Protein AF-A0A956NHJ2-F1 (afdb_monomer_lite)

Radius of gyration: 31.8 Å; chains: 1; bounding box: 70×55×103 Å

pLDDT: mean 74.3, std 18.81, range [20.88, 98.38]

Sequence (401 aa):
MATTQPRRWIRSCLLLLAGVLALPGLTGCGGSDDSGPTAPAAISVSVSPASVTLETGQSQSFAATVTGTTNADVTWQVLGGATNGSIDAAGTYTAPTSVPNPATVTVRATSVADPSKSSSASVTVTVGAAPLPESQLALLDQVFRAGWTIQDSINEANELLAQAVFYAESLTGTLTQVGVTDEFNYSNSPGDRLRVVFSSGETLEFVVTDFQGDTDGTWEDFLYVHALAYTFSAPSLDVQITSSRIRQDEYTRNVNQTIQGTATLDDLTWDITAQVQGTETFFFSNGSDTDDDYSIEGVLTSGARRIEVYQAASYDFEYFDQSNYSYSERKDVIGSGGTDGTNTIIFQDVTYRWVDTSDTDRIYQAEGSITRDAAALGELVTDSTSGQVGIYLTTGETVPF

Organism: Eiseniibacteriota bacterium (NCBI:txid2212470)

Foldseek 3Di:
DDDDDDDDDDDDDDDDDDDDDDDDDDDDDDDDDDDDDDPQQDKAKDKPPQEDEEEAFDKDAIDMAIDSDPQGAWDKDKPPPPCQFDADRRRITTGHNDQDVVQKIKMKIAGPVDNVYIDIHIYRYDHQDDDDPPVVLVQVVCLVCVVVVVVVVVVVVLLVQLLQCLVQVDQAFEWEDDAPDSDTDTDCPPVQWYWYAYPVRWIKIKGWDDKDDDSDDDSVVSSQGMDTAIFMDTPAWGWGWGWDDDDDPWRKTWGWTWTFGWDADPNFIKTKTKIKTWIWTWDDDQWTWIWTWIWMFIWIDTPLKIWTWTKIKIWIKTGNDPFWIKTKMKMFGDQTWMDPNPKIKGWHRWIWMWIDGGPPDIATAIWGFMDIPNHTQFIWGQDPVPRWIWTCGPSRDTSTD

Secondary structure (DSSP, 8-state):
---PPP-------------------------------PPPPPPEEEEESSEEEEETT-EEE-EEEEESSS---EEEEETT-GGG-EE-TTSEEE--SS--SSSEEEEEEEESS-TT-EEEEEEEEEPPPPPPPHHHHHHHHHHHHHHHHHHHHHHHHHHHHHHHHHHHTSSSEEEEE-TTSS-EEEE---SSSEEEE-TTS-EEEEEEEEEES-S-S-HHHHHHH-EEEEEEE-SSEEEE--EEE--SSSEEEEEEEEEEEEEEETTEEEEEEEEEEEEEEEEESSSEEEEEEEEEEEEEEETTEEEEEEEEEEEEEEEEETTEEEEEEEEEE-S-EEE-SS-EEEEEEEEEEEEEEETTEEEEEEEEEEEETTEEEEEEEE-TTT--EEEEETTS-EEE-

Structure (mmCIF, N/CA/C/O backbone):
data_AF-A0A956NHJ2-F1
#
_entry.id   AF-A0A956NHJ2-F1
#
loop_
_atom_site.group_PDB
_atom_site.id
_atom_site.type_symbol
_atom_site.label_atom_id
_atom_site.label_alt_id
_atom_site.label_comp_id
_atom_site.label_asym_id
_atom_site.label_entity_id
_atom_site.label_seq_id
_atom_site.pdbx_PDB_ins_code
_atom_site.Cartn_x
_atom_site.Cartn_y
_atom_site.Cartn_z
_atom_site.occupancy
_atom_site.B_iso_or_equiv
_atom_site.auth_seq_id
_atom_site.auth_comp_id
_atom_site.auth_asym_id
_atom_site.auth_atom_id
_atom_site.pdbx_PDB_model_num
ATOM 1 N N . MET A 1 1 ? 19.675 -26.704 -18.903 1.00 31.12 1 MET A N 1
ATOM 2 C CA . MET A 1 1 ? 18.297 -27.245 -18.855 1.00 31.12 1 MET A CA 1
ATOM 3 C C . MET A 1 1 ? 17.740 -26.995 -17.462 1.00 31.12 1 MET A C 1
ATOM 5 O O . MET A 1 1 ? 17.717 -27.889 -16.629 1.00 31.12 1 MET A O 1
ATOM 9 N N . ALA A 1 2 ? 17.350 -25.752 -17.207 1.00 24.84 2 ALA A N 1
ATOM 10 C CA . ALA A 1 2 ? 16.500 -25.371 -16.092 1.00 24.84 2 ALA A CA 1
ATOM 11 C C . ALA A 1 2 ? 15.279 -24.729 -16.752 1.00 24.84 2 ALA A C 1
ATOM 13 O O . ALA A 1 2 ? 15.423 -23.848 -17.592 1.00 24.84 2 ALA A O 1
ATOM 14 N N . THR A 1 3 ? 14.104 -25.290 -16.509 1.00 27.38 3 THR A N 1
ATOM 15 C CA . THR A 1 3 ? 12.842 -24.809 -17.068 1.00 27.38 3 THR A CA 1
ATOM 16 C C . THR A 1 3 ? 12.393 -23.591 -16.269 1.00 27.38 3 THR A C 1
ATOM 18 O O . THR A 1 3 ? 11.845 -23.755 -15.180 1.00 27.38 3 THR A O 1
ATOM 21 N N . THR A 1 4 ? 12.620 -22.389 -16.790 1.00 28.53 4 THR A N 1
ATOM 22 C CA . THR A 1 4 ? 11.963 -21.167 -16.318 1.00 28.53 4 THR A CA 1
ATOM 23 C C . THR A 1 4 ? 10.491 -21.225 -16.737 1.00 28.53 4 THR A C 1
ATOM 25 O O . THR A 1 4 ? 10.147 -21.378 -17.907 1.00 28.53 4 THR A O 1
ATOM 28 N N . GLN A 1 5 ? 9.593 -21.237 -15.751 1.00 25.94 5 GLN A N 1
ATOM 29 C CA . GLN A 1 5 ? 8.152 -21.120 -15.975 1.00 25.94 5 GLN A CA 1
ATOM 30 C C . GLN A 1 5 ? 7.783 -19.636 -16.118 1.00 25.94 5 GLN A C 1
ATOM 32 O O . GLN A 1 5 ? 8.241 -18.837 -15.301 1.00 25.94 5 GLN A O 1
ATOM 37 N N . PRO A 1 6 ? 6.908 -19.257 -17.066 1.00 25.17 6 PRO A N 1
ATOM 38 C CA . PRO A 1 6 ? 6.412 -17.890 -17.166 1.00 25.17 6 PRO A CA 1
ATOM 39 C C . PRO A 1 6 ? 5.432 -17.617 -16.013 1.00 25.17 6 PRO A C 1
ATOM 41 O O . PRO A 1 6 ? 4.401 -18.288 -15.885 1.00 25.17 6 PRO A O 1
ATOM 44 N N . ARG A 1 7 ? 5.751 -16.652 -15.142 1.00 29.33 7 ARG A N 1
ATOM 45 C CA . ARG A 1 7 ? 4.916 -16.280 -13.988 1.00 29.33 7 ARG A CA 1
ATOM 46 C C . ARG A 1 7 ? 3.662 -15.528 -14.454 1.00 29.33 7 ARG A C 1
ATOM 48 O O . ARG A 1 7 ? 3.692 -14.347 -14.768 1.00 29.33 7 ARG A O 1
ATOM 55 N N . ARG A 1 8 ? 2.543 -16.258 -14.510 1.00 29.11 8 ARG A N 1
ATOM 56 C CA . ARG A 1 8 ? 1.186 -15.765 -14.800 1.00 29.11 8 ARG A CA 1
ATOM 57 C C . ARG A 1 8 ? 0.550 -15.171 -13.537 1.00 29.11 8 ARG A C 1
ATOM 59 O O . ARG A 1 8 ? 0.577 -15.804 -12.485 1.00 29.11 8 ARG A O 1
ATOM 66 N N . TRP A 1 9 ? -0.090 -14.013 -13.676 1.00 21.73 9 TRP A N 1
ATOM 67 C CA . TRP A 1 9 ? -0.968 -13.412 -12.667 1.00 21.73 9 TRP A CA 1
ATOM 68 C C . TRP A 1 9 ? -2.349 -14.129 -12.552 1.00 21.73 9 TRP A C 1
ATOM 70 O O . TRP A 1 9 ? -2.888 -14.615 -13.547 1.00 21.73 9 TRP A O 1
ATOM 80 N N . ILE A 1 10 ? -2.917 -14.086 -11.327 1.00 26.20 10 ILE A N 1
ATOM 81 C CA . ILE A 1 10 ? -4.303 -14.303 -10.802 1.00 26.20 10 ILE A CA 1
ATOM 82 C C . ILE A 1 10 ? -4.961 -15.721 -10.723 1.00 26.20 10 ILE A C 1
ATOM 84 O O . ILE A 1 10 ? -5.297 -16.325 -11.739 1.00 26.20 10 ILE A O 1
ATOM 88 N N . ARG A 1 11 ? -5.337 -16.118 -9.478 1.00 24.31 11 ARG A N 1
ATOM 89 C CA . ARG A 1 11 ? -6.651 -16.652 -8.969 1.00 24.31 11 ARG A CA 1
ATOM 90 C C . ARG A 1 11 ? -6.629 -17.916 -8.068 1.00 24.31 11 ARG A C 1
ATOM 92 O O . ARG A 1 11 ? -6.537 -19.035 -8.552 1.00 24.31 11 ARG A O 1
ATOM 99 N N . SER A 1 12 ? -6.938 -17.671 -6.784 1.00 25.62 12 SER A N 1
ATOM 100 C CA . SER A 1 12 ? -8.081 -18.210 -5.999 1.00 25.62 12 SER A CA 1
ATOM 101 C C . SER A 1 12 ? -8.102 -19.636 -5.387 1.00 25.62 12 SER A C 1
ATOM 103 O O . SER A 1 12 ? -8.152 -20.629 -6.095 1.00 25.62 12 SER A O 1
ATOM 105 N N . CYS A 1 13 ? -8.330 -19.640 -4.056 1.00 20.88 13 CYS A N 1
ATOM 106 C CA . CYS A 1 13 ? -9.345 -20.370 -3.247 1.00 20.88 13 CYS A CA 1
ATOM 107 C C . CYS A 1 13 ? -9.364 -21.914 -3.105 1.00 20.88 13 CYS A C 1
ATOM 109 O O . CYS A 1 13 ? -9.461 -22.623 -4.097 1.00 20.88 13 CYS A O 1
ATOM 111 N N . LEU A 1 14 ? -9.475 -22.380 -1.838 1.00 21.92 14 LEU A N 1
ATOM 112 C CA . LEU A 1 14 ? -10.439 -23.345 -1.215 1.00 21.92 14 LEU A CA 1
ATOM 113 C C . LEU A 1 14 ? -9.756 -24.086 -0.023 1.00 21.92 14 LEU A C 1
ATOM 115 O O . LEU A 1 14 ? -8.710 -24.683 -0.226 1.00 21.92 14 LEU A O 1
ATOM 119 N N . LEU A 1 15 ? -10.146 -23.947 1.262 1.00 22.94 15 LEU A N 1
ATOM 120 C CA . LEU A 1 15 ? -11.339 -24.379 2.048 1.00 22.94 15 LEU A CA 1
ATOM 121 C C . LEU A 1 15 ? -11.249 -25.777 2.742 1.00 22.94 15 LEU A C 1
ATOM 123 O O . LEU A 1 15 ? -11.044 -26.780 2.070 1.00 22.94 15 LEU A O 1
ATOM 127 N N . LEU A 1 16 ? -11.595 -25.784 4.055 1.00 21.73 16 LEU A N 1
ATOM 128 C CA . LEU A 1 16 ? -12.306 -26.800 4.899 1.00 21.73 16 LEU A CA 1
ATOM 129 C C . LEU A 1 16 ? -11.580 -27.675 5.972 1.00 21.73 16 LEU A C 1
ATOM 131 O O . LEU A 1 16 ? -10.992 -28.704 5.675 1.00 21.73 16 LEU A O 1
ATOM 135 N N . LEU A 1 17 ? -11.767 -27.263 7.244 1.00 21.58 17 LEU A N 1
ATOM 136 C CA . LEU A 1 17 ? -12.480 -27.861 8.418 1.00 21.58 17 LEU A CA 1
ATOM 137 C C . LEU A 1 17 ? -12.386 -29.348 8.902 1.00 21.58 17 LEU A C 1
ATOM 139 O O . LEU A 1 17 ? -12.552 -30.285 8.130 1.00 21.58 17 LEU A O 1
ATOM 143 N N . ALA A 1 18 ? -12.452 -29.455 10.255 1.00 23.59 18 ALA A N 1
ATOM 144 C CA . ALA A 1 18 ? -12.933 -30.525 11.183 1.00 23.59 18 ALA A CA 1
ATOM 145 C C . ALA A 1 18 ? -11.940 -31.637 11.622 1.00 23.59 18 ALA A C 1
ATOM 147 O O . ALA A 1 18 ? -11.207 -32.156 10.798 1.00 23.59 18 ALA A O 1
ATOM 148 N N . GLY A 1 19 ? -11.862 -32.133 12.874 1.00 23.47 19 GLY A N 1
ATOM 149 C CA . GLY A 1 19 ? -12.540 -31.888 14.160 1.00 23.47 19 GLY A CA 1
ATOM 150 C C . GLY A 1 19 ? -12.221 -33.005 15.202 1.00 23.47 19 GLY A C 1
ATOM 151 O O . GLY A 1 19 ? -11.730 -34.062 14.827 1.00 23.47 19 GLY A O 1
ATOM 152 N N . VAL A 1 20 ? -12.610 -32.776 16.475 1.00 25.05 20 VAL A N 1
ATOM 153 C CA . VAL A 1 20 ? -13.003 -33.749 17.548 1.00 25.05 20 VAL A CA 1
ATOM 154 C C . VAL A 1 20 ? -11.951 -34.385 18.510 1.00 25.05 20 VAL A C 1
ATOM 156 O O . VAL A 1 20 ? -11.252 -35.329 18.174 1.00 25.05 20 VAL A O 1
ATOM 159 N N . LEU A 1 21 ? -11.969 -33.887 19.767 1.00 27.23 21 LEU A N 1
ATOM 160 C CA . LEU A 1 21 ? -12.239 -34.531 21.089 1.00 27.23 21 LEU A CA 1
ATOM 161 C C . LEU A 1 21 ? -11.633 -35.908 21.509 1.00 27.23 21 LEU A C 1
ATOM 163 O O . LEU A 1 21 ? -11.931 -36.914 20.876 1.00 27.23 21 LEU A O 1
ATOM 167 N N . ALA A 1 22 ? -11.000 -35.972 22.706 1.00 25.66 22 ALA A N 1
ATOM 168 C CA . ALA A 1 22 ? -11.273 -36.940 23.810 1.00 25.66 22 ALA A CA 1
ATOM 169 C C . ALA A 1 22 ? -10.360 -36.758 25.069 1.00 25.66 22 ALA A C 1
ATOM 171 O O . ALA A 1 22 ? -9.140 -36.700 24.963 1.00 25.66 22 ALA A O 1
ATOM 172 N N . LEU A 1 23 ? -10.977 -36.728 26.263 1.00 31.47 23 LEU A N 1
ATOM 173 C CA . LEU A 1 23 ? -10.453 -36.923 27.650 1.00 31.47 23 LEU A CA 1
ATOM 174 C C . LEU A 1 23 ? -10.735 -38.400 28.090 1.00 31.47 23 LEU A C 1
ATOM 176 O O . LEU A 1 23 ? -11.339 -39.095 27.268 1.00 31.47 23 LEU A O 1
ATOM 180 N N . PRO A 1 24 ? -10.511 -38.916 29.340 1.00 47.44 24 PRO A N 1
ATOM 181 C CA . PRO A 1 24 ? -9.811 -38.443 30.567 1.00 47.44 24 PRO A CA 1
ATOM 182 C C . PRO A 1 24 ? -8.967 -39.539 31.316 1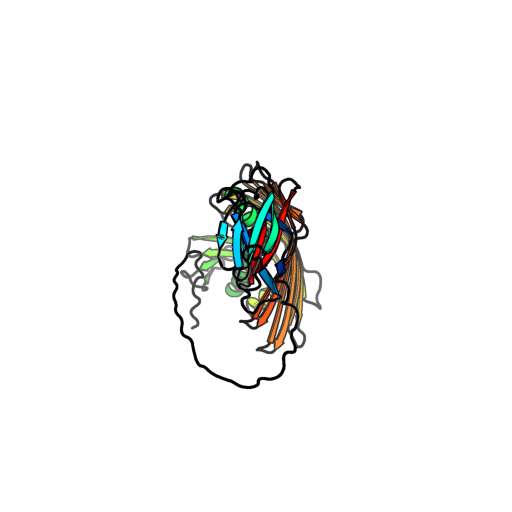.00 47.44 24 PRO A C 1
ATOM 184 O O . PRO A 1 24 ? -8.915 -40.696 30.913 1.00 47.44 24 PRO A O 1
ATOM 187 N N . GLY A 1 25 ? -8.401 -39.211 32.494 1.00 28.41 25 GLY A N 1
ATOM 188 C CA . GLY A 1 25 ? -8.039 -40.171 33.571 1.00 28.41 25 GLY A CA 1
ATOM 189 C C . GLY A 1 25 ? -7.396 -39.461 34.782 1.00 28.41 25 GLY A C 1
ATOM 190 O O . GLY A 1 25 ? -6.338 -38.871 34.631 1.00 28.41 25 GLY A O 1
ATOM 191 N N . LEU A 1 26 ? -8.113 -39.197 35.885 1.00 31.58 26 LEU A N 1
ATOM 192 C CA . LEU A 1 26 ? -8.375 -39.992 37.108 1.00 31.58 26 LEU A CA 1
ATOM 193 C C . LEU A 1 26 ? -7.322 -39.904 38.246 1.00 31.58 26 LEU A C 1
ATOM 195 O O . LEU A 1 26 ? -6.172 -40.299 38.111 1.00 31.58 26 LEU A O 1
ATOM 199 N N . THR A 1 27 ? -7.866 -39.535 39.418 1.00 41.62 27 THR A N 1
ATOM 200 C CA . THR A 1 27 ? 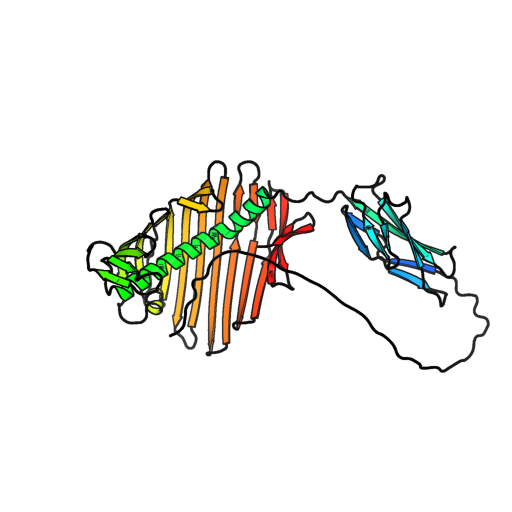-7.558 -39.943 40.809 1.00 41.62 27 THR A CA 1
ATOM 201 C C . THR A 1 27 ? -6.277 -39.496 41.519 1.00 41.62 27 THR A C 1
ATOM 203 O O . THR A 1 27 ? -5.180 -39.956 41.235 1.00 41.62 27 THR A O 1
ATOM 206 N N . GLY A 1 28 ? -6.495 -38.764 42.617 1.00 31.86 28 GLY A N 1
ATOM 207 C CA . GLY A 1 28 ? -5.627 -38.714 43.793 1.00 31.86 28 GLY A CA 1
ATOM 208 C C . GLY A 1 28 ? -6.421 -38.207 45.002 1.00 31.86 28 GLY A C 1
ATOM 209 O O . GLY A 1 28 ? -6.879 -37.071 45.005 1.00 31.86 28 GLY A O 1
ATOM 210 N N . CYS A 1 29 ? -6.643 -39.071 45.994 1.00 41.44 29 CYS A N 1
ATOM 211 C CA . CYS A 1 29 ? -7.325 -38.784 47.259 1.00 41.44 29 CYS A CA 1
ATOM 212 C C . CYS A 1 29 ? -6.288 -38.611 48.378 1.00 41.44 29 CYS A C 1
ATOM 214 O O . CYS A 1 29 ? -5.293 -39.333 48.386 1.00 41.44 29 CYS A O 1
ATOM 216 N N . GLY A 1 30 ? -6.571 -37.752 49.361 1.00 32.09 30 GLY A N 1
ATOM 217 C CA . GLY A 1 30 ? -6.042 -37.926 50.714 1.00 32.09 30 GLY A CA 1
ATOM 218 C C . GLY A 1 30 ? -5.882 -36.637 51.518 1.00 32.09 30 GLY A C 1
ATOM 219 O O . GLY A 1 30 ? -5.149 -35.747 51.104 1.00 32.09 30 GLY A O 1
ATOM 220 N N . GLY A 1 31 ? -6.495 -36.605 52.707 1.00 34.44 31 GLY A N 1
ATOM 221 C CA . GLY A 1 31 ? -6.016 -35.794 53.833 1.00 34.44 31 GLY A CA 1
ATOM 222 C C . GLY A 1 31 ? -7.047 -34.860 54.459 1.00 34.44 31 GLY A C 1
ATOM 223 O O . GLY A 1 31 ? -7.109 -33.687 54.116 1.00 34.44 31 GLY A O 1
ATOM 224 N N . SER A 1 32 ? -7.830 -35.385 55.398 1.00 44.56 32 SER A N 1
ATOM 225 C CA . SER A 1 32 ? -8.579 -34.625 56.404 1.00 44.56 32 SER A CA 1
ATOM 226 C C . SER A 1 32 ? -7.632 -34.047 57.463 1.00 44.56 32 SER A C 1
ATOM 228 O O . SER A 1 32 ? -6.637 -34.694 57.777 1.00 44.56 32 SER A O 1
ATOM 230 N N . ASP A 1 33 ? -7.938 -32.861 58.005 1.00 37.53 33 ASP A N 1
ATOM 231 C CA . ASP A 1 33 ? -8.225 -32.693 59.440 1.00 37.53 33 ASP A CA 1
ATOM 232 C C . ASP A 1 33 ? -8.584 -31.240 59.830 1.00 37.53 33 ASP A C 1
ATOM 234 O O . ASP A 1 33 ? -8.027 -30.265 59.334 1.00 37.53 33 ASP A O 1
ATOM 238 N N . ASP A 1 34 ? -9.518 -31.185 60.782 1.00 46.59 34 ASP A N 1
ATOM 239 C CA . ASP A 1 34 ? -9.779 -30.161 61.802 1.00 46.59 34 ASP A CA 1
ATOM 240 C C . ASP A 1 34 ? -10.465 -28.833 61.411 1.00 46.59 34 ASP A C 1
ATOM 242 O O . ASP A 1 34 ? -9.862 -27.859 60.964 1.00 46.59 34 ASP A O 1
ATOM 246 N N . SER A 1 35 ? -11.779 -28.770 61.658 1.00 38.41 35 SER A N 1
ATOM 247 C CA . SER A 1 35 ? -12.574 -27.539 61.636 1.00 38.41 35 SER A CA 1
ATOM 248 C C . SER A 1 35 ? -13.278 -27.369 62.982 1.00 38.41 35 SER A C 1
ATOM 250 O O . SER A 1 35 ? -14.305 -27.996 63.249 1.00 38.41 35 SER A O 1
ATOM 252 N N . GLY A 1 36 ? -12.769 -26.455 63.813 1.00 52.28 36 GLY A N 1
ATOM 253 C CA . GLY A 1 36 ? -13.636 -25.727 64.742 1.00 52.28 36 GLY A CA 1
ATOM 254 C C . GLY A 1 36 ? -14.746 -25.009 63.955 1.00 52.28 36 GLY A C 1
ATOM 255 O O . GLY A 1 36 ? -14.617 -24.852 62.740 1.00 52.28 36 GLY A O 1
ATOM 256 N N . PRO A 1 37 ? -15.852 -24.574 64.584 1.00 49.78 37 PRO A N 1
ATOM 257 C CA . PRO A 1 37 ? -16.950 -23.947 63.858 1.00 49.78 37 PRO A CA 1
ATOM 258 C C . PRO A 1 37 ? -16.514 -22.567 63.346 1.00 49.78 37 PRO A C 1
ATOM 260 O O . PRO A 1 37 ? -16.680 -21.548 64.014 1.00 49.78 37 PRO A O 1
ATOM 263 N N . THR A 1 38 ? -15.928 -22.532 62.153 1.00 47.25 38 THR A N 1
ATOM 264 C CA . THR A 1 38 ? -15.742 -21.329 61.352 1.00 47.25 38 THR A CA 1
ATOM 265 C C . THR A 1 38 ? -17.128 -20.832 60.969 1.00 47.25 38 THR A C 1
ATOM 267 O O . THR A 1 38 ? -17.941 -21.581 60.423 1.00 47.25 38 THR A O 1
ATOM 270 N N . ALA A 1 39 ? -17.424 -19.572 61.288 1.00 54.97 39 ALA A N 1
ATOM 271 C CA . ALA A 1 39 ? -18.631 -18.911 60.809 1.00 54.97 39 ALA A CA 1
ATOM 272 C C . ALA A 1 39 ? -18.761 -19.125 59.284 1.00 54.97 39 ALA A C 1
ATOM 274 O O . ALA A 1 39 ? -17.732 -19.086 58.601 1.00 54.97 39 ALA A O 1
ATOM 275 N N . PRO A 1 40 ? -19.972 -19.361 58.741 1.00 61.50 40 PRO A N 1
ATOM 276 C CA . PRO A 1 40 ? -20.144 -19.610 57.313 1.00 61.50 40 PRO A CA 1
ATOM 277 C C . PRO A 1 40 ? -19.461 -18.508 56.500 1.00 61.50 40 PRO A C 1
ATOM 279 O O . PRO A 1 40 ? -19.745 -17.325 56.704 1.00 61.50 40 PRO A O 1
ATOM 282 N N . ALA A 1 41 ? -18.532 -18.885 55.617 1.00 68.69 41 ALA A N 1
ATOM 283 C CA . ALA A 1 41 ? -17.865 -17.928 54.746 1.00 68.69 41 ALA A CA 1
ATOM 284 C C . ALA A 1 41 ? -18.926 -17.239 53.876 1.00 68.69 41 ALA A C 1
ATOM 286 O O . ALA A 1 41 ? -19.716 -17.898 53.202 1.00 68.69 41 ALA A O 1
ATOM 287 N N . ALA A 1 42 ? -18.993 -15.909 53.935 1.00 88.50 42 ALA A N 1
ATOM 288 C CA . ALA A 1 42 ? -19.978 -15.161 53.168 1.00 88.50 42 ALA A CA 1
ATOM 289 C C . ALA A 1 42 ? -19.645 -15.250 51.672 1.00 88.50 42 ALA A C 1
ATOM 291 O O . ALA A 1 42 ? -18.545 -14.878 51.263 1.00 88.50 42 ALA A O 1
ATOM 292 N N . ILE A 1 43 ? -20.598 -15.725 50.864 1.00 94.50 43 ILE A N 1
ATOM 293 C CA . ILE A 1 43 ? -20.426 -15.821 49.411 1.00 94.50 43 ILE A CA 1
ATOM 294 C C . ILE A 1 43 ? -20.343 -14.416 48.807 1.00 94.50 43 ILE A C 1
ATOM 296 O O . ILE A 1 43 ? -21.185 -13.555 49.087 1.00 94.50 43 ILE A O 1
ATOM 300 N N . SER A 1 44 ? -19.337 -14.199 47.959 1.00 95.25 44 SER A N 1
ATOM 301 C CA . SER A 1 44 ? -19.110 -12.951 47.224 1.00 95.25 44 SER A CA 1
ATOM 302 C C . SER A 1 44 ? -18.850 -13.236 45.746 1.00 95.25 44 SER A C 1
ATOM 304 O O . SER A 1 44 ? -18.305 -14.284 45.410 1.00 95.25 44 SER A O 1
ATOM 306 N N . VAL A 1 45 ? -19.240 -12.303 44.872 1.00 97.25 45 VAL A N 1
ATOM 307 C CA . VAL A 1 45 ? -19.054 -12.377 43.414 1.00 97.25 45 VAL A CA 1
ATOM 308 C C . VAL A 1 45 ? -18.381 -11.090 42.942 1.00 97.25 45 VAL A C 1
ATOM 310 O O . VAL A 1 45 ? -18.797 -10.001 43.337 1.00 97.25 45 VAL A O 1
ATOM 313 N N . SER A 1 46 ? -17.386 -11.189 42.067 1.00 97.06 46 SER A N 1
ATOM 314 C CA . SER A 1 46 ? -16.813 -10.056 41.330 1.00 97.06 46 SER A CA 1
ATOM 315 C C . SER A 1 46 ? -16.772 -10.355 39.832 1.00 97.06 46 SER A C 1
ATOM 317 O O . SER A 1 46 ? -16.705 -11.518 39.449 1.00 97.06 46 SER A O 1
ATOM 319 N N . VAL A 1 47 ? -16.844 -9.317 38.993 1.00 98.19 47 VAL A N 1
ATOM 320 C CA . VAL A 1 47 ? -16.746 -9.414 37.526 1.00 98.19 47 VAL A CA 1
ATOM 321 C C . VAL A 1 47 ? -15.599 -8.529 37.039 1.00 98.19 47 VAL A C 1
ATOM 323 O O . VAL A 1 47 ? -15.446 -7.406 37.520 1.00 98.19 47 VAL A O 1
ATOM 326 N N . SER A 1 48 ? -14.801 -9.030 36.096 1.00 96.50 48 SER A N 1
ATOM 327 C CA . SER A 1 48 ? -13.714 -8.295 35.443 1.00 96.50 48 SER A CA 1
ATOM 328 C C . SER A 1 48 ? -13.745 -8.512 33.922 1.00 96.50 48 SER A C 1
ATOM 330 O O . SER A 1 48 ? -13.923 -9.658 33.503 1.00 96.50 48 SER A O 1
ATOM 332 N N . PRO A 1 49 ? -13.543 -7.469 33.092 1.00 97.44 49 PRO A N 1
ATOM 333 C CA . PRO A 1 49 ? -13.424 -6.051 33.461 1.00 97.44 49 PRO A CA 1
ATOM 334 C C . PRO A 1 49 ? -14.738 -5.471 34.020 1.00 97.44 49 PRO A C 1
ATOM 336 O O . PRO A 1 49 ? -15.824 -5.933 33.687 1.00 97.44 49 PRO A O 1
ATOM 339 N N . ALA A 1 50 ? -14.655 -4.452 34.884 1.00 95.75 50 ALA A N 1
ATOM 340 C CA . ALA A 1 50 ? -15.843 -3.825 35.489 1.00 95.75 50 ALA A CA 1
ATOM 341 C C . ALA A 1 50 ? -16.568 -2.853 34.536 1.00 95.75 50 ALA A C 1
ATOM 343 O O . ALA A 1 50 ? -17.770 -2.616 34.676 1.00 95.75 50 ALA A O 1
ATOM 344 N N . SER A 1 51 ? -15.847 -2.293 33.562 1.00 95.00 51 SER A N 1
ATOM 345 C CA . SER A 1 51 ? -16.402 -1.424 32.526 1.00 95.00 51 SER A CA 1
ATOM 346 C C . SER A 1 51 ? -15.631 -1.547 31.217 1.00 95.00 51 SER A C 1
ATOM 348 O O . SER A 1 51 ? -14.402 -1.591 31.252 1.00 95.00 51 SER A O 1
ATOM 350 N N . VAL A 1 52 ? -16.338 -1.533 30.086 1.00 94.31 52 VAL A N 1
ATOM 351 C CA . VAL A 1 52 ? -15.756 -1.512 28.733 1.00 94.31 52 VAL A CA 1
ATOM 352 C C . VAL A 1 52 ? -16.570 -0.612 27.803 1.00 94.31 52 VAL A C 1
ATOM 354 O O . VAL A 1 52 ? -17.757 -0.377 28.041 1.00 94.31 52 VAL A O 1
ATOM 357 N N . THR A 1 53 ? -15.943 -0.147 26.726 1.00 93.00 53 THR A N 1
ATOM 358 C CA . THR A 1 53 ? -16.630 0.478 25.591 1.00 93.00 53 THR A CA 1
ATOM 359 C C . THR A 1 53 ? -16.498 -0.455 24.396 1.00 93.00 53 THR A C 1
ATOM 361 O O . THR A 1 53 ? -15.390 -0.893 24.100 1.00 93.00 53 THR A O 1
ATOM 364 N N . LEU A 1 54 ? -17.612 -0.777 23.742 1.00 89.94 54 LEU A N 1
ATOM 365 C CA . LEU A 1 54 ? -17.665 -1.638 22.564 1.00 89.94 54 LEU A CA 1
ATOM 366 C C . LEU A 1 54 ? -18.424 -0.944 21.442 1.00 89.94 54 LEU A C 1
ATOM 368 O O . LEU A 1 54 ? -19.424 -0.272 21.680 1.00 89.94 54 LEU A O 1
ATOM 372 N N . GLU A 1 55 ? -17.997 -1.169 20.211 1.00 87.88 55 GLU A N 1
ATOM 373 C CA . GLU A 1 55 ? -18.798 -0.814 19.048 1.00 87.88 55 GLU A CA 1
ATOM 374 C C . GLU A 1 55 ? -19.921 -1.834 18.825 1.00 87.88 55 GLU A C 1
ATOM 376 O O . GLU A 1 55 ? -19.884 -2.966 19.319 1.00 87.88 55 GLU A O 1
ATOM 381 N N . THR A 1 56 ? -20.947 -1.440 18.075 1.00 87.88 56 THR A N 1
ATOM 382 C CA . THR A 1 56 ? -22.024 -2.348 17.665 1.00 87.88 56 THR A CA 1
ATOM 383 C C . THR A 1 56 ? -21.465 -3.612 17.004 1.00 87.88 56 THR A C 1
ATOM 385 O O . THR A 1 56 ? -20.697 -3.517 16.053 1.00 87.88 56 THR A O 1
ATOM 388 N N . GLY A 1 57 ? -21.868 -4.794 17.480 1.00 85.12 57 GLY A N 1
ATOM 389 C CA . GLY A 1 57 ? -21.414 -6.095 16.967 1.00 85.12 57 GLY A CA 1
ATOM 390 C C . GLY A 1 57 ? -20.107 -6.643 17.564 1.00 85.12 57 GLY A C 1
ATOM 391 O O . GLY A 1 57 ? -19.840 -7.834 17.405 1.00 85.12 57 GLY A O 1
ATOM 392 N N . GLN A 1 58 ? -19.321 -5.838 18.290 1.00 87.06 58 GLN A N 1
ATOM 393 C CA . GLN A 1 58 ? -18.095 -6.307 18.952 1.00 87.06 58 GLN A CA 1
ATOM 394 C C . GLN A 1 58 ? -18.388 -7.201 20.162 1.00 87.06 58 GLN A C 1
ATOM 396 O O . GLN A 1 58 ? -19.468 -7.140 20.758 1.00 87.06 58 GLN A O 1
ATOM 401 N N . SER A 1 59 ? -17.410 -8.029 20.544 1.00 92.88 59 SER A N 1
ATOM 402 C CA . SER A 1 59 ? -17.534 -8.946 21.683 1.00 92.88 59 SER A CA 1
ATOM 403 C C . SER A 1 59 ? -16.474 -8.716 22.762 1.00 92.88 59 SER A C 1
ATOM 405 O O . SER A 1 59 ? -15.348 -8.334 22.469 1.00 92.88 59 SER A O 1
ATOM 407 N N . GLN A 1 60 ? -16.832 -8.982 24.019 1.00 96.06 60 GLN A N 1
ATOM 408 C CA . GLN A 1 60 ? -15.950 -8.901 25.185 1.00 96.06 60 GLN A CA 1
ATOM 409 C C . GLN A 1 60 ? -16.166 -10.105 26.096 1.00 96.06 60 GLN A C 1
ATOM 411 O O . GLN A 1 60 ? -17.290 -10.382 26.516 1.00 96.06 60 GLN A O 1
ATOM 416 N N . SER A 1 61 ? -15.076 -10.764 26.481 1.00 96.94 61 SER A N 1
ATOM 417 C CA . SER A 1 61 ? -15.103 -11.797 27.517 1.00 96.94 61 SER A CA 1
ATOM 418 C C . SER A 1 61 ? -15.047 -11.177 28.910 1.00 96.94 61 SER A C 1
ATOM 420 O O . SER A 1 61 ? -14.157 -10.377 29.206 1.00 96.94 61 SER A O 1
ATOM 422 N N . PHE A 1 62 ? -15.980 -11.570 29.769 1.00 97.19 62 PHE A N 1
ATOM 423 C CA . PHE A 1 62 ? -16.006 -11.238 31.187 1.00 97.19 62 PHE A CA 1
ATOM 424 C C . PHE A 1 62 ? -15.705 -12.481 32.018 1.00 97.19 62 PHE A C 1
ATOM 426 O O . PHE A 1 62 ? -16.241 -13.558 31.773 1.00 97.19 62 PHE A O 1
ATOM 433 N N . ALA A 1 63 ? -14.879 -12.317 33.045 1.00 97.50 63 ALA A N 1
ATOM 434 C CA . ALA A 1 63 ? -14.618 -13.348 34.037 1.00 97.50 63 ALA A CA 1
ATOM 435 C C . ALA A 1 63 ? -15.347 -13.008 35.337 1.00 97.50 63 ALA A C 1
ATOM 437 O O . ALA A 1 63 ? -15.320 -11.859 35.785 1.00 97.50 63 ALA A O 1
ATOM 438 N N . ALA A 1 64 ? -15.970 -14.011 35.956 1.00 97.00 64 ALA A N 1
ATOM 439 C CA . ALA A 1 64 ? -16.541 -13.893 37.289 1.00 97.00 64 ALA A CA 1
ATOM 440 C C . ALA A 1 64 ? -15.724 -14.708 38.294 1.00 97.00 64 ALA A C 1
ATOM 442 O O . ALA A 1 64 ? -15.374 -15.856 38.029 1.00 97.00 64 ALA A O 1
ATOM 443 N N . THR A 1 65 ? -15.470 -14.133 39.467 1.00 97.00 65 THR A N 1
ATOM 444 C CA . THR A 1 65 ? -14.824 -14.829 40.584 1.00 97.00 65 THR A CA 1
ATOM 445 C C . THR A 1 65 ? -15.818 -14.948 41.728 1.00 97.00 65 THR A C 1
ATOM 447 O O . THR A 1 65 ? -16.335 -13.938 42.208 1.00 97.00 65 THR A O 1
ATOM 450 N N . VAL A 1 66 ? -16.071 -16.178 42.179 1.00 97.00 66 VAL A N 1
ATOM 451 C CA . VAL A 1 66 ? -16.930 -16.472 43.332 1.00 97.00 66 VAL A CA 1
ATOM 452 C C . VAL A 1 66 ? -16.063 -16.968 44.487 1.00 97.00 66 VAL A C 1
ATOM 454 O O . VAL A 1 66 ? -15.250 -17.873 44.314 1.00 97.00 66 VAL A O 1
ATOM 457 N N . THR A 1 67 ? -16.225 -16.386 45.673 1.00 95.94 67 THR A N 1
ATOM 458 C CA . THR A 1 67 ? -15.508 -16.795 46.893 1.00 95.94 67 THR A CA 1
ATOM 459 C C . THR A 1 67 ? -16.485 -17.171 48.004 1.00 95.94 67 THR A C 1
ATOM 461 O O . THR A 1 67 ? -17.673 -16.866 47.922 1.00 95.94 67 THR A O 1
ATOM 464 N N . GLY A 1 68 ? -16.002 -17.862 49.043 1.00 92.81 68 GLY A N 1
ATOM 465 C CA . GLY A 1 68 ? -16.824 -18.280 50.190 1.00 92.81 68 GLY A CA 1
ATOM 466 C C . GLY A 1 68 ? -17.666 -19.543 49.961 1.00 92.81 68 GLY A C 1
ATOM 467 O O . GLY A 1 68 ? -18.494 -19.884 50.796 1.00 92.81 68 GLY A O 1
ATOM 468 N N . THR A 1 69 ? -17.452 -20.253 48.851 1.00 93.38 69 THR A N 1
ATOM 469 C CA . THR A 1 69 ? -18.135 -21.504 48.485 1.00 93.38 69 THR A CA 1
ATOM 470 C C . THR A 1 69 ? -17.201 -22.390 47.656 1.00 93.38 69 THR A C 1
ATOM 472 O O . THR A 1 69 ? -16.253 -21.895 47.049 1.00 93.38 69 THR A O 1
ATOM 475 N N . THR A 1 70 ? -17.456 -23.699 47.629 1.00 92.31 70 THR A N 1
ATOM 476 C CA . THR A 1 70 ? -16.781 -24.654 46.732 1.00 92.31 70 THR A CA 1
ATOM 477 C C . THR A 1 70 ? -17.403 -24.697 45.336 1.00 92.31 70 THR A C 1
ATOM 479 O O . THR A 1 70 ? -16.751 -25.141 44.397 1.00 92.31 70 THR A O 1
ATOM 482 N N . ASN A 1 71 ? -18.649 -24.237 45.187 1.00 93.75 71 ASN A N 1
ATOM 483 C CA . ASN A 1 71 ? -19.301 -24.083 43.891 1.00 93.75 71 ASN A CA 1
ATOM 484 C C . ASN A 1 71 ? -19.077 -22.656 43.373 1.00 93.75 71 ASN A C 1
ATOM 486 O O . ASN A 1 71 ? -19.733 -21.720 43.836 1.00 93.75 71 ASN A O 1
ATOM 490 N N . ALA A 1 72 ? -18.150 -22.514 42.425 1.00 94.56 72 ALA A N 1
ATOM 491 C CA . ALA A 1 72 ? -17.772 -21.234 41.834 1.00 94.56 72 ALA A CA 1
ATOM 492 C C . ALA A 1 72 ? -18.545 -20.882 40.547 1.00 94.56 72 ALA A C 1
ATOM 494 O O . ALA A 1 72 ? -18.223 -19.882 39.906 1.00 94.56 72 ALA A O 1
ATOM 495 N N . ASP A 1 73 ? -19.560 -21.668 40.174 1.00 95.94 73 ASP A N 1
ATOM 496 C CA . ASP A 1 73 ? -20.318 -21.447 38.945 1.00 95.94 73 ASP A CA 1
ATOM 497 C C . ASP A 1 73 ? -21.189 -20.184 39.035 1.00 95.94 73 ASP A C 1
ATOM 499 O O . ASP A 1 73 ? -21.738 -19.826 40.089 1.00 95.94 73 ASP A O 1
ATOM 503 N N . VAL A 1 74 ? -21.362 -19.522 37.889 1.00 98.19 74 VAL A N 1
ATOM 504 C CA . VAL A 1 74 ? -22.233 -18.353 37.732 1.00 98.19 74 VAL A CA 1
ATOM 505 C C . VAL A 1 74 ? -23.195 -18.525 36.565 1.00 98.19 74 VAL A C 1
ATOM 507 O O . VAL A 1 74 ? -22.940 -19.252 35.611 1.00 98.19 74 VAL A O 1
ATOM 510 N N . THR A 1 75 ? -24.304 -17.799 36.633 1.00 97.94 75 THR A N 1
ATOM 511 C CA . THR A 1 75 ? -25.211 -17.575 35.507 1.00 97.94 75 THR A CA 1
ATOM 512 C C . THR A 1 75 ? -25.027 -16.154 34.990 1.00 97.94 75 THR A C 1
ATOM 514 O O . THR A 1 75 ? -25.037 -15.195 35.769 1.00 97.94 75 THR A O 1
ATOM 517 N N . TRP A 1 76 ? -24.843 -16.025 33.678 1.00 98.06 76 TRP A N 1
ATOM 518 C CA . TRP A 1 76 ? -24.683 -14.746 32.994 1.00 98.06 76 TRP A CA 1
ATOM 519 C C . TRP A 1 76 ? -26.011 -14.254 32.421 1.00 98.06 76 TRP A C 1
ATOM 521 O O . TRP A 1 76 ? -26.810 -15.039 31.913 1.00 98.06 76 TRP A O 1
ATOM 531 N N . GLN A 1 77 ? -26.244 -12.944 32.482 1.00 97.56 77 GLN A N 1
ATOM 532 C CA . GLN A 1 77 ? -27.375 -12.305 31.810 1.00 97.56 77 GLN A CA 1
ATOM 533 C C . GLN A 1 77 ? -27.058 -10.867 31.389 1.00 97.56 77 GLN A C 1
ATOM 535 O O . GLN A 1 77 ? -26.322 -10.152 32.072 1.00 97.56 77 GLN A O 1
ATOM 540 N N . VAL A 1 78 ? -27.693 -10.422 30.304 1.00 97.69 78 VAL A N 1
ATOM 541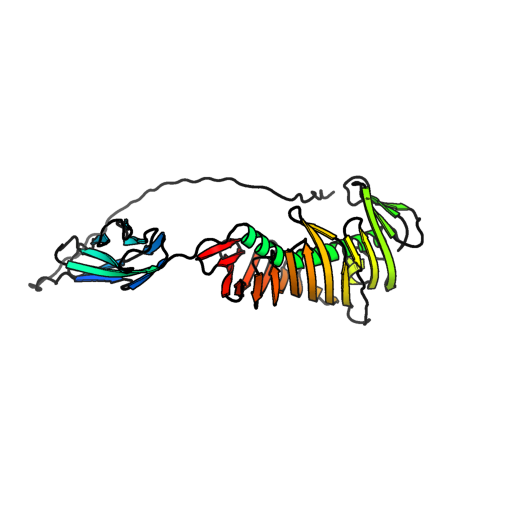 C CA . VAL A 1 78 ? -27.734 -9.014 29.888 1.00 97.69 78 VAL A CA 1
ATOM 542 C C . VAL A 1 78 ? -29.026 -8.384 30.408 1.00 97.69 78 VAL A C 1
ATOM 544 O O . VAL A 1 78 ? -30.126 -8.866 30.124 1.00 97.69 78 VAL A O 1
ATOM 547 N N . LEU A 1 79 ? -28.921 -7.308 31.191 1.00 95.75 79 LEU A N 1
ATOM 548 C CA . LEU A 1 79 ? -30.101 -6.577 31.656 1.00 95.75 79 LEU A CA 1
ATOM 549 C C . LEU A 1 79 ? -30.730 -5.786 30.503 1.00 95.75 79 LEU A C 1
ATOM 551 O O . LEU A 1 79 ? -30.030 -5.169 29.704 1.00 95.75 79 LEU A O 1
ATOM 555 N N . GLY A 1 80 ? -32.064 -5.780 30.441 1.00 89.06 80 GLY A N 1
ATOM 556 C CA . GLY A 1 80 ? -32.824 -5.140 29.358 1.00 89.06 80 GLY A CA 1
ATOM 557 C C . GLY A 1 80 ? -33.099 -6.043 28.150 1.00 89.06 80 GLY A C 1
ATOM 558 O O . GLY A 1 80 ? -33.813 -5.627 27.245 1.00 89.06 80 GLY A O 1
ATOM 559 N N . GLY A 1 81 ? -32.630 -7.296 28.168 1.00 88.88 81 GLY A N 1
ATOM 560 C CA . GLY A 1 81 ? -32.967 -8.310 27.166 1.00 88.88 81 GLY A CA 1
ATOM 561 C C . GLY A 1 81 ? -32.126 -8.232 25.889 1.00 88.88 81 GLY A C 1
ATOM 562 O O . GLY A 1 81 ? -31.125 -7.526 25.828 1.00 88.88 81 GLY A O 1
ATOM 563 N N . ALA A 1 82 ? -32.543 -8.978 24.862 1.00 85.69 82 ALA A N 1
ATOM 564 C CA . ALA A 1 82 ? -31.749 -9.215 23.650 1.00 85.69 82 ALA A CA 1
ATOM 565 C C . ALA A 1 82 ? -31.464 -7.957 22.807 1.00 85.69 82 ALA A C 1
ATOM 567 O O . ALA A 1 82 ? -30.505 -7.932 22.041 1.00 85.69 82 ALA A O 1
ATOM 568 N N . THR A 1 83 ? -32.259 -6.890 22.953 1.00 89.75 83 THR A N 1
ATOM 569 C CA . THR A 1 83 ? -31.998 -5.599 22.289 1.00 89.75 83 THR A CA 1
ATOM 570 C C . THR A 1 83 ? -30.726 -4.925 22.797 1.00 89.75 83 THR A C 1
ATOM 572 O O . THR A 1 83 ? -30.174 -4.071 22.112 1.00 89.75 83 THR A O 1
ATOM 575 N N . ASN A 1 84 ? -30.254 -5.324 23.979 1.00 95.50 84 ASN A N 1
ATOM 576 C CA . ASN A 1 84 ? -29.016 -4.853 24.581 1.00 95.50 84 ASN A CA 1
ATOM 577 C C . ASN A 1 84 ? -27.837 -5.796 24.293 1.00 95.50 84 ASN A C 1
ATOM 579 O O . ASN A 1 84 ? -26.803 -5.654 24.925 1.00 95.50 84 ASN A O 1
ATOM 583 N N . GLY A 1 85 ? -27.975 -6.755 23.374 1.00 94.81 85 GLY A N 1
ATOM 584 C CA . GLY A 1 85 ? -26.943 -7.746 23.061 1.00 94.81 85 GLY A CA 1
ATOM 585 C C . GLY A 1 85 ? -27.205 -9.113 23.693 1.00 94.81 85 GLY A C 1
ATOM 586 O O . GLY A 1 85 ? -28.291 -9.395 24.204 1.00 94.81 85 GLY A O 1
ATOM 587 N N . SER A 1 86 ? -26.200 -9.984 23.639 1.00 96.50 86 SER A N 1
ATOM 588 C CA . SER A 1 86 ? -26.279 -11.360 24.152 1.00 96.50 86 SER A CA 1
ATOM 589 C C . SER A 1 86 ? -25.022 -11.732 24.929 1.00 96.50 86 SER A C 1
ATOM 591 O O . SER A 1 86 ? -23.969 -11.156 24.687 1.00 96.50 86 SER A O 1
ATOM 593 N N . ILE A 1 87 ? -25.131 -12.662 25.878 1.00 97.94 87 ILE A N 1
ATOM 594 C CA . ILE A 1 87 ? -23.985 -13.221 26.602 1.00 97.94 87 ILE A CA 1
ATOM 595 C C . ILE A 1 87 ? -24.121 -14.737 26.678 1.00 97.94 87 ILE A C 1
ATOM 597 O O . ILE A 1 87 ? -25.217 -15.241 26.938 1.00 97.94 87 ILE A O 1
ATOM 601 N N . ASP A 1 88 ? -23.029 -15.453 26.424 1.00 97.25 88 ASP A N 1
ATOM 602 C CA . ASP A 1 88 ? -22.994 -16.909 26.518 1.00 97.25 88 ASP A CA 1
ATOM 603 C C . ASP A 1 88 ? -22.676 -17.408 27.944 1.00 97.25 88 ASP A C 1
ATOM 605 O O . ASP A 1 88 ? -22.457 -16.637 28.881 1.00 97.25 88 ASP A O 1
ATOM 609 N N . ALA A 1 89 ? -22.665 -18.731 28.126 1.00 95.69 89 ALA A N 1
ATOM 610 C CA . ALA A 1 89 ? -22.365 -19.347 29.418 1.00 95.69 89 ALA A CA 1
ATOM 611 C C . ALA A 1 89 ? -20.888 -19.206 29.840 1.00 95.69 89 ALA A C 1
ATOM 613 O O . ALA A 1 89 ? -20.592 -19.332 31.027 1.00 95.69 89 ALA A O 1
ATOM 614 N N . ALA A 1 90 ? -19.977 -18.941 28.897 1.00 95.75 90 ALA A N 1
ATOM 615 C CA . ALA A 1 90 ? -18.561 -18.710 29.172 1.00 95.75 90 ALA A CA 1
ATOM 616 C C . ALA A 1 90 ? -18.276 -17.263 29.616 1.00 95.75 90 ALA A C 1
ATOM 618 O O . ALA A 1 90 ? -17.190 -16.986 30.123 1.00 95.75 90 ALA A O 1
ATOM 619 N N . GLY A 1 91 ? -19.253 -16.359 29.486 1.00 96.38 91 GLY A N 1
ATOM 620 C CA . GLY A 1 91 ? -19.125 -14.949 29.844 1.00 96.38 91 GLY A CA 1
ATOM 621 C C . GLY A 1 91 ? -18.706 -14.057 28.677 1.00 96.38 91 GLY A C 1
ATOM 622 O O . GLY A 1 91 ? -18.326 -12.908 28.900 1.00 96.38 91 GLY A O 1
ATOM 623 N N . THR A 1 92 ? -18.777 -14.542 27.436 1.00 97.38 92 THR A N 1
ATOM 624 C CA . THR A 1 92 ? -18.530 -13.723 26.247 1.00 97.38 92 THR A CA 1
ATOM 625 C C . THR A 1 92 ? -19.805 -12.985 25.858 1.00 97.38 92 THR A C 1
ATOM 627 O O . THR A 1 92 ? -20.805 -13.582 25.460 1.00 97.38 92 THR A O 1
ATOM 630 N N . TYR A 1 93 ? -19.778 -11.664 26.022 1.00 97.56 93 TYR A N 1
ATOM 631 C CA . TYR A 1 93 ? -20.839 -10.750 25.618 1.00 97.56 93 TYR A CA 1
ATOM 632 C C . TYR A 1 93 ? -20.615 -10.275 24.183 1.00 97.56 93 TYR A C 1
ATOM 634 O O . TYR A 1 93 ? -19.503 -9.879 23.852 1.00 97.56 93 TYR A O 1
ATOM 642 N N . THR A 1 94 ? -21.675 -10.221 23.379 1.00 95.19 94 THR A N 1
ATOM 643 C CA . THR A 1 94 ? -21.702 -9.617 22.040 1.00 95.19 94 THR A CA 1
ATOM 644 C C . THR A 1 94 ? -22.661 -8.430 22.035 1.00 95.19 94 THR A C 1
ATOM 646 O O . THR A 1 94 ? -23.851 -8.579 22.343 1.00 95.19 94 THR A O 1
ATOM 649 N N . ALA A 1 95 ? -22.141 -7.253 21.680 1.00 93.56 95 ALA A N 1
ATOM 650 C CA . ALA A 1 95 ? -22.896 -6.012 21.582 1.00 93.56 95 ALA A CA 1
ATOM 651 C C . ALA A 1 95 ? -23.958 -6.084 20.468 1.00 93.56 95 ALA A C 1
ATOM 653 O O . ALA A 1 95 ? -23.742 -6.731 19.441 1.00 93.56 95 ALA A O 1
ATOM 654 N N . PRO A 1 96 ? -25.109 -5.409 20.630 1.00 91.62 96 PRO A N 1
ATOM 655 C CA . PRO A 1 96 ? -26.147 -5.387 19.606 1.00 91.62 96 PRO A CA 1
ATOM 656 C C . PRO A 1 96 ? -25.676 -4.653 18.343 1.00 91.62 96 PRO A C 1
ATOM 658 O O . PRO A 1 96 ? -24.755 -3.839 18.381 1.00 91.62 96 PRO A O 1
ATOM 661 N N . THR A 1 97 ? -26.352 -4.892 17.219 1.00 86.25 97 THR A N 1
ATOM 662 C CA . THR A 1 97 ? -26.052 -4.250 15.923 1.00 86.25 97 THR A CA 1
ATOM 663 C C . THR A 1 97 ? -26.548 -2.801 15.822 1.00 86.25 97 THR A C 1
ATOM 665 O O . THR A 1 97 ? -26.358 -2.149 14.803 1.00 86.25 97 THR A O 1
ATOM 668 N N . SER A 1 98 ? -27.208 -2.287 16.860 1.00 87.81 98 SER A N 1
ATOM 669 C CA . SER A 1 98 ? -27.663 -0.899 16.971 1.00 87.81 98 SER A CA 1
ATOM 670 C C . SER A 1 98 ? -27.400 -0.388 18.380 1.00 87.81 98 SER A C 1
ATOM 672 O O . SER A 1 98 ? -27.606 -1.137 19.335 1.00 87.81 98 SER A O 1
ATOM 674 N N . VAL A 1 99 ? -27.014 0.883 18.523 1.00 90.06 99 VAL A N 1
ATOM 675 C CA . VAL A 1 99 ? -26.773 1.492 19.839 1.00 90.06 99 VAL A CA 1
ATOM 676 C C . VAL A 1 99 ? -28.060 1.471 20.678 1.00 90.06 99 VAL A C 1
ATOM 678 O O . VAL A 1 99 ? -29.072 2.033 20.245 1.00 90.06 99 VAL A O 1
ATOM 681 N N . PRO A 1 100 ? -28.055 0.837 21.866 1.00 91.69 100 PRO A N 1
ATOM 682 C CA . PRO A 1 100 ? -29.200 0.834 22.768 1.00 91.69 100 PRO A CA 1
ATOM 683 C C . PRO A 1 100 ? -29.527 2.237 23.287 1.00 91.69 100 PRO A C 1
ATOM 685 O O . PRO A 1 100 ? -28.689 3.137 23.278 1.00 91.69 100 PRO A O 1
ATOM 688 N N . ASN A 1 101 ? -30.746 2.428 23.791 1.00 90.12 101 ASN A N 1
ATOM 689 C CA . ASN A 1 101 ? -31.129 3.650 24.493 1.00 90.12 101 ASN A CA 1
ATOM 690 C C . ASN A 1 101 ? -31.612 3.299 25.912 1.00 90.12 101 ASN A C 1
ATOM 692 O O . ASN A 1 101 ? -32.706 2.742 26.044 1.00 90.12 101 ASN A O 1
ATOM 696 N N . PRO A 1 102 ? -30.834 3.607 26.967 1.00 92.56 102 PRO A N 1
ATOM 697 C CA . PRO A 1 102 ? -29.552 4.327 26.958 1.00 92.56 102 PRO A CA 1
ATOM 698 C C . PRO A 1 102 ? -28.399 3.501 26.362 1.00 92.56 102 PRO A C 1
ATOM 700 O O . PRO A 1 102 ? -28.442 2.276 26.396 1.00 92.56 102 PRO A O 1
ATOM 703 N N . ALA A 1 103 ? -27.338 4.165 25.888 1.00 94.44 103 ALA A N 1
ATOM 704 C CA . ALA A 1 103 ? -26.167 3.530 25.259 1.00 94.44 103 ALA A CA 1
ATOM 705 C C . ALA A 1 103 ? -25.315 2.673 26.218 1.00 94.44 103 ALA A C 1
ATOM 707 O O . ALA A 1 103 ? -24.259 2.176 25.843 1.00 94.44 103 ALA A O 1
ATOM 708 N N . THR A 1 104 ? -25.751 2.504 27.465 1.00 96.25 104 THR A N 1
ATOM 709 C CA . THR A 1 104 ? -25.066 1.712 28.482 1.00 96.25 104 THR A CA 1
ATOM 710 C C . THR A 1 104 ? -25.871 0.455 28.785 1.00 96.25 104 THR A C 1
ATOM 712 O O . THR A 1 104 ? -27.024 0.521 29.210 1.00 96.25 104 THR A O 1
ATOM 715 N N . VAL A 1 105 ? -25.229 -0.692 28.603 1.00 97.31 105 VAL A N 1
ATOM 716 C CA . VAL A 1 105 ? -25.739 -2.030 28.891 1.00 97.31 105 VAL A CA 1
ATOM 717 C C . VAL A 1 105 ? -25.112 -2.552 30.183 1.00 97.31 105 VAL A C 1
ATOM 719 O O . VAL A 1 105 ? -23.969 -2.239 30.511 1.00 97.31 105 VAL A O 1
ATOM 722 N N . THR A 1 106 ? -25.854 -3.361 30.938 1.00 97.75 106 THR A N 1
ATOM 723 C CA . THR A 1 106 ? -25.347 -4.022 32.147 1.00 97.75 106 THR A CA 1
ATOM 724 C C . THR A 1 106 ? -25.294 -5.530 31.947 1.00 97.75 106 THR A C 1
ATOM 726 O O . THR A 1 106 ? -26.326 -6.170 31.732 1.00 97.75 106 THR A O 1
ATOM 729 N N . VAL A 1 107 ? -24.097 -6.095 32.075 1.00 97.94 107 VAL A N 1
ATOM 730 C CA . VAL A 1 107 ? -23.851 -7.540 32.113 1.00 97.94 107 VAL A CA 1
ATOM 731 C C . VAL A 1 107 ? -23.777 -7.974 33.574 1.00 97.94 107 VAL A C 1
ATOM 733 O O . VAL A 1 107 ? -23.055 -7.360 34.354 1.00 97.94 107 VAL A O 1
ATOM 736 N N . ARG A 1 108 ? -24.511 -9.017 33.970 1.00 98.06 108 ARG A N 1
ATOM 737 C CA . ARG A 1 108 ? -24.583 -9.487 35.363 1.00 98.06 108 ARG A CA 1
ATOM 738 C C . ARG A 1 108 ? -24.205 -10.961 35.471 1.00 98.06 108 ARG A C 1
ATOM 740 O O . ARG A 1 108 ? -24.786 -11.788 34.776 1.00 98.06 108 ARG A O 1
ATOM 747 N N . ALA A 1 109 ? -23.305 -11.269 36.404 1.00 98.25 109 ALA A N 1
ATOM 748 C CA . ALA A 1 109 ? -23.014 -12.626 36.860 1.00 98.25 109 ALA A CA 1
ATOM 749 C C . ALA A 1 109 ? -23.707 -12.877 38.204 1.00 98.25 109 ALA A C 1
ATOM 751 O O . ALA A 1 109 ? -23.529 -12.100 39.147 1.00 98.25 109 ALA A O 1
ATOM 752 N N . THR A 1 110 ? -24.476 -13.958 38.309 1.00 98.25 110 THR A N 1
ATOM 753 C CA . THR A 1 110 ? -25.175 -14.370 39.538 1.00 98.25 110 THR A CA 1
ATOM 754 C C . THR A 1 110 ? -24.654 -15.727 39.992 1.00 98.25 110 THR A C 1
ATOM 756 O O . THR A 1 110 ? -24.579 -16.646 39.180 1.00 98.25 110 THR A O 1
ATOM 759 N N . SER A 1 111 ? -24.292 -15.866 41.268 1.00 97.69 111 SER A N 1
ATOM 760 C CA . SER A 1 111 ? -23.767 -17.130 41.799 1.00 97.69 111 SER A CA 1
ATOM 761 C C . SER A 1 111 ? -24.816 -18.241 41.718 1.00 97.69 111 SER A C 1
ATOM 763 O O . SER A 1 111 ? -25.973 -18.039 42.085 1.00 97.69 111 SER A O 1
ATOM 765 N N . VAL A 1 112 ? -24.401 -19.431 41.277 1.00 97.31 112 VAL A N 1
ATOM 766 C CA . VAL A 1 112 ? -25.241 -20.639 41.327 1.00 97.31 112 VAL A CA 1
ATOM 767 C C . VAL A 1 112 ? -25.389 -21.145 42.767 1.00 97.31 112 VAL A C 1
ATOM 769 O O . VAL A 1 112 ? -26.439 -21.669 43.130 1.00 97.31 112 VAL A O 1
ATOM 772 N N . ALA A 1 113 ? -24.361 -20.961 43.602 1.00 94.56 113 ALA A N 1
ATOM 773 C CA . ALA A 1 113 ? -24.364 -21.389 45.001 1.00 94.56 113 ALA A CA 1
ATOM 774 C C . ALA A 1 113 ? -25.314 -20.557 45.882 1.00 94.56 113 ALA A C 1
ATOM 776 O O . ALA A 1 113 ? -25.963 -21.104 46.771 1.00 94.56 113 ALA A O 1
ATOM 777 N N . ASP A 1 114 ? -25.404 -19.248 45.631 1.00 95.31 114 ASP A N 1
ATOM 778 C CA . ASP A 1 114 ? -26.350 -18.342 46.291 1.00 95.31 114 ASP A CA 1
ATOM 779 C C . ASP A 1 114 ? -26.887 -17.313 45.279 1.00 95.31 114 ASP A C 1
ATOM 781 O O . ASP A 1 114 ? -26.243 -16.285 45.043 1.00 95.31 114 ASP A O 1
ATOM 785 N N . PRO A 1 115 ? -28.089 -17.541 44.713 1.00 95.56 115 PRO A N 1
ATOM 786 C CA . PRO A 1 115 ? -28.699 -16.633 43.740 1.00 95.56 115 PRO A CA 1
ATOM 787 C C . PRO A 1 115 ? -28.992 -15.216 44.262 1.00 95.56 115 PRO A C 1
ATOM 789 O O . PRO A 1 115 ? -29.335 -14.334 43.474 1.00 95.56 115 PRO A O 1
ATOM 792 N N . SER A 1 116 ? -28.864 -14.961 45.572 1.00 95.69 116 SER A N 1
ATOM 793 C CA . SER A 1 116 ? -28.941 -13.604 46.127 1.00 95.69 116 SER A CA 1
ATOM 794 C C . SER A 1 116 ? -27.654 -12.792 45.915 1.00 95.69 116 SER A C 1
ATOM 796 O O . SER A 1 116 ? -27.660 -11.573 46.109 1.00 95.69 116 SER A O 1
ATOM 798 N N . LYS A 1 117 ? -26.550 -13.437 45.508 1.00 97.31 117 LYS A N 1
ATOM 799 C CA . LYS A 1 117 ? -25.242 -12.811 45.274 1.00 97.31 117 LYS A CA 1
ATOM 800 C C . LYS A 1 117 ? -24.963 -12.657 43.788 1.00 97.31 117 LYS A C 1
ATOM 802 O O . LYS A 1 117 ? -25.042 -13.604 43.009 1.00 97.31 117 LYS A O 1
ATOM 807 N N . SER A 1 118 ? -24.580 -11.449 43.397 1.00 97.50 118 SER A N 1
ATOM 808 C CA . SER A 1 118 ? -24.238 -11.130 42.015 1.00 97.50 118 SER A CA 1
ATOM 809 C C . SER A 1 118 ? -23.321 -9.923 41.933 1.00 97.50 118 SER A C 1
ATOM 811 O O . SER A 1 118 ? -23.355 -9.069 42.817 1.00 97.50 118 SER A O 1
ATOM 813 N N . SER A 1 119 ? -22.603 -9.806 40.824 1.00 98.38 119 SER A N 1
ATOM 814 C CA . SER A 1 119 ? -21.867 -8.601 40.446 1.00 98.38 119 SER A CA 1
ATOM 815 C C . SER A 1 119 ? -22.148 -8.253 38.986 1.00 98.38 119 SER A C 1
ATOM 817 O O . SER A 1 119 ? -22.748 -9.046 38.257 1.00 98.38 119 SER A O 1
ATOM 819 N N . SER A 1 120 ? -21.842 -7.026 38.577 1.00 98.00 120 SER A N 1
ATOM 820 C CA . SER A 1 120 ? -22.177 -6.516 37.247 1.00 98.00 120 SER A CA 1
ATOM 821 C C . SER A 1 120 ? -21.031 -5.719 36.640 1.00 98.00 120 SER A C 1
ATOM 823 O O . SER A 1 120 ? -20.270 -5.082 37.365 1.00 98.00 120 SER A O 1
ATOM 825 N N . ALA A 1 121 ? -20.964 -5.736 35.313 1.00 98.06 121 ALA A N 1
ATOM 826 C CA . ALA A 1 121 ? -20.099 -4.897 34.502 1.00 98.06 121 ALA A CA 1
ATOM 827 C C . ALA A 1 121 ? -20.932 -3.960 33.619 1.00 98.06 121 ALA A C 1
ATOM 829 O O . ALA A 1 121 ? -22.036 -4.304 33.182 1.00 98.06 121 ALA A O 1
ATOM 830 N N . SER A 1 122 ? -20.393 -2.769 33.365 1.00 97.81 122 SER A N 1
ATOM 831 C CA . SER A 1 122 ? -20.998 -1.754 32.501 1.00 97.81 122 SER A CA 1
ATOM 832 C C . SER A 1 122 ? -20.386 -1.797 31.103 1.00 97.81 122 SER A C 1
ATOM 834 O O . SER A 1 122 ? -19.170 -1.720 30.956 1.00 97.81 122 SER A O 1
ATOM 836 N N . VAL A 1 123 ? -21.216 -1.857 30.070 1.00 97.75 123 VAL A N 1
ATOM 837 C CA . VAL A 1 123 ? -20.787 -1.826 28.669 1.00 97.75 123 VAL A CA 1
ATOM 838 C C . VAL A 1 123 ? -21.362 -0.585 28.008 1.00 97.75 123 VAL A C 1
ATOM 840 O O . VAL A 1 123 ? -22.574 -0.479 27.852 1.00 97.75 123 VAL A O 1
ATOM 843 N N . THR A 1 124 ? -20.518 0.358 27.611 1.00 96.81 124 THR A N 1
ATOM 844 C CA . THR A 1 124 ? -20.942 1.484 26.769 1.00 96.81 124 THR A CA 1
ATOM 845 C C . THR A 1 124 ? -20.885 1.047 25.312 1.00 96.81 124 THR A C 1
ATOM 847 O O . THR A 1 124 ? -19.828 0.635 24.847 1.00 96.81 124 THR A O 1
ATOM 850 N N . VAL A 1 125 ? -22.006 1.118 24.597 1.00 94.25 125 VAL A N 1
ATOM 851 C CA . VAL A 1 125 ? -22.095 0.755 23.181 1.00 94.25 125 VAL A CA 1
ATOM 852 C C . VAL A 1 125 ? -22.054 2.016 22.327 1.00 94.25 125 VAL A C 1
ATOM 854 O O . VAL A 1 125 ? -22.899 2.900 22.478 1.00 94.25 125 VAL A O 1
ATOM 857 N N . THR A 1 126 ? -21.091 2.100 21.419 1.00 89.38 126 THR A N 1
ATOM 858 C CA . THR A 1 126 ? -20.970 3.179 20.431 1.00 89.38 126 THR A CA 1
ATOM 859 C C . THR A 1 126 ? -21.349 2.683 19.041 1.00 89.38 126 THR A C 1
ATOM 861 O O . THR A 1 126 ? -21.391 1.480 18.782 1.00 89.38 126 THR A O 1
ATOM 864 N N . VAL A 1 127 ? -21.672 3.609 18.136 1.00 81.38 127 VAL A N 1
ATOM 865 C CA . VAL A 1 127 ? -21.840 3.278 16.714 1.00 81.38 127 VAL A CA 1
ATOM 866 C C . VAL A 1 127 ? -20.493 2.784 16.192 1.00 81.38 127 VAL A C 1
ATOM 868 O O . VAL A 1 127 ? -19.511 3.509 16.333 1.00 81.38 127 VAL A O 1
ATOM 871 N N . GLY A 1 128 ? -20.457 1.580 15.615 1.00 66.94 128 GLY A N 1
ATOM 872 C CA . GLY A 1 128 ? -19.304 1.143 14.831 1.00 66.94 128 GLY A CA 1
ATOM 873 C C . GLY A 1 128 ? -19.200 1.970 13.557 1.00 66.94 128 GLY A C 1
ATOM 874 O O . GLY A 1 128 ? -20.219 2.283 12.930 1.00 66.94 128 GLY A O 1
ATOM 875 N N . ALA A 1 129 ? -17.989 2.376 13.194 1.00 62.88 129 ALA A N 1
ATOM 876 C CA . ALA A 1 129 ? -17.790 3.111 11.956 1.00 62.88 129 ALA A CA 1
ATOM 877 C C . ALA A 1 129 ? -18.111 2.209 10.749 1.00 62.88 129 ALA A C 1
ATOM 879 O O . ALA A 1 129 ? -17.806 1.019 10.743 1.00 62.88 129 ALA A O 1
ATOM 880 N N . ALA A 1 130 ? -18.795 2.764 9.745 1.00 65.12 130 ALA A N 1
ATOM 881 C CA . ALA A 1 130 ? -19.191 1.996 8.569 1.00 65.12 130 ALA A CA 1
ATOM 882 C C . ALA A 1 130 ? -17.956 1.521 7.776 1.00 65.12 130 ALA A C 1
ATOM 884 O O . ALA A 1 130 ? -16.991 2.288 7.682 1.00 65.12 130 ALA A O 1
ATOM 885 N N . PRO A 1 131 ? -18.020 0.324 7.159 1.00 67.62 131 PRO A N 1
ATOM 886 C CA . PRO A 1 131 ? -16.991 -0.159 6.251 1.00 67.62 131 PRO A CA 1
ATOM 887 C C . PRO A 1 131 ? -16.638 0.849 5.164 1.00 67.62 131 PRO A C 1
ATOM 889 O O . PRO A 1 131 ? -17.523 1.565 4.672 1.00 67.62 131 PRO A O 1
ATOM 892 N N . LEU A 1 132 ? -15.375 0.881 4.736 1.00 72.69 132 LEU A N 1
ATOM 893 C CA . LEU A 1 132 ? -15.021 1.691 3.570 1.00 72.69 132 LEU A CA 1
ATOM 894 C C . LEU A 1 132 ? -15.675 1.124 2.297 1.00 72.69 132 LEU A C 1
ATOM 896 O O . LEU A 1 132 ? -15.633 -0.085 2.068 1.00 72.69 132 LEU A O 1
ATOM 900 N N . PRO A 1 133 ? -16.260 1.973 1.430 1.00 77.94 133 PRO A N 1
ATOM 901 C CA . PRO A 1 133 ? -16.727 1.539 0.118 1.00 77.94 133 PRO A CA 1
ATOM 902 C C . PRO A 1 133 ? -15.596 0.926 -0.721 1.00 77.94 133 PRO A C 1
ATOM 904 O O . PRO A 1 133 ? -14.464 1.404 -0.680 1.00 77.94 133 PRO A O 1
ATOM 907 N N . GLU A 1 134 ? -15.916 -0.060 -1.565 1.00 77.81 134 GLU A N 1
ATOM 908 C CA . GLU A 1 134 ? -14.953 -0.766 -2.433 1.00 77.81 134 GLU A CA 1
ATOM 909 C C . GLU A 1 134 ? -14.117 0.181 -3.309 1.00 77.81 134 GLU A C 1
ATOM 911 O O . GLU A 1 134 ? -12.920 -0.023 -3.481 1.00 77.81 134 GLU A O 1
ATOM 916 N N . SER A 1 135 ? -14.705 1.276 -3.796 1.00 77.25 135 SER A N 1
ATOM 917 C CA . SER A 1 135 ? -13.974 2.282 -4.575 1.00 77.25 135 SER A CA 1
ATOM 918 C C . SER A 1 135 ? -12.885 2.998 -3.770 1.00 77.25 135 SER A C 1
ATOM 920 O O . SER A 1 135 ? -11.870 3.393 -4.337 1.00 77.25 135 SER A O 1
ATOM 922 N N . GLN A 1 136 ? -13.079 3.169 -2.458 1.00 78.75 136 GLN A N 1
ATOM 923 C CA . GLN A 1 136 ? -12.072 3.757 -1.573 1.00 78.75 136 GLN A CA 1
ATOM 924 C C . GLN A 1 136 ? -10.971 2.750 -1.244 1.00 78.75 136 GLN A C 1
ATOM 926 O O . GLN A 1 136 ? -9.808 3.135 -1.186 1.00 78.75 136 GLN A O 1
ATOM 931 N N . LEU A 1 137 ? -11.323 1.471 -1.085 1.00 78.69 137 LEU A N 1
ATOM 932 C CA . LEU A 1 137 ? -10.349 0.387 -0.934 1.00 78.69 137 LEU A CA 1
ATOM 933 C C . LEU A 1 137 ? -9.466 0.253 -2.182 1.00 78.69 137 LEU A C 1
ATOM 935 O O . LEU A 1 137 ? -8.252 0.140 -2.063 1.00 78.69 137 LEU A O 1
ATOM 939 N N . ALA A 1 138 ? -10.060 0.350 -3.373 1.00 79.94 138 ALA A N 1
ATOM 940 C CA . ALA A 1 138 ? -9.320 0.340 -4.631 1.00 79.94 138 ALA A CA 1
ATOM 941 C C . ALA A 1 138 ? -8.377 1.548 -4.753 1.00 79.94 138 ALA A C 1
ATOM 943 O O . ALA A 1 138 ? -7.220 1.389 -5.122 1.00 79.94 138 ALA A O 1
ATOM 944 N N . LEU A 1 139 ? -8.836 2.754 -4.393 1.00 81.94 139 LEU A N 1
ATOM 945 C CA . LEU A 1 139 ? -7.978 3.945 -4.394 1.00 81.94 139 LEU A CA 1
ATOM 946 C C . LEU A 1 139 ? -6.791 3.792 -3.429 1.00 81.94 139 LEU A C 1
ATOM 948 O O . LEU A 1 139 ? -5.682 4.211 -3.744 1.00 81.94 139 LEU A O 1
ATOM 952 N N . LEU A 1 140 ? -7.023 3.184 -2.266 1.00 82.19 140 LEU A N 1
ATOM 953 C CA . LEU A 1 140 ? -5.999 2.922 -1.260 1.00 82.19 140 LEU A CA 1
ATOM 954 C C . LEU A 1 140 ? -4.910 1.971 -1.784 1.00 82.19 140 LEU A C 1
ATOM 956 O O . LEU A 1 140 ? -3.727 2.281 -1.661 1.00 82.19 140 LEU A O 1
ATOM 960 N N . ASP A 1 141 ? -5.313 0.871 -2.428 1.00 81.44 141 ASP A N 1
ATOM 961 C CA . ASP A 1 141 ? -4.405 -0.082 -3.083 1.00 81.44 141 ASP A CA 1
ATOM 962 C C . ASP A 1 141 ? -3.622 0.561 -4.231 1.00 81.44 141 ASP A C 1
ATOM 964 O O . ASP A 1 141 ? -2.402 0.421 -4.306 1.00 81.44 141 ASP A O 1
ATOM 968 N N . GLN A 1 142 ? -4.289 1.357 -5.069 1.00 82.94 142 GLN A N 1
ATOM 969 C CA . GLN A 1 142 ? -3.648 2.047 -6.189 1.00 82.94 142 GLN A CA 1
ATOM 970 C C . GLN A 1 142 ? -2.567 3.031 -5.728 1.00 82.94 142 GLN A C 1
ATOM 972 O O . GLN A 1 142 ? -1.470 3.037 -6.286 1.00 82.94 142 GLN A O 1
ATOM 977 N N . VAL A 1 143 ? -2.839 3.845 -4.700 1.00 82.56 143 VAL A N 1
ATOM 978 C CA . VAL A 1 143 ? -1.845 4.787 -4.150 1.00 82.56 143 VAL A CA 1
ATOM 979 C C . VAL A 1 143 ? -0.652 4.035 -3.568 1.00 82.56 143 VAL A C 1
ATOM 981 O O . VAL A 1 143 ? 0.491 4.435 -3.789 1.00 82.56 143 VAL A O 1
ATOM 984 N N . PHE A 1 144 ? -0.911 2.931 -2.863 1.00 79.44 144 PHE A N 1
ATOM 985 C CA . PHE A 1 144 ? 0.140 2.104 -2.287 1.00 79.44 144 PHE A CA 1
ATOM 986 C C . PHE A 1 144 ? 1.036 1.507 -3.387 1.00 79.44 144 PHE A C 1
ATOM 988 O O . PHE A 1 144 ? 2.247 1.723 -3.376 1.00 79.44 144 PHE A O 1
ATOM 995 N N . ARG A 1 145 ? 0.451 0.843 -4.395 1.00 78.44 145 ARG A N 1
ATOM 996 C CA . ARG A 1 145 ? 1.178 0.127 -5.463 1.00 78.44 145 ARG A CA 1
ATOM 997 C C . ARG A 1 145 ? 1.860 1.017 -6.503 1.00 78.44 145 ARG A C 1
ATOM 999 O O . ARG A 1 145 ? 2.788 0.545 -7.165 1.00 78.44 145 ARG A O 1
ATOM 1006 N N . ALA A 1 146 ? 1.433 2.270 -6.670 1.00 79.94 146 ALA A N 1
ATOM 1007 C CA . ALA A 1 146 ? 1.882 3.126 -7.772 1.00 79.94 146 ALA A CA 1
ATOM 1008 C C . ALA A 1 146 ? 3.411 3.272 -7.848 1.00 79.94 146 ALA A C 1
ATOM 1010 O O . ALA A 1 146 ? 3.994 3.074 -8.913 1.00 79.94 146 ALA A O 1
ATOM 1011 N N . GLY A 1 147 ? 4.079 3.564 -6.727 1.00 76.50 147 GLY A N 1
ATOM 1012 C CA . GLY A 1 147 ? 5.533 3.733 -6.738 1.00 76.50 147 GLY A CA 1
ATOM 1013 C C . GLY A 1 147 ? 6.318 2.427 -6.911 1.00 76.50 147 GLY A C 1
ATOM 1014 O O . GLY A 1 147 ? 7.364 2.450 -7.546 1.00 76.50 147 GLY A O 1
ATOM 1015 N N . TRP A 1 148 ? 5.811 1.276 -6.445 1.00 77.19 148 TRP A N 1
ATOM 1016 C CA . TRP A 1 148 ? 6.413 -0.028 -6.793 1.00 77.19 148 TRP A CA 1
ATOM 1017 C C . TRP A 1 148 ? 6.314 -0.309 -8.285 1.00 77.19 148 TRP A C 1
ATOM 1019 O O . TRP A 1 148 ? 7.307 -0.639 -8.911 1.00 77.19 148 TRP A O 1
ATOM 1029 N N . THR A 1 149 ? 5.134 -0.096 -8.865 1.00 75.69 149 THR A N 1
ATOM 1030 C CA . THR A 1 149 ? 4.911 -0.335 -10.297 1.00 75.69 149 THR A CA 1
ATOM 1031 C C . THR A 1 149 ? 5.849 0.520 -11.152 1.00 75.69 149 THR A C 1
ATOM 1033 O O . THR A 1 149 ? 6.395 0.045 -12.147 1.00 75.69 149 THR A O 1
ATOM 1036 N N . ILE A 1 150 ? 6.061 1.777 -10.746 1.00 76.06 150 ILE A N 1
ATOM 1037 C CA . ILE A 1 150 ? 7.029 2.684 -11.368 1.00 76.06 150 ILE A CA 1
ATOM 1038 C C . ILE A 1 150 ? 8.453 2.110 -11.299 1.00 76.06 150 ILE A C 1
ATOM 1040 O O . ILE A 1 150 ? 9.123 2.050 -12.330 1.00 76.06 150 ILE A O 1
ATOM 1044 N N . GLN A 1 151 ? 8.900 1.679 -10.117 1.00 77.19 151 GLN A N 1
ATOM 1045 C CA . GLN A 1 151 ? 10.244 1.130 -9.927 1.00 77.19 151 GLN A CA 1
ATOM 1046 C C . GLN A 1 151 ? 10.457 -0.170 -10.712 1.00 77.19 151 GLN A C 1
ATOM 1048 O O . GLN A 1 151 ? 11.453 -0.302 -11.418 1.00 77.19 151 GLN A O 1
ATOM 1053 N N . ASP A 1 152 ? 9.508 -1.103 -10.639 1.00 76.19 152 ASP A N 1
ATOM 1054 C CA . ASP A 1 152 ? 9.585 -2.391 -11.333 1.00 76.19 152 ASP A CA 1
ATOM 1055 C C . ASP A 1 152 ? 9.695 -2.190 -12.847 1.00 76.19 152 ASP A C 1
ATOM 1057 O O . ASP A 1 152 ? 10.533 -2.810 -13.497 1.00 76.19 152 ASP A O 1
ATOM 1061 N N . SER A 1 153 ? 8.921 -1.249 -13.401 1.00 73.31 153 SER A N 1
ATOM 1062 C CA . SER A 1 153 ? 8.975 -0.916 -14.832 1.00 73.31 153 SER A CA 1
ATOM 1063 C C . SER A 1 153 ? 10.351 -0.386 -15.255 1.00 73.31 153 SER A C 1
ATOM 1065 O O . SER A 1 153 ? 10.815 -0.656 -16.362 1.00 73.31 153 SER A O 1
ATOM 1067 N N . ILE A 1 154 ? 11.015 0.382 -14.386 1.00 72.50 154 ILE A N 1
ATOM 1068 C CA . ILE A 1 154 ? 12.376 0.882 -14.618 1.00 72.50 154 ILE A CA 1
ATOM 1069 C C . ILE A 1 154 ? 13.391 -0.256 -14.564 1.00 72.50 154 ILE A C 1
ATOM 1071 O O . ILE A 1 154 ? 14.268 -0.330 -15.426 1.00 72.50 154 ILE A O 1
ATOM 1075 N N . ASN A 1 155 ? 13.297 -1.108 -13.544 1.00 75.44 155 ASN A N 1
ATOM 1076 C CA . ASN A 1 155 ? 14.212 -2.228 -13.358 1.00 75.44 155 ASN A CA 1
ATOM 1077 C C . ASN A 1 155 ? 14.134 -3.165 -14.564 1.00 75.44 155 ASN A C 1
ATOM 1079 O O . ASN A 1 155 ? 15.158 -3.454 -15.177 1.00 75.44 155 ASN A O 1
ATOM 1083 N N . GLU A 1 156 ? 12.920 -3.507 -14.992 1.00 73.38 156 GLU A N 1
ATOM 1084 C CA . GLU A 1 156 ? 12.685 -4.324 -16.181 1.00 73.38 156 GLU A CA 1
ATOM 1085 C C . GLU A 1 156 ? 13.241 -3.661 -17.453 1.00 73.38 156 GLU A C 1
ATOM 1087 O O . GLU A 1 156 ? 13.898 -4.318 -18.259 1.00 73.38 156 GLU A O 1
ATOM 1092 N N . ALA A 1 157 ? 13.069 -2.345 -17.632 1.00 72.62 157 ALA A N 1
ATOM 1093 C CA . ALA A 1 157 ? 13.652 -1.633 -18.772 1.00 72.62 157 ALA A CA 1
ATOM 1094 C C . ALA A 1 157 ? 15.195 -1.659 -18.768 1.00 72.62 157 ALA A C 1
ATOM 1096 O O . ALA A 1 157 ? 15.806 -1.834 -19.828 1.00 72.62 157 ALA A O 1
ATOM 1097 N N . ASN A 1 158 ? 15.826 -1.518 -17.596 1.00 74.31 158 ASN A N 1
ATOM 1098 C CA . ASN A 1 158 ? 17.281 -1.623 -17.446 1.00 74.31 158 ASN A CA 1
ATOM 1099 C C . ASN A 1 158 ? 17.766 -3.044 -17.762 1.00 74.31 158 ASN A C 1
ATOM 1101 O O . ASN A 1 158 ? 18.707 -3.202 -18.539 1.00 74.31 158 ASN A O 1
ATOM 1105 N N . GLU A 1 159 ? 17.109 -4.067 -17.213 1.00 75.25 159 GLU A N 1
ATOM 1106 C CA . GLU A 1 159 ? 17.421 -5.475 -17.475 1.00 75.25 159 GLU A CA 1
ATOM 1107 C C . GLU A 1 159 ? 17.288 -5.817 -18.959 1.00 75.25 159 GLU A C 1
ATOM 1109 O O . GLU A 1 159 ? 18.197 -6.411 -19.542 1.00 75.25 159 GLU A O 1
ATOM 1114 N N . LEU A 1 160 ? 16.201 -5.383 -19.601 1.00 72.94 160 LEU A N 1
ATOM 1115 C CA . LEU A 1 160 ? 15.986 -5.591 -21.029 1.00 72.94 160 LEU A CA 1
ATOM 1116 C C . LEU A 1 160 ? 17.064 -4.910 -21.870 1.00 72.94 160 LEU A C 1
ATOM 1118 O O . LEU A 1 160 ? 17.557 -5.521 -22.817 1.00 72.94 160 LEU A O 1
ATOM 1122 N N . LEU A 1 161 ? 17.459 -3.676 -21.541 1.00 73.38 161 LEU A N 1
ATOM 1123 C CA . LEU A 1 161 ? 18.561 -3.011 -22.234 1.00 73.38 161 LEU A CA 1
ATOM 1124 C C . LEU A 1 161 ? 19.877 -3.770 -22.042 1.00 73.38 161 LEU A C 1
ATOM 1126 O O . LEU A 1 161 ? 20.607 -3.960 -23.011 1.00 73.38 161 LEU A O 1
ATOM 1130 N N . ALA A 1 162 ? 20.185 -4.200 -20.820 1.00 73.00 162 ALA A N 1
ATOM 1131 C CA . ALA A 1 162 ? 21.420 -4.913 -20.518 1.00 73.00 162 ALA A CA 1
ATOM 1132 C C . ALA A 1 162 ? 21.516 -6.234 -21.278 1.00 73.00 162 ALA A C 1
ATOM 1134 O O . ALA A 1 162 ? 22.500 -6.472 -21.976 1.00 73.00 162 ALA A O 1
ATOM 1135 N N . GLN A 1 163 ? 20.457 -7.044 -21.225 1.00 71.88 163 GLN A N 1
ATOM 1136 C CA . GLN A 1 163 ? 20.348 -8.263 -22.022 1.00 71.88 163 GLN A CA 1
ATOM 1137 C C . GLN A 1 163 ? 20.486 -7.947 -23.511 1.00 71.88 163 GLN A C 1
ATOM 1139 O O . GLN A 1 163 ? 21.216 -8.624 -24.233 1.00 71.88 163 GLN A O 1
ATOM 1144 N N . ALA A 1 164 ? 19.820 -6.889 -23.976 1.00 69.31 164 ALA A N 1
ATOM 1145 C CA . ALA A 1 164 ? 19.840 -6.523 -25.376 1.00 69.31 164 ALA A CA 1
ATOM 1146 C C . ALA A 1 164 ? 21.246 -6.122 -25.855 1.00 69.31 164 ALA A C 1
ATOM 1148 O O . ALA A 1 164 ? 21.702 -6.617 -26.883 1.00 69.31 164 ALA A O 1
ATOM 1149 N N . VAL A 1 165 ? 21.970 -5.288 -25.109 1.00 66.56 165 VAL A N 1
ATOM 1150 C CA . VAL A 1 165 ? 23.353 -4.923 -25.447 1.00 66.56 165 VAL A CA 1
ATOM 1151 C C . VAL A 1 165 ? 24.275 -6.139 -25.388 1.00 66.56 165 VAL A C 1
ATOM 1153 O O . VAL A 1 165 ? 25.081 -6.332 -26.300 1.00 66.56 165 VAL A O 1
ATOM 1156 N N . PHE A 1 166 ? 24.125 -6.977 -24.360 1.00 68.88 166 PHE A N 1
ATOM 1157 C CA . PHE A 1 166 ? 24.955 -8.158 -24.158 1.00 68.88 166 PHE A CA 1
ATOM 1158 C C . PHE A 1 166 ? 24.810 -9.168 -25.306 1.00 68.88 166 PHE A C 1
ATOM 1160 O O . PHE A 1 166 ? 25.802 -9.581 -25.900 1.00 68.88 166 PHE A O 1
ATOM 1167 N N . TYR A 1 167 ? 23.578 -9.522 -25.687 1.00 66.88 167 TYR A N 1
ATOM 1168 C CA . TYR A 1 167 ? 23.338 -10.485 -26.768 1.00 66.88 167 TYR A CA 1
ATOM 1169 C C . TYR A 1 167 ? 23.583 -9.919 -28.170 1.00 66.88 167 TYR A C 1
ATOM 1171 O O . TYR A 1 167 ? 23.875 -10.678 -29.095 1.00 66.88 167 TYR A O 1
ATOM 1179 N N . ALA A 1 168 ? 23.432 -8.607 -28.361 1.00 63.81 168 ALA A N 1
ATOM 1180 C CA . ALA A 1 168 ? 23.671 -7.958 -29.647 1.00 63.81 168 ALA A CA 1
ATOM 1181 C C . ALA A 1 168 ? 25.155 -7.672 -29.917 1.00 63.81 168 ALA A C 1
ATOM 1183 O O . ALA A 1 168 ? 25.490 -7.314 -31.049 1.00 63.81 168 ALA A O 1
ATOM 1184 N N . GLU A 1 169 ? 26.013 -7.741 -28.888 1.00 66.94 169 GLU A N 1
ATOM 1185 C CA . GLU A 1 169 ? 27.401 -7.247 -28.908 1.00 66.94 169 GLU A CA 1
ATOM 1186 C C . GLU A 1 169 ? 27.501 -5.802 -29.463 1.00 66.94 169 GLU A C 1
ATOM 1188 O O . GLU A 1 169 ? 28.520 -5.371 -30.007 1.00 66.94 169 GLU A O 1
ATOM 1193 N N . SER A 1 170 ? 26.399 -5.043 -29.395 1.00 72.69 170 SER A N 1
ATOM 1194 C CA . SER A 1 170 ? 26.248 -3.729 -30.013 1.00 72.69 170 SER A CA 1
ATOM 1195 C C . SER A 1 170 ? 25.145 -2.923 -29.337 1.00 72.69 170 SER A C 1
ATOM 1197 O O . SER A 1 170 ? 24.085 -3.437 -28.994 1.00 72.69 170 SER A O 1
ATOM 1199 N N . LEU A 1 171 ? 25.360 -1.610 -29.244 1.00 75.81 171 LEU A N 1
ATOM 1200 C CA . LEU A 1 171 ? 24.373 -0.645 -28.747 1.00 75.81 171 LEU A CA 1
ATOM 1201 C C . LEU A 1 171 ? 23.287 -0.305 -29.788 1.00 75.81 171 LEU A C 1
ATOM 1203 O O . LEU A 1 171 ? 22.439 0.550 -29.539 1.00 75.81 171 LEU A O 1
ATOM 1207 N N . THR A 1 172 ? 23.331 -0.923 -30.977 1.00 84.38 172 THR A N 1
ATOM 1208 C CA . THR A 1 172 ? 22.407 -0.661 -32.092 1.00 84.38 172 THR A CA 1
ATOM 1209 C C . THR A 1 172 ? 22.050 -1.945 -32.841 1.00 84.38 172 THR A C 1
ATOM 1211 O O . THR A 1 172 ? 22.812 -2.915 -32.848 1.00 84.38 172 THR A O 1
ATOM 1214 N N . GLY A 1 173 ? 20.897 -1.952 -33.504 1.00 83.69 173 GLY A N 1
ATOM 1215 C CA . GLY A 1 173 ? 20.403 -3.082 -34.286 1.00 83.69 173 GLY A CA 1
ATOM 1216 C C . GLY A 1 173 ? 18.984 -3.481 -33.897 1.00 83.69 173 GLY A C 1
ATOM 1217 O O . GLY A 1 173 ? 18.263 -2.724 -33.257 1.00 83.69 173 GLY A O 1
ATOM 1218 N N . THR A 1 174 ? 18.566 -4.678 -34.297 1.00 86.56 174 THR A N 1
ATOM 1219 C CA . THR A 1 174 ? 17.284 -5.276 -33.921 1.00 86.56 174 THR A CA 1
ATOM 1220 C C . THR A 1 174 ? 17.513 -6.645 -33.296 1.00 86.56 174 THR A C 1
ATOM 1222 O O . THR A 1 174 ? 18.152 -7.498 -33.909 1.00 86.56 174 THR A O 1
ATOM 1225 N N . LEU A 1 175 ? 16.924 -6.876 -32.127 1.00 82.44 175 LEU A N 1
ATOM 1226 C CA . LEU A 1 175 ? 16.772 -8.184 -31.503 1.00 82.44 175 LEU A CA 1
ATOM 1227 C C . LEU A 1 175 ? 15.337 -8.662 -31.668 1.00 82.44 175 LEU A C 1
ATOM 1229 O O . LEU A 1 175 ? 14.397 -7.936 -31.363 1.00 82.44 175 LEU A O 1
ATOM 1233 N N . THR A 1 176 ? 15.157 -9.884 -32.158 1.00 85.88 176 THR A N 1
ATOM 1234 C CA . THR A 1 176 ? 13.833 -10.499 -32.318 1.00 85.88 176 THR A CA 1
ATOM 1235 C C . THR A 1 176 ? 13.734 -11.751 -31.465 1.00 85.88 176 THR A C 1
ATOM 1237 O O . THR A 1 176 ? 14.493 -12.695 -31.687 1.00 85.88 176 THR A O 1
ATOM 1240 N N . GLN A 1 177 ? 12.791 -11.768 -30.524 1.00 83.94 177 GLN A N 1
ATOM 1241 C CA . GLN A 1 177 ? 12.577 -12.887 -29.611 1.00 83.94 177 GLN A CA 1
ATOM 1242 C C . GLN A 1 177 ? 12.184 -14.158 -30.375 1.00 83.94 177 GLN A C 1
ATOM 1244 O O . GLN A 1 177 ? 11.318 -14.146 -31.259 1.00 83.94 177 GLN A O 1
ATOM 1249 N N . VAL A 1 178 ? 12.800 -15.279 -30.015 1.00 82.88 178 VAL A N 1
ATOM 1250 C CA . VAL A 1 178 ? 12.523 -16.592 -30.594 1.00 82.88 178 VAL A CA 1
ATOM 1251 C C . VAL A 1 178 ? 11.396 -17.260 -29.809 1.00 82.88 178 VAL A C 1
ATOM 1253 O O . VAL A 1 178 ? 11.603 -17.885 -28.770 1.00 82.88 178 VAL A O 1
ATOM 1256 N N . GLY A 1 179 ? 10.164 -17.136 -30.310 1.00 83.62 179 GLY A N 1
ATOM 1257 C CA . GLY A 1 179 ? 8.988 -17.636 -29.591 1.00 83.62 179 GLY A CA 1
ATOM 1258 C C . GLY A 1 179 ? 8.857 -16.983 -28.210 1.00 83.62 179 GLY A C 1
ATOM 1259 O O . GLY A 1 179 ? 9.159 -15.808 -28.054 1.00 83.62 179 GLY A O 1
ATOM 1260 N N . VAL A 1 180 ? 8.422 -17.741 -27.203 1.00 78.81 180 VAL A N 1
ATOM 1261 C CA . VAL A 1 180 ? 8.286 -17.266 -25.808 1.00 78.81 180 VAL A CA 1
ATOM 1262 C C . VAL A 1 180 ? 9.487 -17.674 -24.944 1.00 78.81 180 VAL A C 1
ATOM 1264 O O . VAL A 1 180 ? 9.317 -18.139 -23.820 1.00 78.81 180 VAL A O 1
ATOM 1267 N N . THR A 1 181 ? 10.691 -17.597 -25.512 1.00 77.06 181 THR A N 1
ATOM 1268 C CA . THR A 1 181 ? 11.954 -17.938 -24.834 1.00 77.06 181 THR A CA 1
ATOM 1269 C C . THR A 1 181 ? 12.789 -16.686 -24.571 1.00 77.06 181 THR A C 1
ATOM 1271 O O . THR A 1 181 ? 12.503 -15.628 -25.133 1.00 77.06 181 THR A O 1
ATOM 1274 N N . ASP A 1 182 ? 13.846 -16.827 -23.774 1.00 67.50 182 ASP A N 1
ATOM 1275 C CA . ASP A 1 182 ? 14.833 -15.767 -23.514 1.00 67.50 182 ASP A CA 1
ATOM 1276 C C . ASP A 1 182 ? 15.908 -15.682 -24.626 1.00 67.50 182 ASP A C 1
ATOM 1278 O O . ASP A 1 182 ? 16.948 -15.052 -24.464 1.00 67.50 182 ASP A O 1
ATOM 1282 N N . GLU A 1 183 ? 15.690 -16.344 -25.770 1.00 74.00 183 GLU A N 1
ATOM 1283 C CA . GLU A 1 183 ? 16.599 -16.337 -26.921 1.00 74.00 183 GLU A CA 1
ATOM 1284 C C . GLU A 1 183 ? 16.183 -15.271 -27.948 1.00 74.00 183 GLU A C 1
ATOM 1286 O O . GLU A 1 183 ? 15.001 -15.128 -28.276 1.00 74.00 183 GLU A O 1
ATOM 1291 N N . PHE A 1 184 ? 17.160 -14.555 -28.515 1.00 78.62 184 PHE A N 1
ATOM 1292 C CA . PHE A 1 184 ? 16.938 -13.495 -29.501 1.00 78.62 184 PHE A CA 1
ATOM 1293 C C . PHE A 1 184 ? 17.821 -13.670 -30.742 1.00 78.62 184 PHE A C 1
ATOM 1295 O O . PHE A 1 184 ? 19.003 -13.988 -30.650 1.00 78.62 184 PHE A O 1
ATOM 1302 N N . ASN A 1 185 ? 17.255 -13.397 -31.920 1.00 82.69 185 ASN A N 1
ATOM 1303 C CA . ASN A 1 185 ? 18.010 -13.265 -33.166 1.00 82.69 185 ASN A CA 1
ATOM 1304 C C . ASN A 1 185 ? 18.422 -11.808 -33.387 1.00 82.69 185 ASN A C 1
ATOM 1306 O O . ASN A 1 185 ? 17.560 -10.925 -33.394 1.00 82.69 185 ASN A O 1
ATOM 1310 N N . TYR A 1 186 ? 19.710 -11.572 -33.643 1.00 83.38 186 TYR A N 1
ATOM 1311 C CA . TYR A 1 186 ? 20.252 -10.240 -33.908 1.00 83.38 186 TYR A CA 1
ATOM 1312 C C . TYR A 1 186 ? 20.304 -9.882 -35.403 1.00 83.38 186 TYR A C 1
ATOM 1314 O O . TYR A 1 186 ? 20.603 -10.708 -36.268 1.00 83.38 186 TYR A O 1
ATOM 1322 N N . SER A 1 187 ? 20.065 -8.604 -35.693 1.00 84.94 187 SER A N 1
ATOM 1323 C CA . SER A 1 187 ? 20.273 -7.943 -36.981 1.00 84.94 187 SER A CA 1
ATOM 1324 C C . SER A 1 187 ? 20.924 -6.580 -36.752 1.00 84.94 187 SER A C 1
ATOM 1326 O O . SER A 1 187 ? 20.476 -5.812 -35.911 1.00 84.94 187 SER A O 1
ATOM 1328 N N . ASN A 1 188 ? 21.916 -6.208 -37.558 1.00 83.50 188 ASN A N 1
ATOM 1329 C CA . ASN A 1 188 ? 22.687 -4.964 -37.403 1.00 83.50 188 ASN A CA 1
ATOM 1330 C C . ASN A 1 188 ? 22.000 -3.686 -37.931 1.00 83.50 188 ASN A C 1
ATOM 1332 O O . ASN A 1 188 ? 22.657 -2.702 -38.263 1.00 83.50 188 ASN A O 1
ATOM 1336 N N . SER A 1 189 ? 20.676 -3.705 -38.054 1.00 83.75 189 SER A N 1
ATOM 1337 C CA . SER A 1 189 ? 19.864 -2.577 -38.507 1.00 83.75 189 SER A CA 1
ATOM 1338 C C . SER A 1 189 ? 18.675 -2.415 -37.564 1.00 83.75 189 SER A C 1
ATOM 1340 O O . SER A 1 189 ? 18.072 -3.435 -37.222 1.00 83.75 189 SER A O 1
ATOM 1342 N N . PRO A 1 190 ? 18.272 -1.185 -37.205 1.00 84.25 190 PRO A N 1
ATOM 1343 C CA . PRO A 1 190 ? 18.874 0.097 -37.597 1.00 84.25 190 PRO A CA 1
ATOM 1344 C C . PRO A 1 190 ? 20.196 0.383 -36.860 1.00 84.25 190 PRO A C 1
ATOM 1346 O O . PRO A 1 190 ? 20.465 -0.193 -35.817 1.00 84.25 190 PRO A O 1
ATOM 1349 N N . GLY A 1 191 ? 21.040 1.254 -37.416 1.00 84.50 191 GLY A N 1
ATOM 1350 C CA . GLY A 1 191 ? 22.368 1.560 -36.858 1.00 84.50 191 GLY A CA 1
ATOM 1351 C C . GLY A 1 191 ? 22.414 2.760 -35.906 1.00 84.50 191 GLY A C 1
ATOM 1352 O O . GLY A 1 191 ? 23.501 3.214 -35.573 1.00 84.50 191 GLY A O 1
ATOM 1353 N N . ASP A 1 192 ? 21.264 3.331 -35.542 1.00 84.69 192 ASP A N 1
ATOM 1354 C CA . ASP A 1 192 ? 21.144 4.530 -34.695 1.00 84.69 192 ASP A CA 1
ATOM 1355 C C . ASP A 1 192 ? 20.435 4.267 -33.356 1.00 84.69 192 ASP A C 1
ATOM 1357 O O . ASP A 1 192 ? 20.410 5.139 -32.491 1.00 84.69 192 ASP A O 1
ATOM 1361 N N . ARG A 1 193 ? 19.839 3.084 -33.197 1.00 86.06 193 ARG A N 1
ATOM 1362 C CA . ARG A 1 193 ? 19.079 2.667 -32.017 1.00 86.06 193 ARG A CA 1
ATOM 1363 C C . ARG A 1 193 ? 19.094 1.152 -31.896 1.00 86.06 193 ARG A C 1
ATOM 1365 O O . ARG A 1 193 ? 19.317 0.450 -32.884 1.00 86.06 193 ARG A O 1
ATOM 1372 N N . LEU A 1 194 ? 18.811 0.658 -30.703 1.00 85.31 194 LEU A N 1
ATOM 1373 C CA . LEU A 1 194 ? 18.548 -0.746 -30.443 1.00 85.31 194 LEU A CA 1
ATOM 1374 C C . LEU A 1 194 ? 17.037 -0.963 -30.403 1.00 85.31 194 LEU A C 1
ATOM 1376 O O . LEU A 1 194 ? 16.319 -0.296 -29.666 1.00 85.31 194 LEU A O 1
ATOM 1380 N N . ARG A 1 195 ? 16.544 -1.888 -31.217 1.00 86.31 195 ARG A N 1
ATOM 1381 C CA . ARG A 1 195 ? 15.131 -2.249 -31.293 1.00 86.31 195 ARG A CA 1
ATOM 1382 C C . ARG A 1 195 ? 14.940 -3.667 -30.772 1.00 86.31 195 ARG A C 1
ATOM 1384 O O . ARG A 1 195 ? 15.544 -4.590 -31.305 1.00 86.31 195 ARG A O 1
ATOM 1391 N N . VAL A 1 196 ? 14.065 -3.865 -29.796 1.00 82.38 196 VAL A N 1
ATOM 1392 C CA . VAL A 1 196 ? 13.693 -5.197 -29.297 1.00 82.38 196 VAL A CA 1
ATOM 1393 C C . VAL A 1 196 ? 12.285 -5.518 -29.779 1.00 82.38 196 VAL A C 1
ATOM 1395 O O . VAL A 1 196 ? 11.379 -4.706 -29.631 1.00 82.38 196 VAL A O 1
ATOM 1398 N N . VAL A 1 197 ? 12.100 -6.678 -30.403 1.00 84.19 197 VAL A N 1
ATOM 1399 C CA . VAL A 1 197 ? 10.817 -7.142 -30.940 1.00 84.19 197 VAL A CA 1
ATOM 1400 C C . VAL A 1 197 ? 10.448 -8.450 -30.258 1.00 84.19 197 VAL A C 1
ATOM 1402 O O . VAL A 1 197 ? 11.120 -9.465 -30.449 1.00 84.19 197 VAL A O 1
ATOM 1405 N N . PHE A 1 198 ? 9.366 -8.440 -29.486 1.00 82.38 198 PHE A N 1
ATOM 1406 C CA . PHE A 1 198 ? 8.860 -9.630 -28.808 1.00 82.38 198 PHE A CA 1
ATOM 1407 C C . PHE A 1 198 ? 8.009 -10.491 -29.735 1.00 82.38 198 PHE A C 1
ATOM 1409 O O . PHE A 1 198 ? 7.444 -10.022 -30.727 1.00 82.38 198 PHE A O 1
ATOM 1416 N N . SER A 1 199 ? 7.847 -11.764 -29.376 1.00 83.31 199 SER A N 1
ATOM 1417 C CA . SER A 1 199 ? 6.984 -12.694 -30.119 1.00 83.31 199 SER A CA 1
ATOM 1418 C C . SER A 1 199 ? 5.503 -12.298 -30.114 1.00 83.31 199 SER A C 1
ATOM 1420 O O . SER A 1 199 ? 4.758 -12.702 -31.008 1.00 83.31 199 SER A O 1
ATOM 1422 N N . SER A 1 200 ? 5.086 -11.470 -29.151 1.00 79.88 200 SER A N 1
ATOM 1423 C CA . SER A 1 200 ? 3.768 -10.825 -29.101 1.00 79.88 200 SER A CA 1
ATOM 1424 C C . SER A 1 200 ? 3.556 -9.785 -30.213 1.00 79.88 200 SER A C 1
ATOM 1426 O O . SER A 1 200 ? 2.416 -9.415 -30.491 1.00 79.88 200 SER A O 1
ATOM 1428 N N . GLY A 1 201 ? 4.632 -9.321 -30.860 1.00 80.62 201 GLY A N 1
ATOM 1429 C CA . GLY A 1 201 ? 4.636 -8.208 -31.811 1.00 80.62 201 GLY A CA 1
ATOM 1430 C C . GLY A 1 201 ? 4.903 -6.844 -31.168 1.00 80.62 201 GLY A C 1
ATOM 1431 O O . GLY A 1 201 ? 5.049 -5.853 -31.886 1.00 80.62 201 GLY A O 1
ATOM 1432 N N . GLU A 1 202 ? 4.996 -6.784 -29.840 1.00 80.25 202 GLU A N 1
ATOM 1433 C CA . GLU A 1 202 ? 5.423 -5.589 -29.118 1.00 80.25 202 GLU A CA 1
ATOM 1434 C C . GLU A 1 202 ? 6.858 -5.207 -29.500 1.00 80.25 202 GLU A C 1
ATOM 1436 O O . GLU A 1 202 ? 7.710 -6.065 -29.739 1.00 80.25 202 GLU A O 1
ATOM 1441 N N . THR A 1 203 ? 7.111 -3.904 -29.618 1.00 80.56 203 THR A N 1
ATOM 1442 C CA . THR A 1 203 ? 8.421 -3.363 -29.979 1.00 80.56 203 THR A CA 1
ATOM 1443 C C . THR A 1 203 ? 8.845 -2.335 -28.953 1.00 80.56 203 THR A C 1
ATOM 1445 O O . THR A 1 203 ? 8.080 -1.420 -28.669 1.00 80.56 203 THR A O 1
ATOM 1448 N N . LEU A 1 204 ? 10.089 -2.439 -28.509 1.00 78.56 204 LEU A N 1
ATOM 1449 C CA . LEU A 1 204 ? 10.760 -1.445 -27.691 1.00 78.56 204 LEU A CA 1
ATOM 1450 C C . LEU A 1 204 ? 11.906 -0.814 -28.478 1.00 78.56 204 LEU A C 1
ATOM 1452 O O . LEU A 1 204 ? 12.622 -1.516 -29.197 1.00 78.56 204 LEU A O 1
ATOM 1456 N N . GLU A 1 205 ? 12.089 0.497 -28.349 1.00 81.12 205 GLU A N 1
ATOM 1457 C CA . GLU A 1 205 ? 13.213 1.207 -28.964 1.00 81.12 205 GLU A CA 1
ATOM 1458 C C . GLU A 1 205 ? 14.055 1.911 -27.905 1.00 81.12 205 GLU A C 1
ATOM 1460 O O . GLU A 1 205 ? 13.541 2.733 -27.153 1.00 81.12 205 GLU A O 1
ATOM 1465 N N . PHE A 1 206 ? 15.355 1.620 -27.896 1.00 79.75 206 PHE A N 1
ATOM 1466 C CA . PHE A 1 206 ? 16.355 2.225 -27.027 1.00 79.75 206 PHE A CA 1
ATOM 1467 C C . PHE A 1 206 ? 17.331 3.069 -27.850 1.00 79.75 206 PHE A C 1
ATOM 1469 O O . PHE A 1 206 ? 17.911 2.593 -28.828 1.00 79.75 206 PHE A O 1
ATOM 1476 N N . VAL A 1 207 ? 17.571 4.308 -27.430 1.00 78.69 207 VAL A N 1
ATOM 1477 C CA . VAL A 1 207 ? 18.626 5.167 -27.989 1.00 78.69 207 VAL A CA 1
ATOM 1478 C C . VAL A 1 207 ? 19.666 5.414 -26.906 1.00 78.69 207 VAL A C 1
ATOM 1480 O O . VAL A 1 207 ? 19.420 6.205 -25.999 1.00 78.69 207 VAL A O 1
ATOM 1483 N N . VAL A 1 208 ? 20.812 4.736 -26.994 1.00 74.62 208 VAL A N 1
ATOM 1484 C CA . VAL A 1 208 ? 21.933 4.900 -26.056 1.00 74.62 208 VAL A CA 1
ATOM 1485 C C . VAL A 1 208 ? 22.722 6.158 -26.421 1.00 74.62 208 VAL A C 1
ATOM 1487 O O . VAL A 1 208 ? 23.169 6.315 -27.556 1.00 74.62 208 VAL A O 1
ATOM 1490 N N . THR A 1 209 ? 22.880 7.072 -25.467 1.00 70.00 209 THR A N 1
ATOM 1491 C CA . THR A 1 209 ? 23.526 8.380 -25.658 1.00 70.00 209 THR A CA 1
ATOM 1492 C C . THR A 1 209 ? 24.927 8.466 -25.061 1.00 70.00 209 THR A C 1
ATOM 1494 O O . THR A 1 209 ? 25.720 9.285 -25.519 1.00 70.00 209 THR A O 1
ATOM 1497 N N . ASP A 1 210 ? 25.231 7.647 -24.051 1.00 65.56 210 ASP A N 1
ATOM 1498 C CA . ASP A 1 210 ? 26.570 7.511 -23.466 1.00 65.56 210 ASP A CA 1
ATOM 1499 C C . ASP A 1 210 ? 26.760 6.089 -22.923 1.00 65.56 210 ASP A C 1
ATOM 1501 O O . ASP A 1 210 ? 25.814 5.498 -22.394 1.00 65.56 210 ASP A O 1
ATOM 1505 N N . PHE A 1 211 ? 27.973 5.553 -23.055 1.00 67.00 211 PHE A N 1
ATOM 1506 C CA . PHE A 1 211 ? 28.358 4.242 -22.535 1.00 67.00 211 PHE A CA 1
ATOM 1507 C C . PHE A 1 211 ? 29.796 4.271 -22.017 1.00 67.00 211 PHE A C 1
ATOM 1509 O O . PHE A 1 211 ? 30.719 4.633 -22.750 1.00 67.00 211 PHE A O 1
ATOM 1516 N N . GLN A 1 212 ? 29.990 3.855 -20.765 1.00 59.75 212 GLN A N 1
ATOM 1517 C CA . GLN A 1 212 ? 31.311 3.711 -20.155 1.00 59.75 212 GLN A CA 1
ATOM 1518 C C . GLN A 1 212 ? 31.456 2.341 -19.487 1.00 59.75 212 GLN A C 1
ATOM 1520 O O . GLN A 1 212 ? 30.900 2.113 -18.413 1.00 59.75 212 GLN A O 1
ATOM 1525 N N . GLY A 1 213 ? 32.255 1.473 -20.104 1.00 61.19 213 GLY A N 1
ATOM 1526 C CA . GLY A 1 213 ? 32.729 0.195 -19.571 1.00 61.19 213 GLY A CA 1
ATOM 1527 C C . GLY A 1 213 ? 33.130 -0.759 -20.709 1.00 61.19 213 GLY A C 1
ATOM 1528 O O . GLY A 1 213 ? 33.501 -0.279 -21.782 1.00 61.19 213 GLY A O 1
ATOM 1529 N N . ASP A 1 214 ? 33.109 -2.069 -20.471 1.00 58.44 214 ASP A N 1
ATOM 1530 C CA . ASP A 1 214 ? 33.456 -3.133 -21.425 1.00 58.44 214 ASP A CA 1
ATOM 1531 C C . ASP A 1 214 ? 32.195 -3.871 -21.947 1.00 58.44 214 ASP A C 1
ATOM 1533 O O . ASP A 1 214 ? 31.080 -3.640 -21.511 1.00 58.44 214 ASP A O 1
ATOM 1537 N N . THR A 1 215 ? 32.311 -4.746 -22.933 1.00 60.72 215 THR A N 1
ATOM 1538 C CA . THR A 1 215 ? 31.233 -5.681 -23.308 1.00 60.72 215 THR A CA 1
ATOM 1539 C C . THR A 1 215 ? 31.509 -7.105 -22.823 1.00 60.72 215 THR A C 1
ATOM 1541 O O . THR A 1 215 ? 30.699 -8.000 -23.050 1.00 60.72 215 THR A O 1
ATOM 1544 N N . ASP A 1 216 ? 32.644 -7.316 -22.155 1.00 56.56 216 ASP A N 1
ATOM 1545 C CA . ASP A 1 216 ? 33.052 -8.591 -21.569 1.00 56.56 216 ASP A CA 1
ATOM 1546 C C . ASP A 1 216 ? 32.367 -8.835 -20.204 1.00 56.56 216 ASP A C 1
ATOM 1548 O O . ASP A 1 216 ? 32.214 -7.914 -19.404 1.00 56.56 216 ASP A O 1
ATOM 1552 N N . GLY A 1 217 ? 31.996 -10.087 -19.897 1.00 62.22 217 GLY A N 1
ATOM 1553 C CA . GLY A 1 217 ? 31.400 -10.476 -18.604 1.00 62.22 217 GLY A CA 1
ATOM 1554 C C . GLY A 1 217 ? 30.085 -11.250 -18.737 1.00 62.22 217 GLY A C 1
ATOM 1555 O O . GLY A 1 217 ? 29.888 -11.970 -19.716 1.00 62.22 217 GLY A O 1
ATOM 1556 N N . THR A 1 218 ? 29.208 -11.138 -17.737 1.00 60.94 218 THR A N 1
ATOM 1557 C CA . THR A 1 218 ? 27.799 -11.577 -17.794 1.00 60.94 218 THR A CA 1
ATOM 1558 C C . THR A 1 218 ? 26.861 -10.375 -17.967 1.00 60.94 218 THR A C 1
ATOM 1560 O O . THR A 1 218 ? 27.281 -9.232 -17.783 1.00 60.94 218 THR A O 1
ATOM 1563 N N . TRP A 1 219 ? 25.594 -10.591 -18.343 1.00 59.91 219 TRP A N 1
ATOM 1564 C CA . TRP A 1 219 ? 24.639 -9.478 -18.473 1.00 59.91 219 TRP A CA 1
ATOM 1565 C C . TRP A 1 219 ? 24.285 -8.881 -17.101 1.00 59.91 219 TRP A C 1
ATOM 1567 O O . TRP A 1 219 ? 23.994 -7.691 -17.010 1.00 59.91 219 TRP A O 1
ATOM 1577 N N . GLU A 1 220 ? 24.365 -9.682 -16.036 1.00 57.50 220 GLU A N 1
ATOM 1578 C CA . GLU A 1 220 ? 24.238 -9.225 -14.656 1.00 57.50 220 GLU A CA 1
ATOM 1579 C C . GLU A 1 220 ? 25.387 -8.267 -14.313 1.00 57.50 220 GLU A C 1
ATOM 1581 O O . GLU A 1 220 ? 25.140 -7.144 -13.879 1.00 57.50 220 GLU A O 1
ATOM 1586 N N . ASP A 1 221 ? 26.638 -8.642 -14.621 1.00 57.91 221 ASP A N 1
ATOM 1587 C CA . ASP A 1 221 ? 27.792 -7.744 -14.459 1.00 57.91 221 ASP A CA 1
ATOM 1588 C C . ASP A 1 221 ? 27.622 -6.464 -15.290 1.00 57.91 221 ASP A C 1
ATOM 1590 O O . ASP A 1 221 ? 28.048 -5.388 -14.868 1.00 57.91 221 ASP A O 1
ATOM 1594 N N . PHE A 1 222 ? 26.967 -6.557 -16.455 1.00 62.69 222 PHE A N 1
ATOM 1595 C CA . PHE A 1 222 ? 26.784 -5.427 -17.358 1.00 62.69 222 PHE A CA 1
ATOM 1596 C C . PHE A 1 222 ? 26.075 -4.244 -16.678 1.00 62.69 222 PHE A C 1
ATOM 1598 O O . PHE A 1 222 ? 26.532 -3.112 -16.812 1.00 62.69 222 PHE A O 1
ATOM 1605 N N . LEU A 1 223 ? 25.027 -4.485 -15.886 1.00 60.22 223 LEU A N 1
ATOM 1606 C CA . LEU A 1 223 ? 24.320 -3.420 -15.162 1.00 60.22 223 LEU A CA 1
ATOM 1607 C C . LEU A 1 223 ? 25.138 -2.814 -14.019 1.00 60.22 223 LEU A C 1
ATOM 1609 O O . LEU A 1 223 ? 25.049 -1.612 -13.777 1.00 60.22 223 LEU A O 1
ATOM 1613 N N . TYR A 1 224 ? 25.938 -3.632 -13.336 1.00 57.41 224 TYR A N 1
ATOM 1614 C CA . TYR A 1 224 ? 26.616 -3.229 -12.103 1.00 57.41 224 TYR A CA 1
ATOM 1615 C C . TYR A 1 224 ? 27.974 -2.558 -12.331 1.00 57.41 224 TYR A C 1
ATOM 1617 O O . TYR A 1 224 ? 28.406 -1.743 -11.515 1.00 57.41 224 TYR A O 1
ATOM 1625 N N . VAL A 1 225 ? 28.656 -2.859 -13.441 1.00 56.16 225 VAL A N 1
ATOM 1626 C CA . VAL A 1 225 ? 30.000 -2.314 -13.725 1.00 56.16 225 VAL A CA 1
ATOM 1627 C C . VAL A 1 225 ? 30.054 -1.353 -14.921 1.00 56.16 225 VAL A C 1
ATOM 1629 O O . VAL A 1 225 ? 31.117 -0.785 -15.187 1.00 56.16 225 VAL A O 1
ATOM 1632 N N . HIS A 1 226 ? 28.921 -1.090 -15.592 1.00 58.56 226 HIS A N 1
ATOM 1633 C CA . HIS A 1 226 ? 28.833 -0.172 -16.737 1.00 58.56 226 HIS A CA 1
ATOM 1634 C C . HIS A 1 226 ? 27.895 1.003 -16.474 1.00 58.56 226 HIS A C 1
ATOM 1636 O O . HIS A 1 226 ? 26.834 0.867 -15.875 1.00 58.56 226 HIS A O 1
ATOM 1642 N N . ALA A 1 227 ? 28.264 2.180 -16.980 1.00 58.09 227 ALA A N 1
ATOM 1643 C CA . ALA A 1 227 ? 27.376 3.337 -16.988 1.00 58.09 227 ALA A CA 1
ATOM 1644 C C . ALA A 1 227 ? 26.719 3.497 -18.358 1.00 58.09 227 ALA A C 1
ATOM 1646 O O . ALA A 1 227 ? 27.416 3.595 -19.370 1.00 58.09 227 ALA A O 1
ATOM 1647 N N . LEU A 1 228 ? 25.387 3.571 -18.370 1.00 65.31 228 LEU A N 1
ATOM 1648 C CA . LEU A 1 228 ? 24.566 3.727 -19.570 1.00 65.31 228 LEU A CA 1
ATOM 1649 C C . LEU A 1 228 ? 23.616 4.911 -19.405 1.00 65.31 228 LEU A C 1
ATOM 1651 O O . LEU A 1 228 ? 22.864 4.979 -18.435 1.00 65.31 228 LEU A O 1
ATOM 1655 N N . ALA A 1 229 ? 23.608 5.806 -20.389 1.00 65.81 229 ALA A N 1
ATOM 1656 C CA . ALA A 1 229 ? 22.567 6.814 -20.557 1.00 65.81 229 ALA A CA 1
ATOM 1657 C C . ALA A 1 229 ? 21.759 6.467 -21.809 1.00 65.81 229 ALA A C 1
ATOM 1659 O O . ALA A 1 229 ? 22.355 6.264 -22.869 1.00 65.81 229 ALA A O 1
ATOM 1660 N N . TYR A 1 230 ? 20.430 6.392 -21.717 1.00 70.56 230 TYR A N 1
ATOM 1661 C CA . TYR A 1 230 ? 19.594 6.029 -22.859 1.00 70.56 230 TYR A CA 1
ATOM 1662 C C . TYR A 1 230 ? 18.235 6.738 -22.851 1.00 70.56 230 TYR A C 1
ATOM 1664 O O . TYR A 1 230 ? 17.908 7.503 -21.957 1.00 70.56 230 TYR A O 1
ATOM 1672 N N . THR A 1 231 ? 17.439 6.537 -23.892 1.00 67.94 231 THR A N 1
ATOM 1673 C CA . THR A 1 231 ? 16.006 6.852 -23.882 1.00 67.94 231 THR A CA 1
ATOM 1674 C C . THR A 1 231 ? 15.254 5.653 -24.416 1.00 67.94 231 THR A C 1
ATOM 1676 O O . THR A 1 231 ? 15.796 4.929 -25.252 1.00 67.94 231 THR A O 1
ATOM 1679 N N . PHE A 1 232 ? 14.042 5.433 -23.919 1.00 70.81 232 PHE A N 1
ATOM 1680 C CA . PHE A 1 232 ? 13.225 4.290 -24.277 1.00 70.81 232 PHE A CA 1
ATOM 1681 C C . PHE A 1 232 ? 11.811 4.732 -24.656 1.00 70.81 232 PHE A C 1
ATOM 1683 O O . PHE A 1 232 ? 11.253 5.644 -24.052 1.00 70.81 232 PHE A O 1
ATOM 1690 N N . SER A 1 233 ? 11.227 4.090 -25.664 1.00 65.56 233 SER A N 1
ATOM 1691 C CA . SER A 1 233 ? 9.815 4.273 -26.006 1.00 65.56 233 SER A CA 1
ATOM 1692 C C . SER A 1 233 ? 9.152 2.916 -26.220 1.00 65.56 233 SER A C 1
ATOM 1694 O O . SER A 1 233 ? 9.686 2.058 -26.934 1.00 65.56 233 SER A O 1
ATOM 1696 N N . ALA A 1 234 ? 7.988 2.741 -25.589 1.00 63.47 234 ALA A N 1
ATOM 1697 C CA . ALA A 1 234 ? 7.083 1.618 -25.783 1.00 63.47 234 ALA A CA 1
ATOM 1698 C C . ALA A 1 234 ? 5.731 2.120 -26.334 1.00 63.47 234 ALA A C 1
ATOM 1700 O O . ALA A 1 234 ? 5.329 3.247 -26.049 1.00 63.47 234 ALA A O 1
ATOM 1701 N N . PRO A 1 235 ? 4.964 1.297 -27.077 1.00 53.75 235 PRO A N 1
ATOM 1702 C CA . PRO A 1 235 ? 3.735 1.732 -27.751 1.00 53.75 235 PRO A CA 1
ATOM 1703 C C . PRO A 1 235 ? 2.638 2.297 -26.836 1.00 53.75 235 PRO A C 1
ATOM 1705 O O . PRO A 1 235 ? 1.772 3.025 -27.320 1.00 53.75 235 PRO A O 1
ATOM 1708 N N . SER A 1 236 ? 2.639 1.948 -25.547 1.00 52.53 236 SER A N 1
ATOM 1709 C CA . SER A 1 236 ? 1.710 2.492 -24.550 1.00 52.53 236 SER A CA 1
ATOM 1710 C C . SER A 1 236 ? 2.367 3.428 -23.535 1.00 52.53 236 SER A C 1
ATOM 1712 O O . SER A 1 236 ? 1.649 4.250 -22.980 1.00 52.53 236 SER A O 1
ATOM 1714 N N . LEU A 1 237 ? 3.687 3.368 -23.327 1.00 52.47 237 LEU A N 1
ATOM 1715 C CA . LEU A 1 237 ? 4.400 4.051 -22.242 1.00 52.47 237 LEU A CA 1
ATOM 1716 C C . LEU A 1 237 ? 5.714 4.674 -22.759 1.00 52.47 237 LEU A C 1
ATOM 1718 O O . LEU A 1 237 ? 6.583 3.967 -23.266 1.00 52.47 237 LE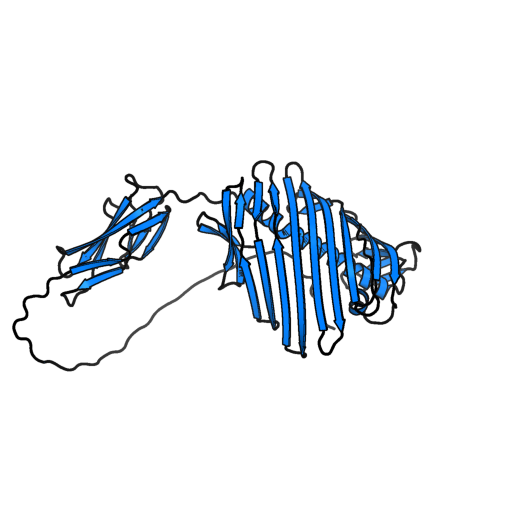U A O 1
ATOM 1722 N N . ASP A 1 238 ? 5.883 5.988 -22.600 1.00 49.75 238 ASP A N 1
ATOM 1723 C CA . ASP A 1 238 ? 7.070 6.739 -23.038 1.00 49.75 238 ASP A CA 1
ATOM 1724 C C . ASP A 1 238 ? 8.035 6.982 -21.858 1.00 49.75 238 ASP A C 1
ATOM 1726 O O . ASP A 1 238 ? 8.122 8.068 -21.277 1.00 49.75 238 ASP A O 1
ATOM 1730 N N . VAL A 1 239 ? 8.778 5.948 -21.465 1.00 50.28 239 VAL A N 1
ATOM 1731 C CA . VAL A 1 239 ? 9.712 6.020 -20.325 1.00 50.28 239 VAL A CA 1
ATOM 1732 C C . VAL A 1 239 ? 11.054 6.659 -20.736 1.00 50.28 239 VAL A C 1
ATOM 1734 O O . VAL A 1 239 ? 11.923 6.008 -21.315 1.00 50.28 239 VAL A O 1
ATOM 1737 N N . GLN A 1 240 ? 11.289 7.931 -20.396 1.00 49.72 240 GLN A N 1
ATOM 1738 C CA . GLN A 1 240 ? 12.554 8.629 -20.684 1.00 49.72 240 GLN A CA 1
ATOM 1739 C C . GLN A 1 240 ? 13.600 8.514 -19.547 1.00 49.72 240 GLN A C 1
ATOM 1741 O O . GLN A 1 240 ? 13.828 9.435 -18.759 1.00 49.72 240 GLN A O 1
ATOM 1746 N N . ILE A 1 241 ? 14.313 7.391 -19.494 1.00 53.22 241 ILE A N 1
ATOM 1747 C CA . ILE A 1 241 ? 15.303 7.089 -18.445 1.00 53.22 241 ILE A CA 1
ATOM 1748 C C . ILE A 1 241 ? 16.663 7.762 -18.714 1.00 53.22 241 ILE A C 1
ATOM 1750 O O . ILE A 1 241 ? 17.518 7.185 -19.369 1.00 53.22 241 ILE A O 1
ATOM 1754 N N . THR A 1 242 ? 16.938 8.944 -18.151 1.00 50.34 242 THR A N 1
ATOM 1755 C CA . THR A 1 242 ? 18.318 9.478 -18.148 1.00 50.34 242 THR A CA 1
ATOM 1756 C C . THR A 1 242 ? 19.102 8.875 -16.970 1.00 50.34 242 THR A C 1
ATOM 1758 O O . THR A 1 242 ? 18.580 8.697 -15.878 1.00 50.34 242 THR A O 1
ATOM 1761 N N . SER A 1 243 ? 20.364 8.497 -17.151 1.00 50.78 243 SER A N 1
ATOM 1762 C CA . SER A 1 243 ? 21.225 8.071 -16.038 1.00 50.78 243 SER A CA 1
ATOM 1763 C C . SER A 1 243 ? 22.634 8.591 -16.280 1.00 50.78 243 SER A C 1
ATOM 1765 O O . SER A 1 243 ? 23.053 8.736 -17.427 1.00 50.78 243 SER A O 1
ATOM 1767 N N . SER A 1 244 ? 23.343 8.966 -15.215 1.00 48.22 244 SER A N 1
ATOM 1768 C CA . SER A 1 244 ? 24.675 9.569 -15.324 1.00 48.22 244 SER A CA 1
ATOM 1769 C C . SER A 1 244 ? 25.581 9.112 -14.183 1.00 48.22 244 SER A C 1
ATOM 1771 O O . SER A 1 244 ? 25.144 9.025 -13.038 1.00 48.22 244 SER A O 1
ATOM 1773 N N . ARG A 1 245 ? 26.858 8.850 -14.483 1.00 53.66 245 ARG A N 1
ATOM 1774 C CA . ARG A 1 245 ? 27.882 8.428 -13.510 1.00 53.66 245 ARG A CA 1
ATOM 1775 C C . ARG A 1 245 ? 28.785 9.592 -13.091 1.00 53.66 245 ARG A C 1
ATOM 1777 O O . ARG A 1 245 ? 29.020 10.496 -13.890 1.00 53.66 245 ARG A O 1
ATOM 1784 N N . ILE A 1 246 ? 29.343 9.535 -11.869 1.00 49.94 246 ILE A N 1
ATOM 1785 C CA . ILE A 1 246 ? 30.320 10.527 -11.374 1.00 49.94 246 ILE A CA 1
ATOM 1786 C C . ILE A 1 246 ? 31.707 9.954 -10.950 1.00 49.94 246 ILE A C 1
ATOM 1788 O O . ILE A 1 246 ? 32.669 10.712 -11.077 1.00 49.94 246 ILE A O 1
ATOM 1792 N N . ARG A 1 247 ? 31.914 8.692 -10.489 1.00 50.12 247 ARG A N 1
ATOM 1793 C CA . ARG A 1 247 ? 33.235 8.261 -9.907 1.00 50.12 247 ARG A CA 1
ATOM 1794 C C . ARG A 1 247 ? 33.752 6.846 -10.236 1.00 50.12 247 ARG A C 1
ATOM 1796 O O . ARG A 1 247 ? 32.977 6.002 -10.662 1.00 50.12 247 ARG A O 1
ATOM 1803 N N . GLN A 1 248 ? 35.076 6.637 -10.079 1.00 47.91 248 GLN A N 1
ATOM 1804 C CA . GLN A 1 248 ? 35.902 5.587 -10.720 1.00 47.91 248 GLN A CA 1
ATOM 1805 C C . GLN A 1 248 ? 36.441 4.463 -9.795 1.00 47.91 248 GLN A C 1
ATOM 1807 O O . GLN A 1 248 ? 36.868 3.436 -10.311 1.00 47.91 248 GLN A O 1
ATOM 1812 N N . ASP A 1 249 ? 36.439 4.634 -8.472 1.00 48.25 249 ASP A N 1
ATOM 1813 C CA . ASP A 1 249 ? 37.073 3.763 -7.457 1.00 48.25 249 ASP A CA 1
ATOM 1814 C C . ASP A 1 249 ? 36.085 3.035 -6.519 1.00 48.25 249 ASP A C 1
ATOM 1816 O O . ASP A 1 249 ? 36.474 2.160 -5.749 1.00 48.25 249 ASP A O 1
ATOM 1820 N N . GLU A 1 250 ? 34.808 3.364 -6.664 1.00 57.50 250 GLU A N 1
ATOM 1821 C CA . GLU A 1 250 ? 33.613 2.817 -6.029 1.00 57.50 250 GLU A CA 1
ATOM 1822 C C . GLU A 1 250 ? 32.537 2.867 -7.122 1.00 57.50 250 GLU A C 1
ATOM 1824 O O . GLU A 1 250 ? 32.467 3.859 -7.868 1.00 57.50 250 GLU A O 1
ATOM 1829 N N . TYR A 1 251 ? 31.757 1.799 -7.304 1.00 63.75 251 TYR A N 1
ATOM 1830 C CA . TYR A 1 251 ? 30.711 1.800 -8.327 1.00 63.75 251 TYR A CA 1
ATOM 1831 C C . TYR A 1 251 ? 29.477 2.490 -7.761 1.00 63.75 251 TYR A C 1
ATOM 1833 O O . TYR A 1 251 ? 28.507 1.855 -7.376 1.00 63.75 251 TYR A O 1
ATOM 1841 N N . THR A 1 252 ? 29.555 3.816 -7.699 1.00 65.81 252 THR A N 1
ATOM 1842 C CA . THR A 1 252 ? 28.427 4.681 -7.370 1.00 65.81 252 THR A CA 1
ATOM 1843 C C . THR A 1 252 ? 27.800 5.209 -8.659 1.00 65.81 252 THR A C 1
ATOM 1845 O O . THR A 1 252 ? 28.449 5.919 -9.448 1.00 65.81 252 THR A O 1
ATOM 1848 N N . ARG A 1 253 ? 26.524 4.899 -8.873 1.00 69.06 253 ARG A N 1
ATOM 1849 C CA . ARG A 1 253 ? 25.698 5.400 -9.973 1.00 69.06 253 ARG A CA 1
ATOM 1850 C C . ARG A 1 253 ? 24.682 6.391 -9.423 1.00 69.06 253 ARG A C 1
ATOM 1852 O O . ARG A 1 253 ? 23.985 6.088 -8.471 1.00 69.06 253 ARG A O 1
ATOM 1859 N N . ASN A 1 254 ? 24.538 7.547 -10.072 1.00 69.94 254 ASN A N 1
ATOM 1860 C CA . ASN A 1 254 ? 23.404 8.423 -9.791 1.00 69.94 254 ASN A CA 1
ATOM 1861 C C . ASN A 1 254 ? 22.245 8.068 -10.727 1.00 69.94 254 ASN A C 1
ATOM 1863 O O . ASN A 1 254 ? 22.379 8.058 -11.960 1.00 69.94 254 ASN A O 1
ATOM 1867 N N . VAL A 1 255 ? 21.090 7.821 -10.133 1.00 73.38 255 VAL A N 1
ATOM 1868 C CA . VAL A 1 255 ? 19.826 7.586 -10.823 1.00 73.38 255 VAL A CA 1
ATOM 1869 C C . VAL A 1 255 ? 19.126 8.938 -10.984 1.00 73.38 255 VAL A C 1
ATOM 1871 O O . VAL A 1 255 ? 19.007 9.687 -10.019 1.00 73.38 255 VAL A O 1
ATOM 1874 N N . ASN A 1 256 ? 18.726 9.301 -12.207 1.00 75.19 256 ASN A N 1
ATOM 1875 C CA . ASN A 1 256 ? 17.921 10.502 -12.474 1.00 75.19 256 ASN A CA 1
ATOM 1876 C C . ASN A 1 256 ? 17.048 10.315 -13.721 1.00 75.19 256 ASN A C 1
ATOM 1878 O O . ASN A 1 256 ? 17.368 10.783 -14.815 1.00 75.19 256 ASN A O 1
ATOM 1882 N N . GLN A 1 257 ? 15.956 9.587 -13.544 1.00 76.00 257 GLN A N 1
ATOM 1883 C CA . GLN A 1 257 ? 15.148 9.026 -14.612 1.00 76.00 257 GLN A CA 1
ATOM 1884 C C . GLN A 1 257 ? 13.781 9.698 -14.655 1.00 76.00 257 GLN A C 1
ATOM 1886 O O . GLN A 1 257 ? 13.164 9.928 -13.621 1.00 76.00 257 GLN A O 1
ATOM 1891 N N . THR A 1 258 ? 13.276 9.96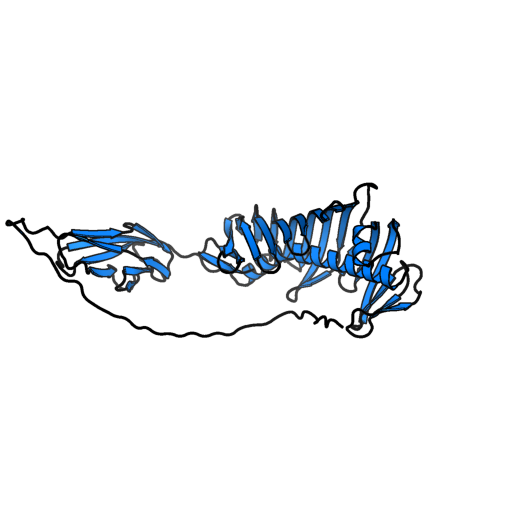9 -15.856 1.00 75.94 258 THR A N 1
ATOM 1892 C CA . THR A 1 258 ? 11.938 10.520 -16.068 1.00 75.94 258 THR A CA 1
ATOM 1893 C C . THR A 1 258 ? 11.035 9.456 -16.677 1.00 75.94 258 THR A C 1
ATOM 1895 O O . THR A 1 258 ? 11.395 8.796 -17.642 1.00 75.94 258 THR A O 1
ATOM 1898 N N . ILE A 1 259 ? 9.816 9.320 -16.177 1.00 76.19 259 ILE A N 1
ATOM 1899 C CA . ILE A 1 259 ? 8.808 8.439 -16.766 1.00 76.19 259 ILE A CA 1
ATOM 1900 C C . ILE A 1 259 ? 7.652 9.301 -17.229 1.00 76.19 259 ILE A C 1
ATOM 1902 O O . ILE A 1 259 ? 7.107 10.068 -16.435 1.00 76.19 259 ILE A O 1
ATOM 1906 N N . GLN A 1 260 ? 7.279 9.186 -18.500 1.00 76.88 260 GLN A N 1
ATOM 1907 C CA . GLN A 1 260 ? 6.103 9.843 -19.056 1.00 76.88 260 GLN A CA 1
ATOM 1908 C C . GLN A 1 260 ? 5.291 8.848 -19.898 1.00 76.88 260 GLN A C 1
ATOM 1910 O O . GLN A 1 260 ? 5.707 7.722 -20.149 1.00 76.88 260 GLN A O 1
ATOM 1915 N N . GLY A 1 261 ? 4.085 9.219 -20.303 1.00 74.12 261 GLY A N 1
ATOM 1916 C CA . GLY A 1 261 ? 3.262 8.399 -21.193 1.00 74.12 261 GLY A CA 1
ATOM 1917 C C . GLY A 1 261 ? 2.034 7.847 -20.496 1.00 74.12 261 GLY A C 1
ATOM 1918 O O . GLY A 1 261 ? 1.541 8.454 -19.546 1.00 74.12 261 GLY A O 1
ATOM 1919 N N . THR A 1 262 ? 1.516 6.723 -20.988 1.00 71.38 262 THR A N 1
ATOM 1920 C CA . THR A 1 262 ? 0.260 6.164 -20.489 1.00 71.38 262 THR A CA 1
ATOM 1921 C C . THR A 1 262 ? 0.407 4.729 -19.990 1.00 71.38 262 THR A C 1
ATOM 1923 O O . THR A 1 262 ? 1.262 3.975 -20.433 1.00 71.38 262 THR A O 1
ATOM 1926 N N . ALA A 1 263 ? -0.434 4.302 -19.060 1.00 71.12 263 ALA A N 1
ATOM 1927 C CA . ALA A 1 263 ? -0.557 2.886 -18.723 1.00 71.12 263 ALA A CA 1
ATOM 1928 C C . ALA A 1 263 ? -2.017 2.532 -18.488 1.00 71.12 263 ALA A C 1
ATOM 1930 O O . ALA A 1 263 ? -2.823 3.395 -18.146 1.00 71.12 263 ALA A O 1
ATOM 1931 N N . THR A 1 264 ? -2.367 1.261 -18.672 1.00 68.50 264 THR A N 1
ATOM 1932 C CA . THR A 1 264 ? -3.695 0.769 -18.296 1.00 68.50 264 THR A CA 1
ATOM 1933 C C . THR A 1 264 ? -3.588 -0.039 -17.011 1.00 68.50 264 THR A C 1
ATOM 1935 O O . THR A 1 264 ? -2.856 -1.023 -16.972 1.00 68.50 264 THR A O 1
ATOM 1938 N N . LEU A 1 265 ? -4.324 0.370 -15.981 1.00 69.75 265 LEU A N 1
ATOM 1939 C CA . LEU A 1 265 ? -4.443 -0.325 -14.698 1.00 69.75 265 LEU A CA 1
ATOM 1940 C C . LEU A 1 265 ? -5.919 -0.319 -14.297 1.00 69.75 265 LEU A C 1
ATOM 1942 O O . LEU A 1 265 ? -6.550 0.736 -14.333 1.00 69.75 265 LEU A O 1
ATOM 1946 N N . ASP A 1 266 ? -6.467 -1.481 -13.941 1.00 70.56 266 ASP A N 1
ATOM 1947 C CA . ASP A 1 266 ? -7.877 -1.651 -13.551 1.00 70.56 266 ASP A CA 1
ATOM 1948 C C . ASP A 1 266 ? -8.880 -1.049 -14.555 1.00 70.56 266 ASP A C 1
ATOM 1950 O O . ASP A 1 266 ? -9.794 -0.311 -14.187 1.00 70.56 266 ASP A O 1
ATOM 1954 N N . ASP A 1 267 ? -8.680 -1.328 -15.848 1.00 76.94 267 ASP A N 1
ATOM 1955 C CA . ASP A 1 267 ? -9.480 -0.805 -16.970 1.00 76.94 267 ASP A CA 1
ATOM 1956 C C . ASP A 1 267 ? -9.465 0.734 -17.128 1.00 76.94 267 ASP A C 1
ATOM 1958 O O . ASP A 1 267 ? -10.226 1.297 -17.921 1.00 76.94 267 ASP A O 1
ATOM 1962 N N . LEU A 1 268 ? -8.579 1.432 -16.413 1.00 76.44 268 LEU A N 1
ATOM 1963 C CA . LEU A 1 268 ? -8.363 2.871 -16.529 1.00 76.44 268 LEU A CA 1
ATOM 1964 C C . LEU A 1 268 ? -7.061 3.158 -17.265 1.00 76.44 268 LEU A C 1
ATOM 1966 O O . LEU A 1 268 ? -6.019 2.597 -16.938 1.00 76.44 268 LEU A O 1
ATOM 1970 N N . THR A 1 269 ? -7.107 4.088 -18.216 1.00 82.06 269 THR A N 1
ATOM 1971 C CA . THR A 1 269 ? -5.900 4.671 -18.807 1.00 82.06 269 THR A CA 1
ATOM 1972 C C . THR A 1 269 ? -5.420 5.819 -17.929 1.00 82.06 269 THR A C 1
ATOM 1974 O O . THR A 1 269 ? -6.178 6.756 -17.663 1.00 82.06 269 THR A O 1
ATOM 1977 N N . TRP A 1 270 ? -4.178 5.728 -17.480 1.00 82.25 270 TRP A N 1
ATOM 1978 C CA . TRP A 1 270 ? -3.496 6.702 -16.645 1.00 82.25 270 TRP A CA 1
ATOM 1979 C C . TRP A 1 270 ? -2.447 7.430 -17.465 1.00 82.25 270 TRP A C 1
ATOM 1981 O O . TRP A 1 270 ? -1.593 6.774 -18.049 1.00 82.25 270 TRP A O 1
ATOM 1991 N N . ASP A 1 271 ? -2.486 8.756 -17.467 1.00 83.81 271 ASP A N 1
ATOM 1992 C CA . ASP A 1 271 ? -1.351 9.582 -17.864 1.00 83.81 271 ASP A CA 1
ATOM 1993 C C . ASP A 1 271 ? -0.363 9.620 -16.697 1.00 83.81 271 ASP A C 1
ATOM 1995 O O . ASP A 1 271 ? -0.750 9.921 -15.565 1.00 83.81 271 ASP A O 1
ATOM 1999 N N . ILE A 1 272 ? 0.899 9.301 -16.958 1.00 83.56 272 ILE A N 1
ATOM 2000 C CA . ILE A 1 272 ? 1.953 9.174 -15.953 1.00 83.56 272 ILE A CA 1
ATOM 2001 C C . ILE A 1 272 ? 2.980 10.276 -16.182 1.00 83.56 272 ILE A C 1
ATOM 2003 O O . ILE A 1 272 ? 3.386 10.565 -17.307 1.00 83.56 272 ILE A O 1
ATOM 2007 N N . THR A 1 273 ? 3.427 10.904 -15.102 1.00 86.94 273 THR A N 1
ATOM 2008 C CA . THR A 1 273 ? 4.628 11.737 -15.087 1.00 86.94 273 THR A CA 1
ATOM 2009 C C . THR A 1 273 ? 5.333 11.520 -13.759 1.00 86.94 273 THR A C 1
ATOM 2011 O O . THR A 1 273 ? 4.835 11.958 -12.727 1.00 86.94 273 THR A O 1
ATOM 2014 N N . ALA A 1 274 ? 6.482 10.852 -13.773 1.00 84.81 274 ALA A N 1
ATOM 2015 C CA . ALA A 1 274 ? 7.265 10.565 -12.578 1.00 84.81 274 ALA A CA 1
ATOM 2016 C C . ALA A 1 274 ? 8.755 10.847 -12.796 1.00 84.81 274 ALA A C 1
ATOM 2018 O O . ALA A 1 274 ? 9.240 10.912 -13.926 1.00 84.81 274 ALA A O 1
ATOM 2019 N N . GLN A 1 275 ? 9.464 11.035 -11.695 1.00 85.31 275 GLN A N 1
ATOM 2020 C CA . GLN A 1 275 ? 10.903 11.185 -11.603 1.00 85.31 275 GLN A CA 1
ATOM 2021 C C . GLN A 1 275 ? 11.412 10.188 -10.574 1.00 85.31 275 GLN A C 1
ATOM 2023 O O . GLN A 1 275 ? 10.836 10.079 -9.492 1.00 85.31 275 GLN A O 1
ATOM 2028 N N . VAL A 1 276 ? 12.497 9.499 -10.904 1.00 82.75 276 VAL A N 1
ATOM 2029 C CA . VAL A 1 276 ? 13.236 8.652 -9.969 1.00 82.75 276 VAL A CA 1
ATOM 2030 C C . VAL A 1 276 ? 14.633 9.216 -9.830 1.00 82.75 276 VAL A C 1
ATOM 2032 O O . VAL A 1 276 ? 15.339 9.385 -10.823 1.00 82.75 276 VAL A O 1
ATOM 2035 N N . GLN A 1 277 ? 15.018 9.558 -8.609 1.00 84.19 277 GLN A N 1
ATOM 2036 C CA . GLN A 1 277 ? 16.301 10.179 -8.312 1.00 84.19 277 GLN A CA 1
ATOM 2037 C C . GLN A 1 277 ? 16.965 9.451 -7.158 1.00 84.19 277 GLN A C 1
ATOM 2039 O O . GLN A 1 277 ? 16.316 9.173 -6.161 1.00 84.19 277 GLN A O 1
ATOM 2044 N N . GLY A 1 278 ? 18.252 9.158 -7.260 1.00 79.44 278 GLY A N 1
ATOM 2045 C CA . GLY A 1 278 ? 18.909 8.368 -6.232 1.00 79.44 278 GLY A CA 1
ATOM 2046 C C . GLY A 1 278 ? 20.371 8.102 -6.504 1.00 79.44 278 GLY A C 1
ATOM 2047 O O . GLY A 1 278 ? 20.958 8.632 -7.451 1.00 79.44 278 GLY A O 1
ATOM 2048 N N . THR A 1 279 ? 20.934 7.261 -5.657 1.00 75.12 279 THR A N 1
ATOM 2049 C CA . THR A 1 279 ? 22.290 6.747 -5.740 1.00 75.12 279 THR A CA 1
ATOM 2050 C C . THR A 1 279 ? 22.233 5.240 -5.537 1.00 75.12 279 THR A C 1
ATOM 2052 O O . THR A 1 279 ? 21.617 4.787 -4.585 1.00 75.12 279 THR A O 1
ATOM 2055 N N . GLU A 1 280 ? 22.870 4.486 -6.420 1.00 73.31 280 GLU A N 1
ATOM 2056 C CA . GLU A 1 280 ? 23.099 3.047 -6.265 1.00 73.31 280 GLU A CA 1
ATOM 2057 C C . GLU A 1 280 ? 24.596 2.840 -6.043 1.00 73.31 280 GLU A C 1
ATOM 2059 O O . GLU A 1 280 ? 25.407 3.394 -6.801 1.00 73.31 280 GLU A O 1
ATOM 2064 N N . THR A 1 281 ? 24.976 2.097 -5.007 1.00 70.81 281 THR A N 1
ATOM 2065 C CA . THR A 1 281 ? 26.379 1.919 -4.618 1.00 70.81 281 THR A CA 1
ATOM 2066 C C . THR A 1 281 ? 26.719 0.448 -4.455 1.00 70.81 281 THR A C 1
ATOM 2068 O O . THR A 1 281 ? 26.135 -0.247 -3.632 1.00 70.81 281 THR A O 1
ATOM 2071 N N . PHE A 1 282 ? 27.729 -0.010 -5.200 1.00 65.88 282 PHE A N 1
ATOM 2072 C CA . PHE A 1 282 ? 28.188 -1.398 -5.166 1.00 65.88 282 PHE A CA 1
ATOM 2073 C C . PHE A 1 282 ? 29.617 -1.517 -4.630 1.00 65.88 282 PHE A C 1
ATOM 2075 O O . PHE A 1 282 ? 30.561 -0.921 -5.173 1.00 65.88 282 PHE A O 1
ATOM 2082 N N . PHE A 1 283 ? 29.793 -2.364 -3.612 1.00 66.00 283 PHE A N 1
ATOM 2083 C CA . PHE A 1 283 ? 31.086 -2.686 -3.015 1.00 66.00 283 PHE A CA 1
ATOM 2084 C C . PHE A 1 283 ? 31.507 -4.130 -3.320 1.00 66.00 283 PHE A C 1
ATOM 2086 O O . PHE A 1 283 ? 30.811 -5.096 -3.011 1.00 66.00 283 PHE A O 1
ATOM 2093 N N . PHE A 1 284 ? 32.717 -4.293 -3.862 1.00 56.56 284 PHE A N 1
ATOM 2094 C CA . PHE A 1 284 ? 33.352 -5.599 -4.060 1.00 56.56 284 PHE A CA 1
ATOM 2095 C C . PHE A 1 284 ? 34.422 -5.836 -2.979 1.00 56.56 284 PHE A C 1
ATOM 2097 O O . PHE A 1 284 ? 35.615 -5.651 -3.238 1.00 56.56 284 PHE A O 1
ATOM 2104 N N . SER A 1 285 ? 34.052 -6.237 -1.756 1.00 52.53 285 SER A N 1
ATOM 2105 C CA . SER A 1 285 ? 35.053 -6.604 -0.738 1.00 52.53 285 SER A CA 1
ATOM 2106 C C . SER A 1 285 ? 34.605 -7.730 0.195 1.00 52.53 285 SER A C 1
ATOM 2108 O O . SER A 1 285 ? 33.790 -7.502 1.071 1.00 52.53 285 SER A O 1
ATOM 2110 N N . ASN A 1 286 ? 35.213 -8.924 0.071 1.00 46.25 286 ASN A N 1
ATOM 2111 C CA . ASN A 1 286 ? 35.068 -10.074 0.995 1.00 46.25 286 ASN A CA 1
ATOM 2112 C C . ASN A 1 286 ? 33.623 -10.319 1.503 1.00 46.25 286 ASN A C 1
ATOM 2114 O O . ASN A 1 286 ? 33.407 -10.622 2.673 1.00 46.25 286 ASN A O 1
ATOM 2118 N N . GLY A 1 287 ? 32.684 -10.174 0.569 1.00 56.38 287 GLY A N 1
ATOM 2119 C CA . GLY A 1 287 ? 31.255 -9.944 0.760 1.00 56.38 287 GLY A CA 1
ATOM 2120 C C . GLY A 1 287 ? 30.822 -8.944 -0.322 1.00 56.38 287 GLY A C 1
ATOM 2121 O O . GLY A 1 287 ? 31.602 -8.060 -0.686 1.00 56.38 287 GLY A O 1
ATOM 2122 N N . SER A 1 288 ? 29.667 -9.144 -0.948 1.00 56.03 288 SER A N 1
ATOM 2123 C CA . SER A 1 288 ? 29.050 -8.105 -1.781 1.00 56.03 288 SER A CA 1
ATOM 2124 C C . SER A 1 288 ? 28.137 -7.298 -0.874 1.00 56.03 288 SER A C 1
ATOM 2126 O O . SER A 1 288 ? 27.299 -7.902 -0.202 1.00 56.03 288 SER A O 1
ATOM 2128 N N . ASP A 1 289 ? 28.341 -5.986 -0.856 1.00 61.84 289 ASP A N 1
ATOM 2129 C CA . ASP A 1 289 ? 27.492 -5.030 -0.153 1.00 61.84 289 ASP A CA 1
ATOM 2130 C C . ASP A 1 289 ? 26.898 -4.076 -1.198 1.00 61.84 289 ASP A C 1
ATOM 2132 O O . ASP A 1 289 ? 27.620 -3.607 -2.090 1.00 61.84 289 ASP A O 1
ATOM 2136 N N . THR A 1 290 ? 25.582 -3.892 -1.166 1.00 62.72 290 THR A N 1
ATOM 2137 C CA . THR A 1 290 ? 24.845 -2.994 -2.064 1.00 62.72 290 THR A CA 1
ATOM 2138 C C . THR A 1 290 ? 23.999 -2.063 -1.220 1.00 62.72 290 THR A C 1
ATOM 2140 O O . THR A 1 290 ? 23.165 -2.551 -0.463 1.00 62.72 290 THR A O 1
ATOM 2143 N N . ASP A 1 291 ? 24.212 -0.760 -1.393 1.00 70.12 291 ASP A N 1
ATOM 2144 C CA . ASP A 1 291 ? 23.448 0.303 -0.741 1.00 70.12 291 ASP A CA 1
ATOM 2145 C C . ASP A 1 291 ? 22.817 1.189 -1.821 1.00 70.12 291 ASP A C 1
ATOM 2147 O O . ASP A 1 291 ? 23.513 1.962 -2.498 1.00 70.12 291 ASP A O 1
ATOM 2151 N N . ASP A 1 292 ? 21.506 1.040 -2.009 1.00 75.06 292 ASP A N 1
ATOM 2152 C CA . ASP A 1 292 ? 20.743 1.833 -2.970 1.00 75.06 292 ASP A CA 1
ATOM 2153 C C . ASP A 1 292 ? 19.756 2.742 -2.245 1.00 75.06 292 ASP A C 1
ATOM 2155 O O . ASP A 1 292 ? 18.809 2.282 -1.612 1.00 75.06 292 ASP A O 1
ATOM 2159 N N . ASP A 1 293 ? 19.926 4.046 -2.427 1.00 80.94 293 ASP A N 1
ATOM 2160 C CA . ASP A 1 293 ? 19.047 5.085 -1.905 1.00 80.94 293 ASP A CA 1
ATOM 2161 C C . ASP A 1 293 ? 18.375 5.809 -3.071 1.00 80.94 293 ASP A C 1
ATOM 2163 O O . ASP A 1 293 ? 19.017 6.564 -3.807 1.00 80.94 293 ASP A O 1
ATOM 2167 N N . TYR A 1 294 ? 17.064 5.649 -3.233 1.00 81.50 294 TYR A N 1
ATOM 2168 C CA . TYR A 1 294 ? 16.320 6.339 -4.285 1.00 81.50 294 TYR A CA 1
ATOM 2169 C C . TYR A 1 294 ? 14.990 6.905 -3.803 1.00 81.50 294 TYR A C 1
ATOM 2171 O O . TYR A 1 294 ? 14.364 6.429 -2.861 1.00 81.50 294 TYR A O 1
ATOM 2179 N N . SER A 1 295 ? 14.538 7.957 -4.474 1.00 87.31 295 SER A N 1
ATOM 2180 C CA . SER A 1 295 ? 13.224 8.548 -4.308 1.00 87.31 295 SER A CA 1
ATOM 2181 C C . SER A 1 295 ? 12.464 8.575 -5.623 1.00 87.31 295 SER A C 1
ATOM 2183 O O . SER A 1 295 ? 13.029 8.756 -6.701 1.00 87.31 295 SER A O 1
ATOM 2185 N N . ILE A 1 296 ? 11.156 8.392 -5.514 1.00 88.56 296 ILE A N 1
ATOM 2186 C CA . ILE A 1 296 ? 10.190 8.425 -6.598 1.00 88.56 296 ILE A CA 1
ATOM 2187 C C . ILE A 1 296 ? 9.211 9.547 -6.285 1.00 88.56 296 ILE A C 1
ATOM 2189 O O . ILE A 1 296 ? 8.499 9.507 -5.278 1.00 88.56 296 ILE A O 1
ATOM 2193 N N . GLU A 1 297 ? 9.147 10.523 -7.180 1.00 90.94 297 GLU A N 1
ATOM 2194 C CA . GLU A 1 297 ? 8.165 11.598 -7.130 1.00 90.94 297 GLU A CA 1
ATOM 2195 C C . GLU A 1 297 ? 7.377 11.631 -8.429 1.00 90.94 297 GLU A C 1
ATOM 2197 O O . GLU A 1 297 ? 7.951 11.667 -9.515 1.00 90.94 297 GLU A O 1
ATOM 2202 N N . GLY A 1 298 ? 6.052 11.630 -8.358 1.00 89.38 298 GLY A N 1
ATOM 2203 C CA . GLY A 1 298 ? 5.261 11.587 -9.577 1.00 89.38 298 GLY A CA 1
ATOM 2204 C C . GLY A 1 298 ? 3.785 11.856 -9.399 1.00 89.38 298 GLY A C 1
ATOM 2205 O O . GLY A 1 298 ? 3.253 11.937 -8.295 1.00 89.38 298 GLY A O 1
ATOM 2206 N N . VAL A 1 299 ? 3.120 12.001 -10.536 1.00 90.56 299 VAL A N 1
ATOM 2207 C CA . VAL A 1 299 ? 1.686 12.210 -10.646 1.00 90.56 299 VAL A CA 1
ATOM 2208 C C . VAL A 1 299 ? 1.143 11.268 -11.712 1.00 90.56 299 VAL A C 1
ATOM 2210 O O . VAL A 1 299 ? 1.658 11.222 -12.829 1.00 90.56 299 VAL A O 1
ATOM 2213 N N . LEU A 1 300 ? 0.083 10.541 -11.369 1.00 90.12 300 LEU A N 1
ATOM 2214 C CA . LEU A 1 300 ? -0.709 9.758 -12.309 1.00 90.12 300 LEU A CA 1
ATOM 2215 C C . LEU A 1 300 ? -2.114 10.358 -12.371 1.00 90.12 300 LEU A C 1
ATOM 2217 O O . LEU A 1 300 ? -2.700 10.655 -11.330 1.00 90.12 300 LEU A O 1
ATOM 2221 N N . THR A 1 301 ? -2.684 10.531 -13.561 1.00 90.75 301 THR A N 1
ATOM 2222 C CA . THR A 1 301 ? -4.045 11.068 -13.732 1.00 90.75 301 THR A CA 1
ATOM 2223 C C . THR A 1 301 ? -4.900 10.205 -14.645 1.00 90.75 301 THR A C 1
ATOM 2225 O O . THR A 1 301 ? -4.434 9.750 -15.680 1.00 90.75 301 THR A O 1
ATOM 2228 N N . SER A 1 302 ? -6.175 10.018 -14.294 1.00 88.50 302 SER A N 1
ATOM 2229 C CA . SER A 1 302 ? -7.165 9.338 -15.138 1.00 88.50 302 SER A CA 1
ATOM 2230 C C . SER A 1 302 ? -8.547 9.973 -14.962 1.00 88.50 302 SER A C 1
ATOM 2232 O O . SER A 1 302 ? -9.277 9.706 -14.001 1.00 88.50 302 SER A O 1
ATOM 2234 N N . GLY A 1 303 ? -8.922 10.871 -15.877 1.00 89.69 303 GLY A N 1
ATOM 2235 C CA . GLY A 1 303 ? -10.158 11.650 -15.763 1.00 89.69 303 GLY A CA 1
ATOM 2236 C C . GLY A 1 303 ? -10.164 12.534 -14.508 1.00 89.69 303 GLY A C 1
ATOM 2237 O O . GLY A 1 303 ? -9.351 13.442 -14.389 1.00 89.69 303 GLY A O 1
ATOM 2238 N N . ALA A 1 304 ? -11.092 12.282 -13.577 1.00 87.88 304 ALA A N 1
ATOM 2239 C CA . ALA A 1 304 ? -11.138 12.970 -12.280 1.00 87.88 304 ALA A CA 1
ATOM 2240 C C . ALA A 1 304 ? -10.187 12.363 -11.230 1.00 87.88 304 ALA A C 1
ATOM 2242 O O . ALA A 1 304 ? -10.028 12.934 -10.152 1.00 87.88 304 ALA A O 1
ATOM 2243 N N . ARG A 1 305 ? -9.582 11.205 -11.527 1.00 91.44 305 ARG A N 1
ATOM 2244 C CA . ARG A 1 305 ? -8.673 10.518 -10.614 1.00 91.44 305 ARG A CA 1
ATOM 2245 C C . ARG A 1 305 ? -7.275 11.091 -10.709 1.00 91.44 305 ARG A C 1
ATOM 2247 O O . ARG A 1 305 ? -6.803 11.409 -11.803 1.00 91.44 305 ARG A O 1
ATOM 2254 N N . ARG A 1 306 ? -6.601 11.157 -9.568 1.00 93.25 306 ARG A N 1
ATOM 2255 C CA . ARG A 1 306 ? -5.213 11.595 -9.478 1.00 93.25 306 ARG A CA 1
ATOM 2256 C C . ARG A 1 306 ? -4.502 10.881 -8.341 1.00 93.25 306 ARG A C 1
ATOM 2258 O O . ARG A 1 306 ? -5.058 10.811 -7.254 1.00 93.25 306 ARG A O 1
ATOM 2265 N N . ILE A 1 307 ? -3.291 10.400 -8.586 1.00 91.12 307 ILE A N 1
ATOM 2266 C CA . ILE A 1 307 ? -2.393 9.821 -7.584 1.00 91.12 307 ILE A CA 1
ATOM 2267 C C . ILE A 1 307 ? -1.125 10.668 -7.563 1.00 91.12 307 ILE A C 1
ATOM 2269 O O . ILE A 1 307 ? -0.548 10.940 -8.612 1.00 91.12 307 ILE A O 1
ATOM 2273 N N . GLU A 1 308 ? -0.721 11.104 -6.380 1.00 92.62 308 GLU A N 1
ATOM 2274 C CA . GLU A 1 308 ? 0.581 11.692 -6.092 1.00 92.62 308 GLU A CA 1
ATOM 2275 C C . GLU A 1 308 ? 1.455 10.637 -5.428 1.00 92.62 308 GLU A C 1
ATOM 2277 O O . GLU A 1 308 ? 1.065 10.027 -4.432 1.00 92.62 308 GLU A O 1
ATOM 2282 N N . VAL A 1 309 ? 2.639 10.428 -5.986 1.00 90.44 309 VAL A N 1
ATOM 2283 C CA . VAL A 1 309 ? 3.635 9.490 -5.482 1.00 90.44 309 VAL A CA 1
ATOM 2284 C C . VAL A 1 309 ? 4.775 10.306 -4.899 1.00 90.44 309 VAL A C 1
ATOM 2286 O O . VAL A 1 309 ? 5.338 11.154 -5.583 1.00 90.44 309 VAL A O 1
ATOM 2289 N N . TYR A 1 310 ? 5.090 10.027 -3.642 1.00 90.31 310 TYR A N 1
ATOM 2290 C CA . TYR A 1 310 ? 6.236 10.525 -2.892 1.00 90.31 310 TYR A CA 1
ATOM 2291 C C . TYR A 1 310 ? 6.746 9.357 -2.054 1.00 90.31 310 TYR A C 1
ATOM 2293 O O . TYR A 1 310 ? 6.184 9.034 -0.999 1.00 90.31 310 TYR A O 1
ATOM 2301 N N . GLN A 1 311 ? 7.732 8.649 -2.594 1.00 88.12 311 GLN A N 1
ATOM 2302 C CA . GLN A 1 311 ? 8.296 7.457 -1.976 1.00 88.12 311 GLN A CA 1
ATOM 2303 C C . GLN A 1 311 ? 9.813 7.582 -1.929 1.00 88.12 311 GLN A C 1
ATOM 2305 O O . GLN A 1 311 ? 10.415 8.042 -2.889 1.00 88.12 311 GLN A O 1
ATOM 2310 N N . ALA A 1 312 ? 10.426 7.176 -0.829 1.00 86.69 312 ALA A N 1
ATOM 2311 C CA . ALA A 1 312 ? 11.860 6.965 -0.724 1.00 86.69 312 ALA A CA 1
ATOM 2312 C C . ALA A 1 312 ? 12.097 5.503 -0.358 1.00 86.69 312 ALA A C 1
ATOM 2314 O O . ALA A 1 312 ? 11.314 4.921 0.389 1.00 86.69 312 ALA A O 1
ATOM 2315 N N . ALA A 1 313 ? 13.144 4.902 -0.889 1.00 83.88 313 ALA A N 1
ATOM 2316 C CA . ALA A 1 313 ? 13.541 3.548 -0.573 1.00 83.88 313 ALA A CA 1
ATOM 2317 C C . ALA A 1 313 ? 15.045 3.515 -0.329 1.00 83.88 313 ALA A C 1
ATOM 2319 O O . ALA A 1 313 ? 15.797 4.182 -1.037 1.00 83.88 313 ALA A O 1
ATOM 2320 N N . SER A 1 314 ? 15.433 2.746 0.680 1.00 82.19 314 SER A N 1
ATOM 2321 C CA . SER A 1 314 ? 16.811 2.357 0.940 1.00 82.19 314 SER A CA 1
ATOM 2322 C C . SER A 1 314 ? 16.881 0.835 0.895 1.00 82.19 314 SER A C 1
ATOM 2324 O O . SER A 1 314 ? 16.101 0.158 1.583 1.00 82.19 314 SER A O 1
ATOM 2326 N N . TYR A 1 315 ? 17.792 0.305 0.099 1.00 79.62 315 TYR A N 1
ATOM 2327 C CA . TYR A 1 315 ? 18.032 -1.116 -0.072 1.00 79.62 315 TYR A CA 1
ATOM 2328 C C . TYR A 1 315 ? 19.441 -1.453 0.396 1.00 79.62 315 TYR A C 1
ATOM 2330 O O . TYR A 1 315 ? 20.386 -0.793 -0.009 1.00 79.62 315 TYR A O 1
ATOM 2338 N N . ASP A 1 316 ? 19.548 -2.473 1.238 1.00 78.31 316 ASP A N 1
ATOM 2339 C CA . ASP A 1 316 ? 20.794 -2.934 1.836 1.00 78.31 316 ASP A CA 1
ATOM 2340 C C . ASP A 1 316 ? 20.894 -4.452 1.662 1.00 78.31 316 ASP A C 1
ATOM 2342 O O . ASP A 1 316 ? 20.015 -5.206 2.100 1.00 78.31 316 ASP A O 1
ATOM 2346 N N . PHE A 1 317 ? 21.946 -4.911 0.989 1.00 76.50 317 PHE A N 1
ATOM 2347 C CA . PHE A 1 317 ? 22.197 -6.331 0.765 1.00 76.50 317 PHE A CA 1
ATOM 2348 C C . PHE A 1 317 ? 23.602 -6.717 1.179 1.00 76.50 317 PHE A C 1
ATOM 2350 O O . PHE A 1 317 ? 24.568 -6.362 0.513 1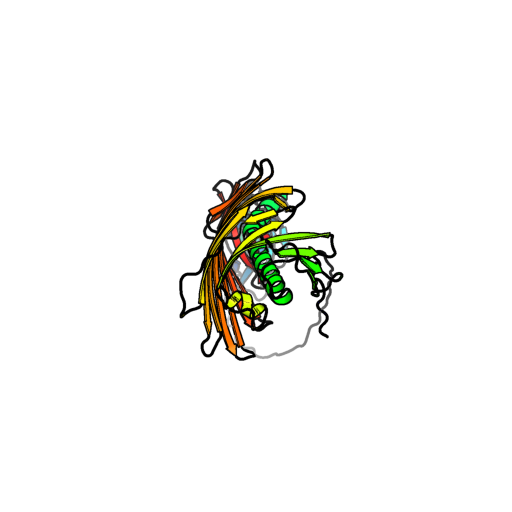.00 76.50 317 PHE A O 1
ATOM 2357 N N . GLU A 1 318 ? 23.695 -7.553 2.208 1.00 74.56 318 GLU A N 1
ATOM 2358 C CA . GLU A 1 318 ? 24.953 -8.030 2.760 1.00 74.56 318 GLU A CA 1
ATOM 2359 C C . GLU A 1 318 ? 25.097 -9.541 2.532 1.00 74.56 318 GLU A C 1
ATOM 2361 O O . GLU A 1 318 ? 24.316 -10.360 3.029 1.00 74.56 318 GLU A O 1
ATOM 2366 N N . TYR A 1 319 ? 26.125 -9.940 1.782 1.00 72.06 319 TYR A N 1
ATOM 2367 C CA . TYR A 1 319 ? 26.441 -11.350 1.547 1.00 72.06 319 TYR A CA 1
ATOM 2368 C C . TYR A 1 319 ? 27.571 -11.832 2.464 1.00 72.06 319 TYR A C 1
ATOM 2370 O O . TYR A 1 319 ? 28.733 -11.459 2.280 1.00 72.06 319 TYR A O 1
ATOM 2378 N N . PHE A 1 320 ? 27.254 -12.718 3.414 1.00 70.50 320 PHE A N 1
ATOM 2379 C CA . PHE A 1 320 ? 28.235 -13.268 4.355 1.00 70.50 320 PHE A CA 1
ATOM 2380 C C . PHE A 1 320 ? 28.931 -14.523 3.801 1.00 70.50 320 PHE A C 1
ATOM 2382 O O . PHE A 1 320 ? 30.155 -14.643 3.892 1.00 70.50 320 PHE A O 1
ATOM 2389 N N . ASP A 1 321 ? 28.167 -15.467 3.228 1.00 70.38 321 ASP A N 1
ATOM 2390 C CA . ASP A 1 321 ? 28.654 -16.682 2.551 1.00 70.38 321 ASP A CA 1
ATOM 2391 C C . ASP A 1 321 ? 27.577 -17.332 1.637 1.00 70.38 321 ASP A C 1
ATOM 2393 O O . ASP A 1 321 ? 26.472 -16.821 1.507 1.00 70.38 321 ASP A O 1
ATOM 2397 N N . GLN A 1 322 ? 27.881 -18.484 1.009 1.00 63.56 322 GLN A N 1
ATOM 2398 C CA . GLN A 1 322 ? 26.981 -19.215 0.080 1.00 63.56 322 GLN A CA 1
ATOM 2399 C C . GLN A 1 322 ? 25.633 -19.661 0.658 1.00 63.56 322 GLN A C 1
ATOM 2401 O O . GLN A 1 322 ? 24.793 -20.167 -0.083 1.00 63.56 322 GLN A O 1
ATOM 2406 N N . SER A 1 323 ? 25.432 -19.563 1.965 1.00 66.56 323 SER A N 1
ATOM 2407 C CA . SER A 1 323 ? 24.205 -19.979 2.640 1.00 66.56 323 SER A CA 1
ATOM 2408 C C . SER A 1 323 ? 23.664 -18.923 3.603 1.00 66.56 323 SER A C 1
ATOM 2410 O O . SER A 1 323 ? 22.594 -19.141 4.162 1.00 66.56 323 SER A O 1
ATOM 2412 N N . ASN A 1 324 ? 24.372 -17.805 3.787 1.00 70.12 324 ASN A N 1
ATOM 2413 C CA . ASN A 1 324 ? 24.006 -16.730 4.700 1.00 70.12 324 ASN A CA 1
ATOM 2414 C C . ASN A 1 324 ? 24.119 -15.382 3.986 1.00 70.12 324 ASN A C 1
ATOM 2416 O O . ASN A 1 324 ? 25.217 -14.923 3.660 1.00 70.12 324 ASN A O 1
ATOM 2420 N N . TYR A 1 325 ? 22.980 -14.729 3.806 1.00 73.31 325 TYR A N 1
ATOM 2421 C CA . TYR A 1 325 ? 22.877 -13.356 3.332 1.00 73.31 325 TYR A CA 1
ATOM 2422 C C . TYR A 1 325 ? 21.866 -12.612 4.209 1.00 73.31 325 TYR A C 1
ATOM 2424 O O . TYR A 1 325 ? 21.035 -13.234 4.871 1.00 73.31 325 TYR A O 1
ATOM 2432 N N . SER A 1 326 ? 21.957 -11.289 4.237 1.00 76.75 326 SER A N 1
ATOM 2433 C CA . SER A 1 326 ? 20.922 -10.410 4.765 1.00 76.75 326 SER A CA 1
ATOM 2434 C C . SER A 1 326 ? 20.478 -9.502 3.636 1.00 76.75 326 SER A C 1
ATOM 2436 O O . SER A 1 326 ? 21.281 -8.776 3.065 1.00 76.75 326 SER A O 1
ATOM 2438 N N . TYR A 1 327 ? 19.198 -9.555 3.318 1.00 78.88 327 TYR A N 1
ATOM 2439 C CA . TYR A 1 327 ? 18.538 -8.589 2.460 1.00 78.88 327 TYR A CA 1
ATOM 2440 C C . TYR A 1 327 ? 17.673 -7.724 3.364 1.00 78.88 327 TYR A C 1
ATOM 2442 O O . TYR A 1 327 ? 16.856 -8.265 4.114 1.00 78.88 327 TYR A O 1
ATOM 2450 N N . SER A 1 328 ? 17.794 -6.403 3.283 1.00 79.50 328 SER A N 1
ATOM 2451 C CA . SER A 1 328 ? 16.845 -5.495 3.907 1.00 79.50 328 SER A CA 1
ATOM 2452 C C . SER A 1 328 ? 16.417 -4.378 2.966 1.00 79.50 328 SER A C 1
ATOM 2454 O O . SER A 1 328 ? 17.209 -3.798 2.236 1.00 79.50 328 SER A O 1
ATOM 2456 N N . GLU A 1 329 ? 15.128 -4.067 2.983 1.00 81.62 329 GLU A N 1
ATOM 2457 C CA . GLU A 1 329 ? 14.588 -2.913 2.274 1.00 81.62 329 GLU A CA 1
ATOM 2458 C C . GLU A 1 329 ? 13.747 -2.109 3.254 1.00 81.62 329 GLU A C 1
ATOM 2460 O O . GLU A 1 329 ? 12.906 -2.655 3.977 1.00 81.62 329 GLU A O 1
ATOM 2465 N N . ARG A 1 330 ? 13.963 -0.797 3.269 1.00 83.75 330 ARG A N 1
ATOM 2466 C CA . ARG A 1 330 ? 13.077 0.170 3.910 1.00 83.75 330 ARG A CA 1
ATOM 2467 C C . ARG A 1 330 ? 12.471 1.034 2.822 1.00 83.75 330 ARG A C 1
ATOM 2469 O O . ARG A 1 330 ? 13.185 1.608 2.013 1.00 83.75 330 ARG A O 1
ATOM 2476 N N . LYS A 1 331 ? 11.156 1.199 2.872 1.00 83.50 331 LYS A N 1
ATOM 2477 C CA . LYS A 1 331 ? 10.404 2.064 1.979 1.00 83.50 331 LYS A CA 1
ATOM 2478 C C . LYS A 1 331 ? 9.543 3.034 2.768 1.00 83.50 331 LYS A C 1
ATOM 2480 O O . LYS A 1 331 ? 8.659 2.628 3.516 1.00 83.50 331 LYS A O 1
ATOM 2485 N N . ASP A 1 332 ? 9.793 4.315 2.570 1.00 84.69 332 ASP A N 1
ATOM 2486 C CA . ASP A 1 332 ? 9.064 5.421 3.163 1.00 84.69 332 ASP A CA 1
ATOM 2487 C C . ASP A 1 332 ? 8.088 6.005 2.137 1.00 84.69 332 ASP A C 1
ATOM 2489 O O . ASP A 1 332 ? 8.481 6.521 1.097 1.00 84.69 332 ASP A O 1
ATOM 2493 N N . VAL A 1 333 ? 6.794 5.925 2.427 1.00 84.50 333 VAL A N 1
ATOM 2494 C CA . VAL A 1 333 ? 5.684 6.420 1.610 1.00 84.50 333 VAL A CA 1
ATOM 2495 C C . VAL A 1 333 ? 5.079 7.626 2.331 1.00 84.50 333 VAL A C 1
ATOM 2497 O O . VAL A 1 333 ? 4.110 7.513 3.081 1.00 84.50 333 VAL A O 1
ATOM 2500 N N . ILE A 1 334 ? 5.682 8.802 2.151 1.00 82.12 334 ILE A N 1
ATOM 2501 C CA . ILE A 1 334 ? 5.356 10.004 2.934 1.00 82.12 334 ILE A CA 1
ATOM 2502 C C . ILE A 1 334 ? 4.765 11.068 2.023 1.00 82.12 334 ILE A C 1
ATOM 2504 O O . ILE A 1 334 ? 5.422 11.546 1.107 1.00 82.12 334 ILE A O 1
ATOM 2508 N N . GLY A 1 335 ? 3.519 11.464 2.282 1.00 81.50 335 GLY A N 1
ATOM 2509 C CA . GLY A 1 335 ? 2.823 12.472 1.482 1.00 81.50 335 GLY A CA 1
ATOM 2510 C C . GLY A 1 335 ? 2.256 11.933 0.169 1.00 81.50 335 GLY A C 1
ATOM 2511 O O . GLY A 1 335 ? 1.529 12.659 -0.505 1.00 81.50 335 GLY A O 1
ATOM 2512 N N . SER A 1 336 ? 2.521 10.664 -0.170 1.00 88.25 336 SER A N 1
ATOM 2513 C CA . SER A 1 336 ? 1.813 9.972 -1.250 1.00 88.25 336 SER A CA 1
ATOM 2514 C C . SER A 1 336 ? 0.311 9.987 -0.975 1.00 88.25 336 SER A C 1
ATOM 2516 O O . SER A 1 336 ? -0.134 9.800 0.160 1.00 88.25 336 SER A O 1
ATOM 2518 N N . GLY A 1 337 ? -0.492 10.190 -2.007 1.00 89.44 337 GLY A N 1
ATOM 2519 C CA . GLY A 1 337 ? -1.929 10.329 -1.849 1.00 89.44 337 GLY A CA 1
ATOM 2520 C C . GLY A 1 337 ? -2.676 10.134 -3.149 1.00 89.44 337 GLY A C 1
ATOM 2521 O O . GLY A 1 337 ? -2.094 10.069 -4.225 1.00 89.44 337 GLY A O 1
ATOM 2522 N N . GLY A 1 338 ? -3.992 10.034 -3.064 1.00 90.44 338 GLY A N 1
ATOM 2523 C CA . GLY A 1 338 ? -4.825 9.891 -4.242 1.00 90.44 338 GLY A CA 1
ATOM 2524 C C . GLY A 1 338 ? -6.222 10.427 -4.032 1.00 90.44 338 GLY A C 1
ATOM 2525 O O . GLY A 1 338 ? -6.728 10.494 -2.913 1.00 90.44 338 GLY A O 1
ATOM 2526 N N . THR A 1 339 ? -6.860 10.803 -5.131 1.00 90.56 339 THR A N 1
ATOM 2527 C CA . THR A 1 339 ? -8.260 11.198 -5.166 1.00 90.56 339 THR A CA 1
ATOM 2528 C C . THR A 1 339 ? -8.988 10.528 -6.317 1.00 90.56 339 THR A C 1
ATOM 2530 O O . THR A 1 339 ? -8.436 10.361 -7.405 1.00 90.56 339 THR A O 1
ATOM 2533 N N . ASP A 1 340 ? -10.248 10.167 -6.079 1.00 87.38 340 ASP A N 1
ATOM 2534 C CA . ASP A 1 340 ? -11.193 9.717 -7.105 1.00 87.38 340 ASP A CA 1
ATOM 2535 C C . ASP A 1 340 ? -12.097 10.857 -7.628 1.00 87.38 340 ASP A C 1
ATOM 2537 O O . ASP A 1 340 ? -13.049 10.615 -8.373 1.00 87.38 340 ASP A O 1
ATOM 2541 N N . GLY A 1 341 ? -11.812 12.102 -7.225 1.00 84.75 341 GLY A N 1
ATOM 2542 C CA . GLY A 1 341 ? -12.620 13.294 -7.484 1.00 84.75 341 GLY A CA 1
ATOM 2543 C C . GLY A 1 341 ? -13.665 13.592 -6.402 1.00 84.75 341 GLY A C 1
ATOM 2544 O O . GLY A 1 341 ? -14.218 14.690 -6.386 1.00 84.75 341 GLY A O 1
ATOM 2545 N N . THR A 1 342 ? -13.930 12.650 -5.492 1.00 84.62 342 THR A N 1
ATOM 2546 C CA . THR A 1 342 ? -14.852 12.822 -4.354 1.00 84.62 342 THR A CA 1
ATOM 2547 C C . THR A 1 342 ? -14.135 12.677 -3.016 1.00 84.62 342 THR A C 1
ATOM 2549 O O . THR A 1 342 ? -14.370 13.466 -2.108 1.00 84.62 342 THR A O 1
ATOM 2552 N N . ASN A 1 343 ? -13.262 11.681 -2.903 1.00 82.88 343 ASN A N 1
ATOM 2553 C CA . ASN A 1 343 ? -12.523 11.334 -1.697 1.00 82.88 343 ASN A CA 1
ATOM 2554 C C . ASN A 1 343 ? -11.041 11.626 -1.908 1.00 82.88 343 ASN A C 1
ATOM 2556 O O . ASN A 1 343 ? -10.543 11.449 -3.020 1.00 82.88 343 ASN A O 1
ATOM 2560 N N . THR A 1 344 ? -10.333 12.032 -0.854 1.00 88.69 344 THR A N 1
ATOM 2561 C CA . THR A 1 344 ? -8.871 12.179 -0.888 1.00 88.69 344 THR A CA 1
ATOM 2562 C C . THR A 1 344 ? -8.234 11.353 0.219 1.00 88.69 344 THR A C 1
ATOM 2564 O O . THR A 1 344 ? -8.602 11.501 1.383 1.00 88.69 344 THR A O 1
ATOM 2567 N N . ILE A 1 345 ? -7.279 10.499 -0.141 1.00 88.00 345 ILE A N 1
ATOM 2568 C CA . ILE A 1 345 ? -6.488 9.661 0.766 1.00 88.00 345 ILE A CA 1
ATOM 2569 C C . ILE A 1 345 ? -5.047 10.162 0.753 1.00 88.00 345 ILE A C 1
ATOM 2571 O O . ILE A 1 345 ? -4.517 10.460 -0.313 1.00 88.00 345 ILE A O 1
ATOM 2575 N N . ILE A 1 346 ? -4.416 10.247 1.924 1.00 88.00 346 ILE A N 1
ATOM 2576 C CA . ILE A 1 346 ? -3.014 10.648 2.080 1.00 88.00 346 ILE A CA 1
ATOM 2577 C C . ILE A 1 346 ? -2.338 9.712 3.084 1.00 88.00 346 ILE A C 1
ATOM 2579 O O . ILE A 1 346 ? -2.828 9.536 4.204 1.00 88.00 346 ILE A O 1
ATOM 2583 N N . PHE A 1 347 ? -1.200 9.154 2.685 1.00 85.94 347 PHE A N 1
ATOM 2584 C CA . PHE A 1 347 ? -0.303 8.358 3.513 1.00 85.94 347 PHE A CA 1
ATOM 2585 C C . PHE A 1 347 ? 0.640 9.308 4.261 1.00 85.94 347 PHE A C 1
ATOM 2587 O O . PHE A 1 347 ? 1.299 10.157 3.654 1.00 85.94 347 PHE A O 1
ATOM 2594 N N . GLN A 1 348 ? 0.667 9.204 5.587 1.00 82.44 348 GLN A N 1
ATOM 2595 C CA . GLN A 1 348 ? 1.451 10.064 6.470 1.00 82.44 348 GLN A CA 1
ATOM 2596 C C . GLN A 1 348 ? 2.396 9.208 7.307 1.00 82.44 348 GLN A C 1
ATOM 2598 O O . GLN A 1 348 ? 1.951 8.362 8.086 1.00 82.44 348 GLN A O 1
ATOM 2603 N N . ASP A 1 349 ? 3.695 9.463 7.149 1.00 79.25 349 ASP A N 1
ATOM 2604 C CA . ASP A 1 349 ? 4.756 8.787 7.898 1.00 79.25 349 ASP A CA 1
ATOM 2605 C C . ASP A 1 349 ? 4.680 7.256 7.780 1.00 79.25 349 ASP A C 1
ATOM 2607 O O . ASP A 1 349 ? 4.835 6.536 8.764 1.00 79.25 349 ASP A O 1
ATOM 2611 N N . VAL A 1 350 ? 4.382 6.752 6.576 1.00 82.75 350 VAL A N 1
ATOM 2612 C CA . VAL A 1 350 ? 4.298 5.312 6.326 1.00 82.75 350 VAL A CA 1
ATOM 2613 C C . VAL A 1 350 ? 5.673 4.767 6.003 1.00 82.75 350 VAL A C 1
ATOM 2615 O O . VAL A 1 350 ? 6.273 5.142 5.004 1.00 82.75 350 VAL A O 1
ATOM 2618 N N . THR A 1 351 ? 6.142 3.852 6.837 1.00 81.81 351 THR A N 1
ATOM 2619 C CA . THR A 1 351 ? 7.361 3.083 6.642 1.00 81.81 351 THR A CA 1
ATOM 2620 C C . THR A 1 351 ? 6.990 1.613 6.507 1.00 81.81 351 THR A C 1
ATOM 2622 O O . THR A 1 351 ? 6.363 1.018 7.382 1.00 81.81 351 THR A O 1
ATOM 2625 N N . TYR A 1 352 ? 7.477 0.997 5.444 1.00 81.00 352 TYR A N 1
ATOM 2626 C CA . TYR A 1 352 ? 7.544 -0.443 5.285 1.00 81.00 352 TYR A CA 1
ATOM 2627 C C . TYR A 1 352 ? 8.999 -0.890 5.381 1.00 81.00 352 TYR A C 1
ATOM 2629 O O . TYR A 1 352 ? 9.896 -0.233 4.861 1.00 81.00 352 TYR A O 1
ATOM 2637 N N . ARG A 1 353 ? 9.248 -1.990 6.076 1.00 78.25 353 ARG A N 1
ATOM 2638 C CA . ARG A 1 353 ? 10.553 -2.625 6.205 1.00 78.25 353 ARG A CA 1
ATOM 2639 C C . ARG A 1 353 ? 10.390 -4.121 6.033 1.00 78.25 353 ARG A C 1
ATOM 2641 O O . ARG A 1 353 ? 9.468 -4.711 6.597 1.00 78.25 353 ARG A O 1
ATOM 2648 N N . TRP A 1 354 ? 11.318 -4.752 5.337 1.00 76.94 354 TRP A N 1
ATOM 2649 C CA . TRP A 1 354 ? 11.437 -6.198 5.405 1.00 76.94 354 TRP A CA 1
ATOM 2650 C C . TRP A 1 354 ? 12.881 -6.644 5.431 1.00 76.94 354 TRP A C 1
ATOM 2652 O O . TRP A 1 354 ? 13.763 -5.942 4.944 1.00 76.94 354 TRP A O 1
ATOM 2662 N N . VAL A 1 355 ? 13.097 -7.792 6.066 1.00 75.44 355 VAL A N 1
ATOM 2663 C CA . VAL A 1 355 ? 14.406 -8.421 6.204 1.00 75.44 355 VAL A CA 1
ATOM 2664 C C . VAL A 1 355 ? 14.277 -9.893 5.843 1.00 75.44 355 VAL A C 1
ATOM 2666 O O . VAL A 1 355 ? 13.387 -10.577 6.354 1.00 75.44 355 VAL A O 1
ATOM 2669 N N . ASP A 1 356 ? 15.156 -10.370 4.974 1.00 77.81 356 ASP A N 1
ATOM 2670 C CA . ASP A 1 356 ? 15.295 -11.775 4.606 1.00 77.81 356 ASP A CA 1
ATOM 2671 C C . ASP A 1 356 ? 16.712 -12.221 4.966 1.00 77.81 356 ASP A C 1
ATOM 2673 O O . ASP A 1 356 ? 17.699 -11.627 4.536 1.00 77.81 356 ASP A O 1
ATOM 2677 N N . THR A 1 357 ? 16.798 -13.213 5.847 1.00 68.75 357 THR A N 1
ATOM 2678 C CA . THR A 1 357 ? 18.068 -13.759 6.354 1.00 68.75 357 THR A CA 1
ATOM 2679 C C . THR A 1 357 ? 18.359 -15.158 5.800 1.00 68.75 357 THR A C 1
ATOM 2681 O O . THR A 1 357 ? 19.391 -15.756 6.110 1.00 68.75 357 THR A O 1
ATOM 2684 N N . SER A 1 358 ? 17.423 -15.712 5.019 1.00 66.69 358 SER A N 1
ATOM 2685 C CA . SER A 1 358 ? 17.505 -16.985 4.297 1.00 66.69 358 SER A CA 1
ATOM 2686 C C . SER A 1 358 ? 16.271 -17.142 3.401 1.00 66.69 358 SER A C 1
ATOM 2688 O O . SER A 1 358 ? 15.207 -16.645 3.760 1.00 66.69 358 SER A O 1
ATOM 2690 N N . ASP A 1 359 ? 16.344 -17.977 2.355 1.00 60.72 359 ASP A N 1
ATOM 2691 C CA . ASP A 1 359 ? 15.250 -18.240 1.389 1.00 60.72 359 ASP A CA 1
ATOM 2692 C C . ASP A 1 359 ? 13.868 -18.567 2.009 1.00 60.72 359 ASP A C 1
ATOM 2694 O O . ASP A 1 359 ? 12.845 -18.587 1.317 1.00 60.72 359 ASP A O 1
ATOM 2698 N N . THR A 1 360 ? 13.822 -18.889 3.303 1.00 61.38 360 THR A N 1
ATOM 2699 C CA . THR A 1 360 ? 12.615 -19.269 4.042 1.00 61.38 360 THR A CA 1
ATOM 2700 C C . THR A 1 360 ? 12.236 -18.345 5.200 1.00 61.38 360 THR A C 1
ATOM 2702 O O . THR A 1 360 ? 11.145 -18.521 5.741 1.00 61.38 360 THR A O 1
ATOM 2705 N N . ASP A 1 361 ? 13.089 -17.395 5.595 1.00 66.81 361 ASP A N 1
ATOM 2706 C CA . ASP A 1 361 ? 12.858 -16.527 6.757 1.00 66.81 361 ASP A CA 1
ATOM 2707 C C . ASP A 1 361 ? 12.716 -15.070 6.312 1.00 66.81 361 ASP A C 1
ATOM 2709 O O . ASP A 1 361 ? 13.701 -14.385 6.044 1.00 66.81 361 ASP A O 1
ATOM 2713 N N . ARG A 1 362 ? 11.462 -14.618 6.203 1.00 70.12 362 ARG A N 1
ATOM 2714 C CA . ARG A 1 362 ? 11.109 -13.243 5.837 1.00 70.12 362 ARG A CA 1
ATOM 2715 C C . ARG A 1 362 ? 10.358 -12.578 6.970 1.00 70.12 362 ARG A C 1
ATOM 2717 O O . ARG A 1 362 ? 9.289 -13.037 7.374 1.00 70.12 362 ARG A O 1
ATOM 2724 N N . ILE A 1 363 ? 10.892 -11.458 7.432 1.00 72.69 363 ILE A N 1
ATOM 2725 C CA . ILE A 1 363 ? 10.296 -10.634 8.476 1.00 72.69 363 ILE A CA 1
ATOM 2726 C C . ILE A 1 363 ? 9.796 -9.351 7.829 1.00 72.69 363 ILE A C 1
ATOM 2728 O O . ILE A 1 363 ? 10.588 -8.551 7.343 1.00 72.69 363 ILE A O 1
ATOM 2732 N N . TYR A 1 364 ? 8.483 -9.144 7.863 1.00 74.31 364 TYR A N 1
ATOM 2733 C CA . TYR A 1 364 ? 7.832 -7.917 7.415 1.00 74.31 364 TYR A CA 1
ATOM 2734 C C . TYR A 1 364 ? 7.508 -7.026 8.617 1.00 74.31 364 TYR A C 1
ATOM 2736 O O . TYR A 1 364 ? 7.118 -7.516 9.677 1.00 74.31 364 TYR A O 1
ATOM 2744 N N . GLN A 1 365 ? 7.687 -5.718 8.463 1.00 74.44 365 GLN A N 1
ATOM 2745 C CA . GLN A 1 365 ? 7.301 -4.701 9.434 1.00 74.44 365 GLN A CA 1
ATOM 2746 C C . GLN A 1 365 ? 6.752 -3.491 8.688 1.00 74.44 365 GLN A C 1
ATOM 2748 O O . GLN A 1 365 ? 7.346 -2.992 7.741 1.00 74.44 365 GLN A O 1
ATOM 2753 N N . ALA A 1 366 ? 5.602 -3.009 9.114 1.00 77.31 366 ALA A N 1
ATOM 2754 C CA . ALA A 1 366 ? 4.928 -1.877 8.518 1.00 77.31 366 ALA A CA 1
ATOM 2755 C C . ALA A 1 366 ? 4.358 -1.032 9.645 1.00 77.31 366 ALA A C 1
ATOM 2757 O O . ALA A 1 366 ? 3.698 -1.565 10.538 1.00 77.31 366 ALA A O 1
ATOM 2758 N N . GLU A 1 367 ? 4.627 0.263 9.595 1.00 80.06 367 GLU A N 1
ATOM 2759 C CA . GLU A 1 367 ? 4.130 1.241 10.550 1.00 80.06 367 GLU A CA 1
ATOM 2760 C C . GLU A 1 367 ? 3.803 2.547 9.829 1.00 80.06 367 GLU A C 1
ATOM 2762 O O . GLU A 1 367 ? 4.371 2.862 8.784 1.00 80.06 367 GLU A O 1
ATOM 2767 N N . GLY A 1 368 ? 2.862 3.305 10.379 1.00 79.50 368 GLY A N 1
ATOM 2768 C CA . GLY A 1 368 ? 2.498 4.621 9.870 1.00 79.50 368 GLY A CA 1
ATOM 2769 C C . GLY A 1 368 ? 1.001 4.832 9.811 1.00 79.50 368 GLY A C 1
ATOM 2770 O O . GLY A 1 368 ? 0.212 3.929 10.094 1.00 79.50 368 GLY A O 1
ATOM 2771 N N . SER A 1 369 ? 0.607 6.049 9.451 1.00 81.50 369 SER A N 1
ATOM 2772 C CA . SER A 1 369 ? -0.783 6.485 9.521 1.00 81.50 369 SER A CA 1
ATOM 2773 C C . SER A 1 369 ? -1.338 6.848 8.153 1.00 81.50 369 SER A C 1
ATOM 2775 O O . SER A 1 369 ? -0.635 7.275 7.238 1.00 81.50 369 SER A O 1
ATOM 2777 N N . ILE A 1 370 ? -2.642 6.673 8.005 1.00 82.44 370 ILE A N 1
ATOM 2778 C CA . ILE A 1 370 ? -3.346 6.969 6.767 1.00 82.44 370 ILE A CA 1
ATOM 2779 C C . ILE A 1 370 ? -4.499 7.878 7.115 1.00 82.44 370 ILE A C 1
ATOM 2781 O O . ILE A 1 370 ? -5.243 7.637 8.068 1.00 82.44 370 ILE A O 1
ATOM 2785 N N . THR A 1 371 ? -4.648 8.941 6.338 1.00 80.81 371 THR A N 1
ATOM 2786 C CA . THR A 1 371 ? -5.700 9.932 6.529 1.00 80.81 371 THR A CA 1
ATOM 2787 C C . THR A 1 371 ? -6.593 10.011 5.302 1.00 80.81 371 THR A C 1
ATOM 2789 O O . THR A 1 371 ? -6.152 9.807 4.172 1.00 80.81 371 THR A O 1
ATOM 2792 N N . ARG A 1 372 ? -7.869 10.322 5.528 1.00 81.12 372 ARG A N 1
ATOM 2793 C CA . ARG A 1 372 ? -8.855 10.630 4.496 1.00 81.12 372 ARG A CA 1
ATOM 2794 C C . ARG A 1 372 ? -9.519 11.951 4.831 1.00 81.12 372 ARG A C 1
ATOM 2796 O O . ARG A 1 372 ? -10.024 12.107 5.940 1.00 81.12 372 ARG A O 1
ATOM 2803 N N . ASP A 1 373 ? -9.516 12.892 3.895 1.00 80.81 373 ASP A N 1
ATOM 2804 C CA . ASP A 1 373 ? -10.068 14.241 4.095 1.00 80.81 373 ASP A CA 1
ATOM 2805 C C . ASP A 1 373 ? -9.553 14.899 5.398 1.00 80.81 373 ASP A C 1
ATOM 2807 O O . ASP A 1 373 ? -10.301 15.526 6.148 1.00 80.81 373 ASP A O 1
ATOM 2811 N N . ALA A 1 374 ? -8.258 14.700 5.684 1.00 76.56 374 ALA A N 1
ATOM 2812 C CA . ALA A 1 374 ? -7.553 15.111 6.905 1.00 76.56 374 ALA A CA 1
ATOM 2813 C C . ALA A 1 374 ? -7.996 14.438 8.227 1.00 76.56 374 ALA A C 1
ATOM 2815 O O . ALA A 1 374 ? -7.505 14.812 9.292 1.00 76.56 374 ALA A O 1
ATOM 2816 N N . ALA A 1 375 ? -8.874 13.432 8.190 1.00 75.94 375 ALA A N 1
ATOM 2817 C CA . ALA A 1 375 ? -9.226 12.601 9.342 1.00 75.94 375 ALA A CA 1
ATOM 2818 C C . ALA A 1 375 ? -8.456 11.271 9.333 1.00 75.94 375 ALA A C 1
ATOM 2820 O O . ALA A 1 375 ? -8.208 10.710 8.269 1.00 75.94 375 ALA A O 1
ATOM 2821 N N . ALA A 1 376 ? -8.109 10.737 10.508 1.00 79.56 376 ALA A N 1
ATOM 2822 C CA . ALA A 1 376 ? -7.452 9.434 10.622 1.00 79.56 376 ALA A CA 1
ATOM 2823 C C . ALA A 1 376 ? -8.341 8.314 10.051 1.00 79.56 376 ALA A C 1
ATOM 2825 O O . ALA A 1 376 ? -9.465 8.095 10.509 1.00 79.56 376 ALA A O 1
ATOM 2826 N N . LEU A 1 377 ? -7.824 7.618 9.043 1.00 79.69 377 LEU A N 1
ATOM 2827 C CA . LEU A 1 377 ? -8.467 6.494 8.374 1.00 79.69 377 LEU A CA 1
ATOM 2828 C C . LEU A 1 377 ? -8.030 5.164 8.992 1.00 79.69 377 LEU A C 1
ATOM 2830 O O . LEU A 1 377 ? -8.859 4.278 9.171 1.00 79.69 377 LEU A O 1
ATOM 2834 N N . GLY A 1 378 ? -6.752 5.039 9.347 1.00 80.62 378 GLY A N 1
ATOM 2835 C CA . GLY A 1 378 ? -6.179 3.818 9.900 1.00 80.62 378 GLY A CA 1
ATOM 2836 C C . GLY A 1 378 ? -4.668 3.895 10.056 1.00 80.62 378 GLY A C 1
ATOM 2837 O O . GLY A 1 378 ? -4.058 4.930 9.783 1.00 80.62 378 GLY A O 1
ATOM 2838 N N . GLU A 1 379 ? -4.087 2.778 10.466 1.00 81.06 379 GLU A N 1
ATOM 2839 C CA . GLU A 1 379 ? -2.648 2.567 10.582 1.00 81.06 379 GLU A CA 1
ATOM 2840 C C . GLU A 1 379 ? -2.229 1.365 9.737 1.00 81.06 379 GLU A C 1
ATOM 2842 O O . GLU A 1 379 ? -3.001 0.422 9.547 1.00 81.06 379 GLU A O 1
ATOM 2847 N N . LEU A 1 380 ? -1.009 1.397 9.209 1.00 78.62 380 LEU A N 1
ATOM 2848 C CA . LEU A 1 380 ? -0.423 0.245 8.536 1.00 78.62 380 LEU A CA 1
ATOM 2849 C C . LEU A 1 380 ? 0.065 -0.741 9.605 1.00 78.62 380 LEU A C 1
ATOM 2851 O O . LEU A 1 380 ? 0.756 -0.346 10.541 1.00 78.62 380 LEU A O 1
ATOM 2855 N N . VAL A 1 381 ? -0.316 -2.011 9.487 1.00 73.38 381 VAL A N 1
ATOM 2856 C CA . VAL A 1 381 ? 0.002 -3.063 10.457 1.00 73.38 381 VAL A CA 1
ATOM 2857 C C . VAL A 1 381 ? 0.498 -4.291 9.713 1.00 73.38 381 VAL A C 1
ATOM 2859 O O . VAL A 1 381 ? -0.065 -4.694 8.697 1.00 73.38 381 VAL A O 1
ATOM 2862 N N . THR A 1 382 ? 1.548 -4.921 10.228 1.00 73.62 382 THR A N 1
ATOM 2863 C CA . THR A 1 382 ? 1.925 -6.270 9.794 1.00 73.62 382 THR A CA 1
ATOM 2864 C C . THR A 1 382 ? 1.198 -7.304 10.637 1.00 73.62 382 THR A C 1
ATOM 2866 O O . THR A 1 382 ? 1.290 -7.295 11.866 1.00 73.62 382 THR A O 1
ATOM 2869 N N . ASP A 1 383 ? 0.504 -8.228 9.983 1.00 67.44 383 ASP A N 1
ATOM 2870 C CA . ASP A 1 383 ? 0.011 -9.434 10.631 1.00 67.44 383 ASP A CA 1
ATOM 2871 C C . ASP A 1 383 ? 1.204 -10.331 10.992 1.00 67.44 383 ASP A C 1
ATOM 2873 O O . ASP A 1 383 ? 1.887 -10.883 10.131 1.00 67.44 383 ASP A O 1
ATOM 2877 N N . SER A 1 384 ? 1.443 -10.496 12.291 1.00 59.31 384 SER A N 1
ATOM 2878 C CA . SER A 1 384 ? 2.545 -11.298 12.832 1.00 59.31 384 SER A CA 1
ATOM 2879 C C . SER A 1 384 ? 2.422 -12.804 12.572 1.00 59.31 384 SER A C 1
ATOM 2881 O O . SER A 1 384 ? 3.381 -13.538 12.798 1.00 59.31 384 SER A O 1
ATOM 2883 N N . THR A 1 385 ? 1.260 -13.278 12.115 1.00 58.81 385 THR A N 1
ATOM 2884 C CA . THR A 1 385 ? 0.990 -14.690 11.809 1.00 58.81 385 THR A CA 1
ATOM 2885 C C . THR A 1 385 ? 1.165 -14.992 10.326 1.00 58.81 385 THR A C 1
ATOM 2887 O O . THR A 1 385 ? 1.684 -16.050 9.976 1.00 58.81 385 THR A O 1
ATOM 2890 N N . SER A 1 386 ? 0.713 -14.089 9.452 1.00 64.44 386 SER A N 1
ATOM 2891 C CA . SER A 1 386 ? 0.774 -14.282 7.997 1.00 64.44 386 SER A CA 1
ATOM 2892 C C . SER A 1 386 ? 1.940 -13.555 7.324 1.00 64.44 386 SER A C 1
ATOM 2894 O O . SER A 1 386 ? 2.257 -13.862 6.177 1.00 64.44 386 SER A O 1
ATOM 2896 N N . GLY A 1 387 ? 2.565 -12.594 8.011 1.00 63.34 387 GLY A N 1
ATOM 2897 C CA . GLY A 1 387 ? 3.550 -11.678 7.436 1.00 63.34 387 GLY A CA 1
ATOM 2898 C C . GLY A 1 387 ? 2.946 -10.666 6.458 1.00 63.34 387 GLY A C 1
ATOM 2899 O O . GLY A 1 387 ? 3.684 -9.873 5.880 1.00 63.34 387 GLY A O 1
ATOM 2900 N N . GLN A 1 388 ? 1.623 -10.677 6.248 1.00 67.00 388 GLN A N 1
ATOM 2901 C CA . GLN A 1 388 ? 0.964 -9.753 5.332 1.00 67.00 388 GLN A CA 1
ATOM 2902 C C . GLN A 1 388 ? 0.879 -8.358 5.942 1.00 67.00 388 GLN A C 1
ATOM 2904 O O . GLN A 1 388 ? 0.563 -8.188 7.122 1.00 67.00 388 GLN A O 1
ATOM 2909 N N . VAL A 1 389 ? 1.132 -7.351 5.114 1.00 66.06 389 VAL A N 1
ATOM 2910 C CA . VAL A 1 389 ? 0.893 -5.959 5.476 1.00 66.06 389 VAL A CA 1
ATOM 2911 C C . VAL A 1 389 ? -0.552 -5.626 5.153 1.00 66.06 389 VAL A C 1
ATOM 2913 O O . VAL A 1 389 ? -1.044 -5.895 4.061 1.00 66.06 389 VAL A O 1
ATOM 2916 N N . GLY A 1 390 ? -1.247 -5.054 6.124 1.00 70.62 390 GLY A N 1
ATOM 2917 C CA . GLY A 1 390 ? -2.609 -4.585 5.968 1.00 70.62 390 GLY A CA 1
ATOM 2918 C C . GLY A 1 390 ? -2.765 -3.183 6.527 1.00 70.62 390 GLY A C 1
ATOM 2919 O O . GLY A 1 390 ? -1.947 -2.709 7.311 1.00 70.62 390 GLY A O 1
ATOM 2920 N N . ILE A 1 391 ? -3.846 -2.516 6.152 1.00 71.94 391 ILE A N 1
ATOM 2921 C CA . ILE A 1 391 ? -4.279 -1.295 6.826 1.00 71.94 391 ILE A CA 1
ATOM 2922 C C . ILE A 1 391 ? -5.310 -1.689 7.860 1.00 71.94 391 ILE A C 1
ATOM 2924 O O . ILE A 1 391 ? -6.386 -2.174 7.509 1.00 71.94 391 ILE A O 1
ATOM 2928 N N . TYR A 1 392 ? -4.980 -1.458 9.123 1.00 73.06 392 TYR A N 1
ATOM 2929 C CA . TYR A 1 392 ? -5.923 -1.514 10.219 1.00 73.06 392 TYR A CA 1
ATOM 2930 C C . TYR A 1 392 ? -6.660 -0.181 10.304 1.00 73.06 392 TYR A C 1
ATOM 2932 O O . TYR A 1 392 ? -6.133 0.840 10.746 1.00 73.06 392 TYR A O 1
ATOM 2940 N N . LEU A 1 393 ? -7.893 -0.181 9.826 1.00 72.56 393 LEU A N 1
ATOM 2941 C CA . LEU A 1 393 ? -8.737 0.995 9.803 1.00 72.56 393 LEU A CA 1
ATOM 2942 C C . LEU A 1 393 ? -9.180 1.353 11.222 1.00 72.56 393 LEU A C 1
ATOM 2944 O O . LEU A 1 393 ? -9.382 0.489 12.075 1.00 72.56 393 LEU A O 1
ATOM 2948 N N . THR A 1 394 ? -9.419 2.641 11.468 1.00 65.12 394 THR A N 1
ATOM 2949 C CA . THR A 1 394 ? -9.995 3.116 12.740 1.00 65.12 394 THR A CA 1
ATOM 2950 C C . THR A 1 394 ? -11.379 2.521 13.014 1.00 65.12 394 THR A C 1
ATOM 2952 O O . THR A 1 394 ? -11.850 2.553 14.146 1.00 65.12 394 THR A O 1
ATOM 2955 N N . THR A 1 395 ? -12.003 1.939 11.987 1.00 63.69 395 THR A N 1
ATOM 2956 C CA . THR A 1 395 ? -13.262 1.188 12.023 1.00 63.69 395 THR A CA 1
ATOM 2957 C C . THR A 1 395 ? -13.112 -0.253 12.533 1.00 63.69 395 THR A C 1
ATOM 2959 O O . THR A 1 395 ? -14.105 -0.965 12.651 1.00 63.69 395 THR A O 1
ATOM 2962 N N . GLY A 1 396 ? -11.884 -0.709 12.812 1.00 61.41 396 GLY A N 1
ATOM 2963 C CA . GLY A 1 396 ? -11.577 -2.085 13.214 1.00 61.41 396 GLY A CA 1
ATOM 2964 C C . GLY A 1 396 ? -11.500 -3.084 12.055 1.00 61.41 396 GLY A C 1
ATOM 2965 O O . GLY A 1 396 ? -11.306 -4.277 12.284 1.00 61.41 396 GLY A O 1
ATOM 2966 N N . GLU A 1 397 ? -11.652 -2.621 10.815 1.00 65.44 397 GLU A N 1
ATOM 2967 C CA . GLU A 1 397 ? -11.473 -3.433 9.614 1.00 65.44 397 GLU A CA 1
ATOM 2968 C C . GLU A 1 397 ? -9.999 -3.545 9.228 1.00 65.44 397 GLU A C 1
ATOM 2970 O O . GLU A 1 397 ? -9.207 -2.637 9.466 1.00 65.44 397 GLU A O 1
ATOM 2975 N N . THR A 1 398 ? -9.627 -4.655 8.594 1.00 65.31 398 THR A N 1
ATOM 2976 C CA . THR A 1 398 ? -8.293 -4.827 8.011 1.00 65.31 398 THR A CA 1
ATOM 2977 C C . THR A 1 398 ? -8.409 -4.980 6.505 1.00 65.31 398 THR A C 1
ATOM 2979 O O . THR A 1 398 ? -9.135 -5.848 6.021 1.00 65.31 398 THR A O 1
ATOM 2982 N N . VAL A 1 399 ? -7.685 -4.140 5.770 1.00 65.56 399 VAL A N 1
ATOM 2983 C CA . VAL A 1 399 ? -7.555 -4.222 4.312 1.00 65.56 399 VAL A CA 1
ATOM 2984 C C . VAL A 1 399 ? -6.198 -4.858 4.012 1.00 65.56 399 VAL A C 1
ATOM 2986 O O . VAL A 1 399 ? -5.191 -4.224 4.318 1.00 65.56 399 VAL A O 1
ATOM 2989 N N . PRO A 1 400 ? -6.131 -6.101 3.506 1.00 64.19 400 PRO A N 1
ATOM 2990 C CA . PRO A 1 400 ? -4.858 -6.749 3.180 1.00 64.19 400 PRO A CA 1
ATOM 2991 C C . PRO A 1 400 ? -4.264 -6.198 1.872 1.00 64.19 400 PRO A C 1
ATOM 2993 O O . PRO A 1 400 ? -5.029 -5.895 0.954 1.00 64.19 400 PRO A O 1
ATOM 2996 N N . PHE A 1 401 ? -2.928 -6.123 1.778 1.00 58.81 401 PHE A N 1
ATOM 2997 C CA . PHE A 1 401 ? -2.176 -5.693 0.584 1.00 58.81 401 PHE A CA 1
ATOM 2998 C C . PHE A 1 401 ? -1.225 -6.764 0.045 1.00 58.81 401 PHE A C 1
ATOM 3000 O O . PHE A 1 401 ? -0.673 -7.542 0.859 1.00 58.81 401 PHE A O 1
#